Protein AF-A0AAD7EDF4-F1 (afdb_monomer_lite)

Sequence (506 aa):
TTRTLLRHEHGNGDPGEEKLMVGWQVRVKKTLVPDLGQGAKRWATSNLLPDIKGILTAQISLEWQRHQNSPLLPEHISIRWAGNKMPIPNTSNLTLGEFYAVHSSVENAAIYVDTVPAVWKQLAATAKRGRGGFMALELYVDRESVSSSSRFDSRAGSRAQSRKRSLAEPVPSGTKRLRVLQSSSTQGTPLRSEFRPSVLSGPAEVHNRSHVVLKKILCVVDAASGTPEFESSVHIINGKVRDVPFGSGAMKHVYDLQCDNGSHYALKRFYRLTEDSENSTPDTLPFTVEEHLVQIQAEASRLGLGAWFLKAFFKYANDLNISIDQNLAFADAFLAEEIQCATPASGVKEIGPDSPGLTWLVEPKRSSFVEHFTYTLSHKLHKKDLRSATIHAFAHFAWGHSNRSLVFADLQGTPALVGHKDGMVLFDPMTHTKNGASGVGDFGIEGIESFLRDHICGDVCLRLLLDQTAPLTLHGNHNESDSELPVEPALGAGIQDAEENTEASE

Organism: NCBI:txid1033008

Structure (mmCIF, N/CA/C/O backbone):
data_AF-A0AAD7EDF4-F1
#
_entry.id   AF-A0AAD7EDF4-F1
#
loop_
_atom_site.group_PDB
_atom_site.id
_atom_site.type_symbol
_atom_site.label_atom_id
_atom_site.label_alt_id
_atom_site.label_comp_id
_atom_site.label_asym_id
_atom_site.label_entity_id
_atom_site.label_seq_id
_atom_site.pdbx_PDB_ins_code
_atom_site.Cartn_x
_atom_site.Cartn_y
_atom_site.Cartn_z
_atom_site.occupancy
_atom_site.B_iso_or_equiv
_atom_site.auth_seq_id
_atom_site.auth_comp_id
_atom_site.auth_asym_id
_atom_site.auth_atom_id
_atom_site.pdbx_PDB_model_num
ATOM 1 N N . THR A 1 1 ? -30.928 5.787 -13.900 1.00 50.06 1 THR A N 1
ATOM 2 C CA . THR A 1 1 ? -31.263 6.030 -12.479 1.00 50.06 1 THR A CA 1
ATOM 3 C C . THR A 1 1 ? -31.021 4.836 -11.573 1.00 50.06 1 THR A C 1
ATOM 5 O O . THR A 1 1 ? -30.705 5.059 -10.419 1.00 50.06 1 THR A O 1
ATOM 8 N N . THR A 1 2 ? -31.097 3.586 -12.037 1.00 54.62 2 THR A N 1
ATOM 9 C CA . THR A 1 2 ? -31.118 2.443 -11.108 1.00 54.62 2 THR A CA 1
ATOM 10 C C . THR A 1 2 ? -29.745 1.884 -10.728 1.00 54.62 2 THR A C 1
ATOM 12 O O . THR A 1 2 ? -29.557 1.599 -9.567 1.00 54.62 2 THR A O 1
ATOM 15 N N . ARG A 1 3 ? -28.741 1.736 -11.611 1.00 39.28 3 ARG A N 1
ATOM 16 C CA . ARG A 1 3 ? -27.603 0.826 -11.314 1.00 39.28 3 ARG A CA 1
ATOM 17 C C . ARG A 1 3 ? -26.444 1.331 -10.437 1.00 39.28 3 ARG A C 1
ATOM 19 O O . ARG A 1 3 ? -25.859 0.513 -9.743 1.00 39.28 3 ARG A O 1
ATOM 26 N N . THR A 1 4 ? -26.121 2.623 -10.408 1.00 40.38 4 THR A N 1
ATOM 27 C CA . THR A 1 4 ? -25.107 3.183 -9.478 1.00 40.38 4 THR A CA 1
ATOM 28 C C . THR A 1 4 ? -25.700 3.400 -8.088 1.00 40.38 4 THR A C 1
ATOM 30 O O . THR A 1 4 ? -25.049 3.115 -7.087 1.00 40.38 4 THR A O 1
ATOM 33 N N . LEU A 1 5 ? -26.980 3.795 -8.047 1.00 45.66 5 LEU A N 1
ATOM 34 C CA . LEU A 1 5 ? -27.829 3.700 -6.862 1.00 45.66 5 LEU A CA 1
ATOM 35 C C . LEU A 1 5 ? -27.878 2.252 -6.386 1.00 45.66 5 LEU A C 1
ATOM 37 O O . LEU A 1 5 ? -27.555 2.021 -5.238 1.00 45.66 5 LEU A O 1
ATOM 41 N N . LEU A 1 6 ? -28.084 1.282 -7.283 1.00 44.94 6 LEU A N 1
ATOM 42 C CA . LEU A 1 6 ? -28.010 -0.135 -6.948 1.00 44.94 6 LEU A CA 1
ATOM 43 C C . LEU A 1 6 ? -26.605 -0.519 -6.491 1.00 44.94 6 LEU A C 1
ATOM 45 O O . LEU A 1 6 ? -26.531 -1.153 -5.473 1.00 44.94 6 LEU A O 1
ATOM 49 N N . ARG A 1 7 ? -25.481 -0.120 -7.105 1.00 45.00 7 ARG A N 1
ATOM 50 C CA . ARG A 1 7 ? -24.119 -0.455 -6.616 1.00 45.00 7 ARG A CA 1
ATOM 51 C C . ARG A 1 7 ? -23.860 0.106 -5.212 1.00 45.00 7 ARG A C 1
ATOM 53 O O . ARG A 1 7 ? -23.320 -0.593 -4.355 1.00 45.00 7 ARG A O 1
ATOM 60 N N . HIS A 1 8 ? -24.313 1.333 -4.959 1.00 52.59 8 HIS A N 1
ATOM 61 C CA . HIS A 1 8 ? -24.247 1.968 -3.648 1.00 52.59 8 HIS A CA 1
ATOM 62 C C . HIS A 1 8 ? -25.259 1.371 -2.646 1.00 52.59 8 HIS A C 1
ATOM 64 O O . HIS A 1 8 ? -24.948 1.285 -1.463 1.00 52.59 8 HIS A O 1
ATOM 70 N N . GLU A 1 9 ? -26.421 0.893 -3.091 1.00 54.41 9 GLU A N 1
ATOM 71 C CA . GLU A 1 9 ? -27.406 0.114 -2.318 1.00 54.41 9 GLU A CA 1
ATOM 72 C C . GLU A 1 9 ? -26.973 -1.353 -2.147 1.00 54.41 9 GLU A C 1
ATOM 74 O O . GLU A 1 9 ? -27.423 -2.052 -1.242 1.00 54.41 9 GLU A O 1
ATOM 79 N N . HIS A 1 10 ? -26.094 -1.841 -3.018 1.00 56.16 10 HIS A N 1
ATOM 80 C CA . HIS A 1 10 ? -25.621 -3.217 -3.111 1.00 56.16 10 HIS A CA 1
ATOM 81 C C . HIS A 1 10 ? -24.297 -3.411 -2.404 1.00 56.16 10 HIS A C 1
ATOM 83 O O . HIS A 1 10 ? -23.877 -4.560 -2.300 1.00 56.16 10 HIS A O 1
ATOM 89 N N . GLY A 1 11 ? -23.677 -2.336 -1.920 1.00 66.44 11 GLY A N 1
ATOM 90 C CA . GLY A 1 11 ? -22.536 -2.447 -1.040 1.00 66.44 11 GLY A CA 1
ATOM 91 C C . GLY A 1 11 ? -21.279 -2.947 -1.723 1.00 66.44 11 GLY A C 1
ATOM 92 O O . GLY A 1 11 ? -20.628 -3.788 -1.141 1.00 66.44 11 GLY A O 1
ATOM 93 N N . ASN A 1 12 ? -20.956 -2.459 -2.926 1.00 76.81 12 ASN A N 1
ATOM 94 C CA . ASN A 1 12 ? -19.650 -2.660 -3.580 1.00 76.81 12 ASN A CA 1
ATOM 95 C C . ASN A 1 12 ? -19.203 -4.121 -3.832 1.00 76.81 12 ASN A C 1
ATOM 97 O O . ASN A 1 12 ? -18.003 -4.353 -3.952 1.00 76.81 12 ASN A O 1
ATOM 101 N N . GLY A 1 13 ? -20.133 -5.072 -3.951 1.00 78.31 13 GLY A N 1
ATOM 102 C CA . GLY A 1 13 ? -19.851 -6.455 -4.364 1.00 78.31 13 GLY A CA 1
ATOM 103 C C . GLY A 1 13 ? -20.332 -6.792 -5.769 1.00 78.31 13 GLY A C 1
ATOM 104 O O . GLY A 1 13 ? -21.105 -6.032 -6.375 1.00 78.31 13 GLY A O 1
ATOM 105 N N . ASP A 1 14 ? -19.914 -7.955 -6.258 1.00 76.81 14 ASP A N 1
ATOM 106 C CA . ASP A 1 14 ? -20.407 -8.499 -7.521 1.00 76.81 14 ASP A CA 1
ATOM 107 C C . ASP A 1 14 ? -21.879 -8.950 -7.398 1.00 76.81 14 ASP A C 1
ATOM 109 O O . ASP A 1 14 ? -22.387 -9.226 -6.302 1.00 76.81 14 ASP A O 1
ATOM 113 N N . PRO A 1 15 ? -22.643 -8.984 -8.507 1.00 77.94 15 PRO A N 1
ATOM 114 C CA . PRO A 1 15 ? -24.012 -9.487 -8.480 1.00 77.94 15 PRO A CA 1
ATOM 115 C C . PRO A 1 15 ? -24.080 -10.916 -7.918 1.00 77.94 15 PRO A C 1
ATOM 117 O O . PRO A 1 15 ? -23.425 -11.817 -8.426 1.00 77.94 15 PRO A O 1
ATOM 120 N N . GLY A 1 16 ? -24.913 -11.122 -6.894 1.00 85.06 16 GLY A N 1
ATOM 121 C CA . GLY A 1 16 ? -25.091 -12.425 -6.239 1.00 85.06 16 GLY A CA 1
ATOM 122 C C . GLY A 1 16 ? -24.172 -12.675 -5.042 1.00 85.06 16 GLY A C 1
ATOM 123 O O . GLY A 1 16 ? -24.382 -13.654 -4.333 1.00 85.06 16 GLY A O 1
ATOM 124 N N . GLU A 1 17 ? -23.217 -11.784 -4.775 1.00 87.88 17 GLU A N 1
ATOM 125 C CA . GLU A 1 17 ? -22.339 -11.912 -3.616 1.00 87.88 17 GLU A CA 1
ATOM 126 C C . GLU A 1 17 ? -23.115 -11.811 -2.292 1.00 87.88 17 GLU A C 1
ATOM 128 O O . GLU A 1 17 ? -24.090 -11.051 -2.178 1.00 87.88 17 GLU A O 1
ATOM 133 N N . GLU A 1 18 ? -22.678 -12.580 -1.290 1.00 92.56 18 GLU A N 1
ATOM 134 C CA . GLU A 1 18 ? -23.222 -12.527 0.064 1.00 92.56 18 GLU A CA 1
ATOM 135 C C . GLU A 1 18 ? -23.024 -11.134 0.675 1.00 92.56 18 GLU A C 1
ATOM 137 O O . GLU A 1 18 ? -22.035 -10.443 0.423 1.00 92.56 18 GLU A O 1
ATOM 142 N N . LYS A 1 19 ? -24.008 -10.689 1.469 1.00 93.25 19 LYS A N 1
ATOM 143 C CA . LYS A 1 19 ? -24.007 -9.349 2.059 1.00 93.25 19 LYS A CA 1
ATOM 144 C C . LYS A 1 19 ? -24.307 -9.372 3.541 1.00 93.25 19 LYS A C 1
ATOM 146 O O . LYS A 1 19 ? -25.258 -10.014 3.987 1.00 93.25 19 LYS A O 1
ATOM 151 N N . LEU A 1 20 ? -23.577 -8.539 4.269 1.00 95.88 20 LEU A N 1
ATOM 152 C CA . LEU A 1 20 ? -23.782 -8.270 5.683 1.00 95.88 20 LEU A CA 1
ATOM 153 C C . LEU A 1 20 ? -24.369 -6.875 5.876 1.00 95.88 20 LEU A C 1
ATOM 155 O O . LEU A 1 20 ? -23.994 -5.915 5.200 1.00 95.88 20 LEU A O 1
ATOM 159 N N . MET A 1 21 ? -25.323 -6.760 6.799 1.00 96.56 21 MET A N 1
ATOM 160 C CA . MET A 1 21 ? -25.848 -5.462 7.214 1.00 96.56 21 MET A CA 1
ATOM 161 C C . MET A 1 21 ? -24.935 -4.886 8.296 1.00 96.56 21 MET A C 1
ATOM 163 O O . MET A 1 21 ? -24.791 -5.492 9.357 1.00 96.56 21 MET A O 1
ATOM 167 N N . VAL A 1 22 ? -24.372 -3.701 8.070 1.00 97.31 22 VAL A N 1
ATOM 168 C CA . VAL A 1 22 ? -23.570 -2.998 9.080 1.00 97.31 22 VAL A CA 1
ATOM 169 C C . VAL A 1 22 ? -24.306 -1.725 9.495 1.00 97.31 22 VAL A C 1
ATOM 171 O O . VAL A 1 22 ? -24.605 -0.854 8.684 1.00 97.31 22 VAL A O 1
ATOM 174 N N . GLY A 1 23 ? -24.663 -1.628 10.769 1.00 97.25 23 GLY A N 1
ATOM 175 C CA . GLY A 1 23 ? -25.102 -0.389 11.398 1.00 97.25 23 GLY A CA 1
ATOM 176 C C . GLY A 1 23 ? -23.902 0.349 11.977 1.00 97.25 23 GLY A C 1
ATOM 177 O O . GLY A 1 23 ? -23.018 -0.291 12.543 1.00 97.25 23 GLY A O 1
ATOM 178 N N . TRP A 1 24 ? -23.867 1.675 11.875 1.00 97.88 24 TRP A N 1
ATOM 179 C CA . TRP A 1 24 ? -22.819 2.494 12.483 1.00 97.88 24 TRP A CA 1
ATOM 180 C C . TRP A 1 24 ? -23.381 3.721 13.200 1.00 97.88 24 TRP A C 1
ATOM 182 O O . TRP A 1 24 ? -24.419 4.271 12.824 1.00 97.88 24 TRP A O 1
ATOM 192 N N . GLN A 1 25 ? -22.664 4.162 14.231 1.00 97.56 25 GLN A N 1
ATOM 193 C CA . GLN A 1 25 ? -22.868 5.442 14.914 1.00 97.56 25 GLN A CA 1
ATOM 194 C C . GLN A 1 25 ? -21.514 6.110 15.166 1.00 97.56 25 GLN A C 1
ATOM 196 O O . GLN A 1 25 ? -20.499 5.425 15.290 1.00 97.56 25 GLN A O 1
ATOM 201 N N . VAL A 1 26 ? -21.478 7.438 15.261 1.00 97.75 26 VAL A N 1
ATOM 202 C CA . VAL A 1 26 ? -20.243 8.166 15.587 1.00 97.75 26 VAL A CA 1
ATOM 203 C C . VAL A 1 26 ? -20.100 8.335 17.096 1.00 97.75 26 VAL A C 1
ATOM 205 O O . VAL A 1 26 ? -21.033 8.750 17.788 1.00 97.75 26 VAL A O 1
ATOM 208 N N . ARG A 1 27 ? -18.903 8.046 17.611 1.00 97.44 27 ARG A N 1
ATOM 209 C CA . ARG A 1 27 ? -18.515 8.303 18.999 1.00 97.44 27 ARG A CA 1
ATOM 210 C C . ARG A 1 27 ? -17.368 9.300 19.027 1.00 97.44 27 ARG A C 1
ATOM 212 O O . ARG A 1 27 ? -16.346 9.084 18.390 1.00 97.44 27 ARG A O 1
ATOM 219 N N . VAL A 1 28 ? -17.499 10.350 19.830 1.00 96.19 28 VAL A N 1
ATOM 220 C CA . VAL A 1 28 ? -16.409 11.291 20.115 1.00 96.19 28 VAL A CA 1
ATOM 221 C C . VAL A 1 28 ? -16.079 11.177 21.597 1.00 96.19 28 VAL A C 1
ATOM 223 O O . VAL A 1 28 ? -16.903 11.493 22.461 1.00 96.19 28 VAL A O 1
ATOM 226 N N . LYS A 1 29 ? -14.874 10.691 21.914 1.00 90.62 29 LYS A N 1
ATOM 227 C CA . LYS A 1 29 ? -14.487 10.322 23.287 1.00 90.62 29 LYS A CA 1
ATOM 228 C C . LYS A 1 29 ? -15.499 9.341 23.908 1.00 90.62 29 LYS A C 1
ATOM 230 O O . LYS A 1 29 ? -15.663 8.224 23.433 1.00 90.62 29 LYS A O 1
ATOM 235 N N . LYS A 1 30 ? -16.193 9.731 24.980 1.00 93.12 30 LYS A N 1
ATOM 236 C CA . LYS A 1 30 ? -17.137 8.862 25.707 1.00 93.12 30 LYS A CA 1
ATOM 237 C C . LYS A 1 30 ? -18.586 9.003 25.234 1.00 93.12 30 LYS A C 1
ATOM 239 O O . LYS A 1 30 ? -19.435 8.243 25.689 1.00 93.12 30 LYS A O 1
ATOM 244 N N . THR A 1 31 ? -18.867 9.904 24.297 1.00 96.56 31 THR A N 1
ATOM 245 C CA . THR A 1 31 ? -20.237 10.298 23.950 1.00 96.56 31 THR A CA 1
ATOM 246 C C . THR A 1 31 ? -20.576 9.887 22.522 1.00 96.56 31 THR A C 1
ATOM 248 O O . THR A 1 31 ? -19.784 10.109 21.607 1.00 96.56 31 THR A O 1
ATOM 251 N N . LEU A 1 32 ? -21.748 9.276 22.331 1.00 97.19 32 LEU A N 1
ATOM 252 C CA . LEU A 1 32 ? -22.319 9.077 20.998 1.00 97.19 32 LEU A CA 1
ATOM 253 C C . LEU A 1 32 ? -22.830 10.419 20.479 1.00 97.19 32 LEU A C 1
ATOM 255 O O . LEU A 1 32 ? -23.494 11.144 21.216 1.00 97.19 32 LEU A O 1
ATOM 259 N N . VAL A 1 33 ? -22.528 10.738 19.224 1.00 96.38 33 VAL A N 1
ATOM 260 C CA . VAL A 1 33 ? -22.901 12.008 18.592 1.00 96.38 33 VAL A CA 1
ATOM 261 C C . VAL A 1 33 ? -23.714 11.697 17.333 1.00 96.38 33 VAL A C 1
ATOM 263 O O . VAL A 1 33 ? -23.139 11.621 16.247 1.00 96.38 33 VAL A O 1
ATOM 266 N N . PRO A 1 34 ? -25.037 11.467 17.458 1.00 93.81 34 PRO A N 1
ATOM 267 C CA . PRO A 1 34 ? -25.886 11.082 16.328 1.00 93.81 34 PRO A CA 1
ATOM 268 C C . PRO A 1 34 ? -25.844 12.087 15.172 1.00 93.81 34 PRO A C 1
ATOM 270 O O . PRO A 1 34 ? -25.914 11.681 14.014 1.00 93.81 34 PRO A O 1
ATOM 273 N N . ASP A 1 35 ? -25.660 13.370 15.490 1.00 93.94 35 ASP A N 1
ATOM 274 C CA . ASP A 1 35 ? -25.623 14.475 14.525 1.00 93.94 35 ASP A CA 1
ATOM 275 C C . ASP A 1 35 ? -24.427 14.399 13.563 1.00 93.94 35 ASP A C 1
ATOM 277 O O . ASP A 1 35 ? -24.509 14.895 12.445 1.00 93.94 35 ASP A O 1
ATOM 281 N N . LEU A 1 36 ? -23.330 13.735 13.953 1.00 92.44 36 LEU A N 1
ATOM 282 C CA . LEU A 1 36 ? -22.187 13.501 13.059 1.00 92.44 36 LEU A CA 1
ATOM 283 C C . LEU A 1 36 ? -22.431 12.356 12.069 1.00 92.44 36 LEU A C 1
ATOM 285 O O . LEU A 1 36 ? -21.647 12.166 11.141 1.00 92.44 36 LEU A O 1
ATOM 289 N N . GLY A 1 37 ? -23.496 11.582 12.270 1.00 88.38 37 GLY A N 1
ATOM 290 C CA . GLY A 1 37 ? -23.894 10.502 11.388 1.00 88.38 37 GLY A CA 1
ATOM 291 C C . GLY A 1 37 ? -24.242 9.220 12.135 1.00 88.38 37 GLY A C 1
ATOM 292 O O . GLY A 1 37 ? -23.539 8.750 13.032 1.00 88.38 37 GLY A O 1
ATOM 293 N N . GLN A 1 38 ? -25.328 8.601 11.691 1.00 94.81 38 GLN A N 1
ATOM 294 C CA . GLN A 1 38 ? -25.660 7.216 11.982 1.00 94.81 38 GLN A CA 1
ATOM 295 C C . GLN A 1 38 ? -26.378 6.620 10.777 1.00 94.81 38 GLN A C 1
ATOM 297 O O . GLN A 1 38 ? -27.072 7.329 10.045 1.00 94.81 38 GLN A O 1
ATOM 302 N N . GLY A 1 39 ? -26.228 5.321 10.563 1.00 95.50 39 GLY A N 1
ATOM 303 C CA . GLY A 1 39 ? -26.865 4.663 9.434 1.00 95.50 39 GLY A CA 1
ATOM 304 C C . GLY A 1 39 ? -26.731 3.156 9.487 1.00 95.50 39 GLY A C 1
ATOM 305 O O . GLY A 1 39 ? -26.068 2.601 10.360 1.00 95.50 39 GLY A O 1
ATOM 306 N N . ALA A 1 40 ? -27.383 2.500 8.537 1.00 95.94 40 ALA A N 1
ATOM 307 C CA . ALA A 1 40 ? -27.175 1.094 8.258 1.00 95.94 40 ALA A CA 1
ATOM 308 C C . ALA A 1 40 ? -27.183 0.877 6.747 1.00 95.94 40 ALA A C 1
ATOM 310 O O . ALA A 1 40 ? -27.959 1.505 6.024 1.00 95.94 40 ALA A O 1
ATOM 311 N N . LYS A 1 41 ? -26.307 0.002 6.266 1.00 94.38 41 LYS A N 1
ATOM 312 C CA . LYS A 1 41 ? -26.191 -0.339 4.847 1.00 94.38 41 LYS A CA 1
ATOM 313 C C . LYS A 1 41 ? -25.769 -1.800 4.716 1.00 94.38 41 LYS A C 1
ATOM 315 O O . LYS A 1 41 ? -25.265 -2.407 5.658 1.00 94.38 41 LYS A O 1
ATOM 320 N N . ARG A 1 42 ? -26.060 -2.400 3.563 1.00 93.69 42 ARG A N 1
ATOM 321 C CA . ARG A 1 42 ? -25.553 -3.728 3.213 1.00 93.69 42 ARG A CA 1
ATOM 322 C C . ARG A 1 42 ? -24.233 -3.570 2.475 1.00 93.69 42 ARG A C 1
ATOM 324 O O . ARG A 1 42 ? -24.161 -2.751 1.562 1.00 93.69 42 ARG A O 1
ATOM 331 N N . TRP A 1 43 ? -23.241 -4.360 2.858 1.00 94.62 43 TRP A N 1
ATOM 332 C CA . TRP A 1 43 ? -21.943 -4.477 2.195 1.00 94.62 43 TRP A CA 1
ATOM 333 C C . TRP A 1 43 ? -21.690 -5.913 1.798 1.00 94.62 43 TRP A C 1
ATOM 335 O O . TRP A 1 43 ? -22.186 -6.827 2.457 1.00 94.62 43 TRP A O 1
ATOM 345 N N . ALA A 1 44 ? -20.949 -6.093 0.717 1.00 93.25 44 ALA A N 1
ATOM 346 C CA . ALA A 1 44 ? -20.526 -7.405 0.290 1.00 93.25 44 ALA A CA 1
ATOM 347 C C . ALA A 1 44 ? -19.497 -7.976 1.269 1.00 93.25 44 ALA A C 1
ATOM 349 O O . ALA A 1 44 ? -18.697 -7.237 1.851 1.00 93.25 44 ALA A O 1
ATOM 350 N N . THR A 1 45 ? -19.538 -9.285 1.495 1.00 94.38 45 THR A N 1
ATOM 351 C CA . THR A 1 45 ? -18.636 -9.946 2.445 1.00 94.38 45 THR A CA 1
ATOM 352 C C . THR A 1 45 ? -17.176 -9.860 2.019 1.00 94.38 45 THR A C 1
ATOM 354 O O . THR A 1 45 ? -16.319 -9.858 2.896 1.00 94.38 45 THR A O 1
ATOM 357 N N . SER A 1 46 ? -16.880 -9.731 0.720 1.00 91.69 46 SER A N 1
ATOM 358 C CA . SER A 1 46 ? -15.510 -9.549 0.217 1.00 91.69 46 SER A CA 1
ATOM 359 C C . SER A 1 46 ? -14.938 -8.148 0.440 1.00 91.69 46 SER A C 1
ATOM 361 O O . SER A 1 46 ? -13.734 -7.953 0.272 1.00 91.69 46 SER A O 1
ATOM 363 N N . ASN A 1 47 ? -15.751 -7.148 0.810 1.00 92.06 47 ASN A N 1
ATOM 364 C CA . ASN A 1 47 ? -15.215 -5.808 1.025 1.00 92.06 47 ASN A CA 1
ATOM 365 C C . ASN A 1 47 ? -14.268 -5.794 2.220 1.00 92.06 47 ASN A C 1
ATOM 367 O O . ASN A 1 47 ? -14.614 -6.268 3.299 1.00 92.06 47 ASN A O 1
ATOM 371 N N . LEU A 1 48 ? -13.101 -5.180 2.049 1.00 93.38 48 LEU A N 1
ATOM 372 C CA . LEU A 1 48 ? -12.146 -4.989 3.130 1.00 93.38 48 LEU A CA 1
ATOM 373 C C . LEU A 1 48 ? -12.699 -3.990 4.151 1.00 93.38 48 LEU A C 1
ATOM 375 O O . LEU A 1 48 ? -13.252 -2.943 3.796 1.00 93.38 48 LEU A O 1
ATOM 379 N N . LEU A 1 49 ? -12.539 -4.293 5.439 1.00 95.38 49 LEU A N 1
ATOM 380 C CA . LEU A 1 49 ? -13.005 -3.409 6.505 1.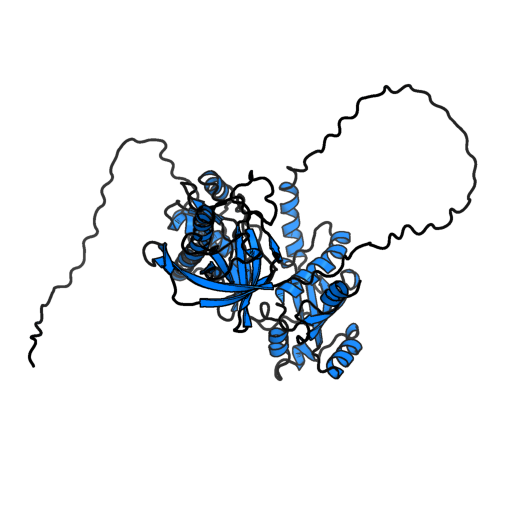00 95.38 49 LEU A CA 1
ATOM 381 C C . LEU A 1 49 ? -12.373 -1.996 6.438 1.00 95.38 49 LEU A C 1
ATOM 383 O O . LEU A 1 49 ? -13.109 -1.025 6.651 1.00 95.38 49 LEU A O 1
ATOM 387 N N . PRO A 1 50 ? -11.083 -1.821 6.072 1.00 94.62 50 PRO A N 1
ATOM 388 C CA . PRO A 1 50 ? -10.499 -0.501 5.819 1.00 94.62 50 PRO A CA 1
ATOM 389 C C . PRO A 1 50 ? -11.184 0.303 4.700 1.00 94.62 50 PRO A C 1
ATOM 391 O O . PRO A 1 50 ? -11.312 1.522 4.825 1.00 94.62 50 PRO A O 1
ATOM 394 N N . ASP A 1 51 ? -11.703 -0.342 3.652 1.00 93.06 51 ASP A N 1
ATOM 395 C CA . ASP A 1 51 ? -12.455 0.353 2.595 1.00 93.06 51 ASP A CA 1
ATOM 396 C C . ASP A 1 51 ? -13.796 0.866 3.118 1.00 93.06 51 ASP A C 1
ATOM 398 O O . ASP A 1 51 ? -14.184 2.014 2.885 1.00 93.06 51 ASP A O 1
ATOM 402 N N . ILE A 1 52 ? -14.498 0.029 3.888 1.00 94.69 52 ILE A N 1
ATOM 403 C CA . ILE A 1 52 ? -15.749 0.417 4.548 1.00 94.69 52 ILE A CA 1
ATOM 404 C C . ILE A 1 52 ? -15.486 1.592 5.492 1.00 94.69 52 ILE A C 1
ATOM 406 O O . ILE A 1 52 ? -16.227 2.576 5.471 1.00 94.69 52 ILE A O 1
ATOM 410 N N . LYS A 1 53 ? -14.397 1.533 6.268 1.00 95.31 53 LYS A N 1
ATOM 411 C CA . LYS A 1 53 ? -13.940 2.630 7.125 1.00 95.31 53 LYS A CA 1
ATOM 412 C C . LYS A 1 53 ? -13.741 3.921 6.333 1.00 95.31 53 LYS A C 1
ATOM 414 O O . LYS A 1 53 ? -14.248 4.960 6.752 1.00 95.31 53 LYS A O 1
ATOM 419 N N . GLY A 1 54 ? -13.023 3.870 5.211 1.00 92.62 54 GLY A N 1
ATOM 420 C CA . GLY A 1 54 ? -12.750 5.034 4.366 1.00 92.62 54 GLY A CA 1
ATOM 421 C C . GLY A 1 54 ? -14.031 5.676 3.831 1.00 92.62 54 GLY A C 1
ATOM 422 O O . GLY A 1 54 ? -14.225 6.884 3.973 1.00 92.62 54 GLY A O 1
ATOM 423 N N . ILE A 1 55 ? -14.959 4.861 3.320 1.00 92.62 55 ILE A N 1
ATOM 424 C CA . ILE A 1 55 ? -16.266 5.321 2.824 1.00 92.62 55 ILE A CA 1
ATOM 425 C C . ILE A 1 55 ? -17.076 5.985 3.942 1.00 92.62 55 ILE A C 1
ATOM 427 O O . ILE A 1 55 ? -17.591 7.091 3.770 1.00 92.62 55 ILE A O 1
ATOM 431 N N . LEU A 1 56 ? -17.181 5.323 5.097 1.00 94.69 56 LEU A N 1
ATOM 432 C CA . LEU A 1 56 ? -17.926 5.854 6.235 1.00 94.69 56 LEU A CA 1
ATOM 433 C C . LEU A 1 56 ? -17.295 7.142 6.773 1.00 94.69 56 LEU A C 1
ATOM 435 O O . LEU A 1 56 ? -18.020 8.074 7.111 1.00 94.69 56 LEU A O 1
ATOM 439 N N . THR A 1 57 ? -15.963 7.222 6.794 1.00 94.88 57 THR A N 1
ATOM 440 C CA . THR A 1 57 ? -15.221 8.430 7.174 1.00 94.88 57 THR A CA 1
ATOM 441 C C . THR A 1 57 ? -15.558 9.599 6.260 1.00 94.88 57 THR A C 1
ATOM 443 O O . THR A 1 57 ? -15.916 10.667 6.751 1.00 94.88 57 THR A O 1
ATOM 446 N N . ALA A 1 58 ? -15.495 9.401 4.939 1.00 92.06 58 ALA A N 1
ATOM 447 C CA . ALA A 1 58 ? -15.822 10.442 3.969 1.00 92.06 58 ALA A CA 1
ATOM 448 C C . ALA A 1 58 ? -17.259 10.953 4.156 1.00 92.06 58 ALA A C 1
ATOM 450 O O . ALA A 1 58 ? -17.505 12.158 4.098 1.00 92.06 58 ALA A O 1
ATOM 451 N N . GLN A 1 59 ? -18.195 10.046 4.459 1.00 92.62 59 GLN A N 1
ATOM 452 C CA . GLN A 1 59 ? -19.583 10.402 4.738 1.00 92.62 59 GLN A CA 1
ATOM 453 C C . GLN A 1 59 ? -19.714 11.301 5.978 1.00 92.62 59 GLN A C 1
ATOM 455 O O . GLN A 1 59 ? -20.385 12.330 5.911 1.00 92.62 59 GLN A O 1
ATOM 460 N N . ILE A 1 60 ? -19.083 10.940 7.100 1.00 95.19 60 ILE A N 1
ATOM 461 C CA . ILE A 1 60 ? -19.198 11.715 8.349 1.00 95.19 60 ILE A CA 1
ATOM 462 C C . ILE A 1 60 ? -18.312 12.968 8.360 1.00 95.19 60 ILE A C 1
ATOM 464 O O . ILE A 1 60 ? -18.595 13.916 9.093 1.00 95.19 60 ILE A O 1
ATOM 468 N N . SER A 1 61 ? -17.263 13.014 7.531 1.00 94.44 61 SER A N 1
ATOM 469 C CA . SER A 1 61 ? -16.362 14.166 7.427 1.00 94.44 61 SER A CA 1
ATOM 470 C C . SER A 1 61 ? -17.100 15.429 6.981 1.00 94.44 61 SER A C 1
ATOM 472 O O . SER A 1 61 ? -16.744 16.520 7.419 1.00 94.44 61 SER A O 1
ATOM 474 N N . LEU A 1 62 ? -18.139 15.301 6.147 1.00 91.19 62 LEU A N 1
ATOM 475 C CA . LEU A 1 62 ? -18.944 16.441 5.697 1.00 91.19 62 LEU A CA 1
ATOM 476 C C . LEU A 1 62 ? -19.631 17.156 6.866 1.00 91.19 62 LEU A C 1
ATOM 478 O O . LEU A 1 62 ? -19.583 18.382 6.950 1.00 91.19 62 LEU A O 1
ATOM 482 N N . GLU A 1 63 ? -20.234 16.396 7.782 1.00 93.31 63 GLU A N 1
ATOM 483 C CA . GLU A 1 63 ? -20.865 16.955 8.982 1.00 93.31 63 GLU A CA 1
ATOM 484 C C . GLU A 1 63 ? -19.815 17.424 9.993 1.00 93.31 63 GLU A C 1
ATOM 486 O O . GLU A 1 63 ? -19.917 18.519 10.541 1.00 93.31 63 GLU A O 1
ATOM 491 N N . TRP A 1 64 ? -18.741 16.653 10.181 1.00 94.06 64 TRP A N 1
ATOM 492 C CA . TRP A 1 64 ? -17.628 17.036 11.050 1.00 94.06 64 TRP A CA 1
ATOM 493 C C . TRP A 1 64 ? -17.027 18.399 10.678 1.00 94.06 64 TRP A C 1
ATOM 495 O O . TRP A 1 64 ? -16.814 19.253 11.545 1.00 94.06 64 TRP A O 1
ATOM 505 N N . GLN A 1 65 ? -16.784 18.632 9.387 1.00 93.00 65 GLN A N 1
ATOM 506 C CA . GLN A 1 65 ? -16.125 19.839 8.894 1.00 93.00 65 GLN A CA 1
ATOM 507 C C . GLN A 1 65 ? -16.974 21.099 9.114 1.00 93.00 65 GLN A C 1
ATOM 509 O O . GLN A 1 65 ? -16.410 22.163 9.369 1.00 93.00 65 GLN A O 1
ATOM 514 N N . ARG A 1 66 ? -18.313 20.975 9.134 1.00 91.75 66 ARG A N 1
ATOM 515 C CA . ARG A 1 66 ? -19.227 22.069 9.522 1.00 91.75 66 ARG A CA 1
ATOM 516 C C . ARG A 1 66 ? -19.020 22.528 10.967 1.00 91.75 66 ARG A C 1
ATOM 518 O O . ARG A 1 66 ? -19.327 23.673 11.284 1.00 91.75 66 ARG A O 1
ATOM 525 N N . HIS A 1 67 ? -18.495 21.659 11.832 1.00 89.62 67 HIS A N 1
ATOM 526 C CA . HIS A 1 67 ? -18.300 21.943 13.253 1.00 89.62 67 HIS A CA 1
ATOM 527 C C . HIS A 1 67 ? -16.845 22.219 13.656 1.00 89.62 67 HIS A C 1
ATOM 529 O O . HIS A 1 67 ? -16.632 22.913 14.649 1.00 89.62 67 HIS A O 1
ATOM 535 N N . GLN A 1 68 ? -15.848 21.650 12.968 1.00 84.62 68 GLN A N 1
ATOM 536 C CA . GLN A 1 68 ? -14.444 21.675 13.421 1.00 84.62 68 GLN A CA 1
ATOM 537 C C . GLN A 1 68 ? -13.460 22.361 12.455 1.00 84.62 68 GLN A C 1
ATOM 539 O O . GLN A 1 68 ? -12.273 22.417 12.767 1.00 84.62 68 GLN A O 1
ATOM 544 N N . ASN A 1 69 ? -13.910 22.924 11.322 1.00 86.31 69 ASN A N 1
ATOM 545 C CA . ASN A 1 69 ? -13.068 23.610 10.317 1.00 86.31 69 ASN A CA 1
ATOM 546 C C . ASN A 1 69 ? -11.884 22.782 9.768 1.00 86.31 69 ASN A C 1
ATOM 548 O O . ASN A 1 69 ? -11.015 23.322 9.087 1.00 86.31 69 ASN A O 1
ATOM 552 N N . SER A 1 70 ? -11.846 21.477 10.027 1.00 88.88 70 SER A N 1
ATOM 553 C CA . SER A 1 70 ? -10.857 20.544 9.495 1.00 88.88 70 SER A CA 1
ATOM 554 C C . SER A 1 70 ? -11.558 19.284 8.989 1.00 88.88 70 SER A C 1
ATOM 556 O O . SER A 1 70 ? -12.578 18.889 9.561 1.00 88.88 70 SER A O 1
ATOM 558 N N . PRO A 1 71 ? -11.067 18.664 7.904 1.00 91.12 71 PRO A N 1
ATOM 559 C CA . PRO A 1 71 ? -11.606 17.397 7.434 1.00 91.12 71 PRO A CA 1
ATOM 560 C C . PRO A 1 71 ? -11.262 16.266 8.410 1.00 91.12 71 PRO A C 1
ATOM 562 O O . PRO A 1 71 ? -10.235 16.288 9.095 1.00 91.12 71 PRO A O 1
ATOM 565 N N . LEU A 1 72 ? -12.130 15.259 8.466 1.00 92.62 72 LEU A N 1
ATOM 566 C CA . LEU A 1 72 ? -11.877 14.040 9.215 1.00 92.62 72 LEU A CA 1
ATOM 567 C C . LEU A 1 72 ? -11.236 13.016 8.275 1.00 92.62 72 LEU A C 1
ATOM 569 O O . LEU A 1 72 ? -11.839 12.624 7.280 1.00 92.62 72 LEU A O 1
ATOM 573 N N . LEU A 1 73 ? -10.015 12.599 8.592 1.00 90.69 73 LEU A N 1
ATOM 574 C CA . LEU A 1 73 ? -9.279 11.593 7.836 1.00 90.69 73 LEU A CA 1
ATOM 575 C C . LEU A 1 73 ? -9.490 10.202 8.455 1.00 90.69 73 LEU A C 1
ATOM 577 O O . LEU A 1 73 ? -9.764 10.117 9.659 1.00 90.69 73 LEU A O 1
ATOM 581 N N . PRO A 1 74 ? -9.378 9.102 7.690 1.00 90.38 74 PRO A N 1
ATOM 582 C CA . PRO A 1 74 ? -9.645 7.771 8.232 1.00 90.38 74 PRO A CA 1
ATOM 583 C C . PRO A 1 74 ? -8.702 7.374 9.373 1.00 90.38 74 PRO A C 1
ATOM 585 O O . PRO A 1 74 ? -9.123 6.663 10.282 1.00 90.38 74 PRO A O 1
ATOM 588 N N . GLU A 1 75 ? -7.462 7.855 9.407 1.00 87.25 75 GLU A N 1
ATOM 589 C CA . GLU A 1 75 ? -6.547 7.670 10.544 1.00 87.25 75 GLU A CA 1
ATOM 590 C C . GLU A 1 75 ? -7.070 8.268 11.859 1.00 87.25 75 GLU A C 1
ATOM 592 O O . GLU A 1 75 ? -6.714 7.791 12.931 1.00 87.25 75 GLU A O 1
ATOM 597 N N . HIS A 1 76 ? -7.953 9.269 11.805 1.00 91.88 76 HIS A N 1
ATOM 598 C CA . HIS A 1 76 ? -8.561 9.865 12.997 1.00 91.88 76 HIS A CA 1
ATOM 599 C C . HIS A 1 76 ? -9.682 8.995 13.589 1.00 91.88 76 HIS A C 1
ATOM 601 O O . HIS A 1 76 ? -10.230 9.321 14.646 1.00 91.88 76 HIS A O 1
ATOM 607 N N . ILE A 1 77 ? -10.057 7.917 12.893 1.00 94.31 77 ILE A N 1
ATOM 608 C CA . ILE A 1 77 ? -11.153 7.030 13.266 1.00 94.31 77 ILE A CA 1
ATOM 609 C C . ILE A 1 77 ? -10.618 5.646 13.617 1.00 94.31 77 ILE A C 1
ATOM 611 O O . ILE A 1 77 ? -9.833 5.042 12.889 1.00 94.31 77 ILE A O 1
ATOM 615 N N . SER A 1 78 ? -11.129 5.089 14.705 1.00 95.31 78 SER A N 1
ATOM 616 C CA . SER A 1 78 ? -11.001 3.678 15.060 1.00 95.31 78 SER A CA 1
ATOM 617 C C . SER A 1 78 ? -12.367 3.010 14.907 1.00 95.31 78 SER A C 1
ATOM 619 O O . SER A 1 78 ? -13.366 3.513 15.424 1.00 95.31 78 SER A O 1
ATOM 621 N N . ILE A 1 79 ? -12.426 1.885 14.187 1.00 96.50 79 ILE A N 1
ATOM 622 C CA . ILE A 1 79 ? -13.631 1.050 14.162 1.00 96.50 79 ILE A CA 1
ATOM 623 C C . ILE A 1 79 ? -13.711 0.294 15.482 1.00 96.50 79 ILE A C 1
ATOM 625 O O . ILE A 1 79 ? -12.765 -0.381 15.888 1.00 96.50 79 ILE A O 1
ATOM 629 N N . ARG A 1 80 ? -14.861 0.400 16.140 1.00 97.62 80 ARG A N 1
ATOM 630 C CA . ARG A 1 80 ? -15.190 -0.330 17.362 1.00 97.62 80 ARG A CA 1
ATOM 631 C C . ARG A 1 80 ? -16.524 -1.028 17.193 1.00 97.62 80 ARG A C 1
ATOM 633 O O . ARG A 1 80 ? -17.328 -0.650 16.349 1.00 97.62 80 ARG A O 1
ATOM 640 N N . TRP A 1 81 ? -16.774 -2.037 18.007 1.00 98.06 81 TRP A N 1
ATOM 641 C CA . TRP A 1 81 ? -18.109 -2.596 18.159 1.00 98.06 81 TRP A CA 1
ATOM 642 C C . TRP A 1 81 ? -18.945 -1.727 19.101 1.00 98.06 81 TRP A C 1
ATOM 644 O O . TRP A 1 81 ? -18.411 -0.985 19.933 1.00 98.06 81 TRP A O 1
ATOM 654 N N . ALA A 1 82 ? -20.266 -1.844 18.986 1.00 97.12 82 ALA A N 1
ATOM 655 C CA . ALA A 1 82 ? -21.220 -1.145 19.833 1.00 97.12 82 ALA A CA 1
ATOM 656 C C . ALA A 1 82 ? -20.906 -1.288 21.331 1.00 97.12 82 ALA A C 1
ATOM 658 O O . ALA A 1 82 ? -20.611 -2.376 21.839 1.00 97.12 82 ALA A O 1
ATOM 659 N N . GLY A 1 83 ? -21.002 -0.167 22.048 1.00 96.69 83 GLY A N 1
ATOM 660 C CA . GLY A 1 83 ? -20.563 -0.079 23.438 1.00 96.69 83 GLY A CA 1
ATOM 661 C C . GLY A 1 83 ? -19.057 0.141 23.575 1.00 96.69 83 GLY A C 1
ATOM 662 O O . GLY A 1 83 ? -18.489 -0.228 24.599 1.00 96.69 83 GLY A O 1
ATOM 663 N N . ASN A 1 84 ? -18.418 0.752 22.570 1.00 97.06 84 ASN A N 1
ATOM 664 C CA . ASN A 1 84 ? -17.002 1.110 22.570 1.00 97.06 84 ASN A CA 1
ATOM 665 C C . ASN A 1 84 ? -16.050 -0.086 22.773 1.00 97.06 84 ASN A C 1
ATOM 667 O O . ASN A 1 84 ? -15.007 0.044 23.416 1.00 97.06 84 ASN A O 1
ATOM 671 N N . LYS A 1 85 ? -16.416 -1.260 22.251 1.00 97.44 85 LYS A N 1
ATOM 672 C CA . LYS A 1 85 ? -15.632 -2.493 22.402 1.00 97.44 85 LYS A CA 1
ATOM 673 C C . LYS A 1 85 ? -14.583 -2.575 21.297 1.00 97.44 85 LYS A C 1
ATOM 675 O O . LYS A 1 85 ? -14.903 -2.403 20.121 1.00 97.44 85 LYS A O 1
ATOM 680 N N . MET A 1 86 ? -13.336 -2.845 21.669 1.00 97.19 86 MET A N 1
ATOM 681 C CA . MET A 1 86 ? -12.263 -3.029 20.693 1.00 97.19 86 MET A CA 1
ATOM 682 C C . MET A 1 86 ? -12.467 -4.336 19.914 1.00 97.19 86 MET A C 1
ATOM 684 O O . MET A 1 86 ? -12.852 -5.339 20.528 1.00 97.19 86 MET A O 1
ATOM 688 N N . PRO A 1 87 ? -12.224 -4.342 18.592 1.00 97.38 87 PRO A N 1
ATOM 689 C CA . PRO A 1 87 ? -12.160 -5.581 17.827 1.00 97.38 87 PRO A CA 1
ATOM 690 C C . PRO A 1 87 ? -11.102 -6.538 18.383 1.00 97.38 87 PRO A C 1
ATOM 692 O O . PRO A 1 87 ? -10.149 -6.107 19.040 1.00 97.38 87 PRO A O 1
ATOM 695 N N . ILE A 1 88 ? -11.260 -7.828 18.090 1.00 97.38 88 ILE A N 1
ATOM 696 C CA . ILE A 1 88 ? -10.227 -8.833 18.364 1.00 97.38 88 ILE A CA 1
ATOM 697 C C . ILE A 1 88 ? -8.946 -8.431 17.600 1.00 97.38 88 ILE A C 1
ATOM 699 O O . ILE A 1 88 ? -9.048 -8.026 16.438 1.00 97.38 88 ILE A O 1
ATOM 703 N N . PRO A 1 89 ? -7.746 -8.493 18.210 1.00 96.62 89 PRO A N 1
ATOM 704 C CA . PRO A 1 89 ? -6.504 -8.131 17.525 1.00 96.62 89 PRO A CA 1
ATOM 705 C C . PRO A 1 89 ? -6.312 -8.883 16.201 1.00 96.62 89 PRO A C 1
ATOM 707 O O . PRO A 1 89 ? -6.683 -10.050 16.103 1.00 96.62 89 PRO A O 1
ATOM 710 N N . ASN A 1 90 ? -5.681 -8.239 15.212 1.00 95.69 90 ASN A N 1
ATOM 711 C CA . ASN A 1 90 ? -5.381 -8.816 13.890 1.00 95.69 90 ASN A CA 1
ATOM 712 C C . ASN A 1 90 ? -6.611 -9.119 13.023 1.00 95.69 90 ASN A C 1
ATOM 714 O O . ASN A 1 90 ? -6.571 -9.992 12.159 1.00 95.69 90 ASN A O 1
ATOM 718 N N . THR A 1 91 ? -7.717 -8.418 13.269 1.00 96.75 91 THR A N 1
ATOM 719 C CA . THR A 1 91 ? -8.934 -8.544 12.459 1.00 96.75 91 THR A CA 1
ATOM 720 C C . THR A 1 91 ? -9.251 -7.276 11.674 1.00 96.75 91 THR A C 1
ATOM 722 O O . THR A 1 91 ? -10.085 -7.308 10.774 1.00 96.75 91 THR A O 1
ATOM 725 N N . SER A 1 92 ? -8.589 -6.152 11.964 1.00 94.88 92 SER A N 1
ATOM 726 C CA . SER A 1 92 ? -8.983 -4.839 11.433 1.00 94.88 92 SER A CA 1
ATOM 727 C C . SER A 1 92 ? -8.791 -4.722 9.922 1.00 94.88 92 SER A C 1
ATOM 729 O O . SER A 1 92 ? -9.435 -3.883 9.292 1.00 94.88 92 SER A O 1
ATOM 731 N N . ASN A 1 93 ? -7.919 -5.562 9.359 1.00 94.38 93 ASN A N 1
ATOM 732 C CA . ASN A 1 93 ? -7.578 -5.583 7.941 1.00 94.38 93 ASN A CA 1
ATOM 733 C C . ASN A 1 93 ? -8.214 -6.755 7.167 1.00 94.38 93 ASN A C 1
ATOM 735 O O . ASN A 1 93 ? -7.881 -6.956 6.001 1.00 94.38 93 ASN A O 1
ATOM 739 N N . LEU A 1 94 ? -9.116 -7.519 7.793 1.00 95.00 94 LEU A N 1
ATOM 740 C CA . LEU A 1 94 ? -9.843 -8.615 7.148 1.00 95.00 94 LEU A CA 1
ATOM 741 C C . LEU A 1 94 ? -10.932 -8.112 6.189 1.00 95.00 94 LEU A C 1
ATOM 743 O O . LEU A 1 94 ? -11.369 -6.953 6.241 1.00 95.00 94 LEU A O 1
ATOM 747 N N . THR A 1 95 ? -11.427 -9.020 5.345 1.00 95.00 95 THR A N 1
ATOM 748 C CA . THR A 1 95 ? -12.710 -8.808 4.666 1.00 95.00 95 THR A CA 1
ATOM 749 C C . THR A 1 95 ? -13.848 -8.736 5.687 1.00 95.00 95 THR A C 1
ATOM 751 O O . THR A 1 95 ? -13.749 -9.238 6.809 1.00 95.00 95 THR A O 1
ATOM 754 N N . LEU A 1 96 ? -14.962 -8.109 5.317 1.00 96.44 96 LEU A N 1
ATOM 755 C CA . LEU A 1 96 ? -16.124 -7.962 6.187 1.00 96.44 96 LEU A CA 1
ATOM 756 C C . LEU A 1 96 ? -16.685 -9.323 6.622 1.00 96.44 96 LEU A C 1
ATOM 758 O O . LEU A 1 96 ? -17.093 -9.475 7.774 1.00 96.44 96 LEU A O 1
ATOM 762 N N . GLY A 1 97 ? -16.694 -10.303 5.714 1.00 96.44 97 GLY A N 1
ATOM 763 C CA . GLY A 1 97 ? -17.129 -11.671 5.989 1.00 96.44 97 GLY A CA 1
ATOM 764 C C . GLY A 1 97 ? -16.246 -12.362 7.024 1.00 96.44 97 GLY A C 1
ATOM 765 O O . GLY A 1 97 ? -16.756 -12.860 8.025 1.00 96.44 97 GLY A O 1
ATOM 766 N N . GLU A 1 98 ? -14.926 -12.332 6.833 1.00 96.75 98 GLU A N 1
ATOM 767 C CA . GLU A 1 98 ? -13.959 -12.909 7.777 1.00 96.75 98 GLU A CA 1
ATOM 768 C C . GLU A 1 98 ? -14.003 -12.197 9.135 1.00 96.75 98 GLU A C 1
ATOM 770 O O . GLU A 1 98 ? -14.067 -12.849 10.179 1.00 96.75 98 GLU A O 1
ATOM 775 N N . PHE A 1 99 ? -14.054 -10.861 9.135 1.00 97.62 99 PHE A N 1
ATOM 776 C CA . PHE A 1 99 ? -14.200 -10.068 10.352 1.00 97.62 99 PHE A CA 1
ATOM 777 C C . PHE A 1 99 ? -15.459 -10.471 11.126 1.00 97.62 99 PHE A C 1
ATOM 779 O O . PHE A 1 99 ? -15.402 -10.688 12.338 1.00 97.62 99 PHE A O 1
ATOM 786 N N . TYR A 1 100 ? -16.598 -10.610 10.441 1.00 97.62 100 TYR A N 1
ATOM 787 C CA . TYR A 1 100 ? -17.837 -11.053 11.070 1.00 97.62 100 TYR A CA 1
ATOM 788 C C . TYR A 1 100 ? -17.747 -12.493 11.578 1.00 97.62 100 TYR A C 1
ATOM 790 O O . TYR A 1 100 ? -18.180 -12.757 12.699 1.00 97.62 100 TYR A O 1
ATOM 798 N N . ALA A 1 101 ? -17.170 -13.414 10.805 1.00 97.31 101 ALA A N 1
ATOM 799 C CA . ALA A 1 101 ? -17.022 -14.818 11.184 1.00 97.31 101 ALA A CA 1
ATOM 800 C C . ALA A 1 101 ? -16.225 -14.979 12.490 1.00 97.31 101 ALA A C 1
ATOM 802 O O . ALA A 1 101 ? -16.676 -15.668 13.405 1.00 97.31 101 ALA A O 1
ATOM 803 N N . VAL A 1 102 ? -15.101 -14.266 12.630 1.00 97.69 102 VAL A N 1
ATOM 804 C CA . VAL A 1 102 ? -14.286 -14.290 13.858 1.00 97.69 102 VAL A CA 1
ATOM 805 C C . VAL A 1 102 ? -15.107 -13.835 15.073 1.00 97.69 102 VAL A C 1
ATOM 807 O O . VAL A 1 102 ? -15.132 -14.514 16.102 1.00 97.69 102 VAL A O 1
ATOM 810 N N . HIS A 1 103 ? -15.850 -12.732 14.948 1.00 97.94 103 HIS A N 1
ATOM 811 C CA . HIS A 1 103 ? -16.607 -12.147 16.062 1.00 97.94 103 HIS A CA 1
ATOM 812 C C . HIS A 1 103 ? -17.973 -12.809 16.322 1.00 97.94 103 HIS A C 1
ATOM 814 O O . HIS A 1 103 ? -18.547 -12.615 17.393 1.00 97.94 103 HIS A O 1
ATOM 820 N N . SER A 1 104 ? -18.498 -13.583 15.369 1.00 96.62 104 SER A N 1
ATOM 821 C CA . SER A 1 104 ? -19.744 -14.357 15.497 1.00 96.62 104 SER A CA 1
ATOM 822 C C . SER A 1 104 ? -19.523 -15.817 15.896 1.00 96.62 104 SER A C 1
ATOM 824 O O . SER A 1 104 ? -20.494 -16.556 16.060 1.00 96.62 104 SER A O 1
ATOM 826 N N . SER A 1 105 ? -18.269 -16.227 16.104 1.00 96.81 105 SER A N 1
ATOM 827 C CA . SER A 1 105 ? -17.942 -17.513 16.722 1.00 96.81 105 SER A CA 1
ATOM 828 C C . SER A 1 105 ? -18.626 -17.672 18.085 1.00 96.81 105 SER A C 1
ATOM 830 O O . SER A 1 105 ? -18.921 -16.690 18.772 1.00 96.81 105 SER A O 1
ATOM 832 N N . VAL A 1 106 ? -18.871 -18.923 18.486 1.00 96.38 106 VAL A N 1
ATOM 833 C CA . VAL A 1 106 ? -19.622 -19.272 19.709 1.00 96.38 106 VAL A CA 1
ATOM 834 C C . VAL A 1 106 ? -19.062 -18.571 20.953 1.00 96.38 106 VAL A C 1
ATOM 836 O O . VAL A 1 106 ? -19.824 -18.116 21.801 1.00 96.38 106 VAL A O 1
ATOM 839 N N . GLU A 1 107 ? -17.742 -18.428 21.033 1.00 96.94 107 GLU A N 1
ATOM 840 C CA . GLU A 1 107 ? -17.039 -17.804 22.159 1.00 96.94 107 GLU A CA 1
ATOM 841 C C . GLU A 1 107 ? -17.193 -16.274 22.195 1.00 96.94 107 GLU A C 1
ATOM 843 O O . GLU A 1 107 ? -17.178 -15.668 23.265 1.00 96.94 107 GLU A O 1
ATOM 848 N N . ASN A 1 108 ? -17.377 -15.639 21.033 1.00 97.38 108 ASN A N 1
ATOM 849 C CA . ASN A 1 108 ? -17.309 -14.185 20.870 1.00 97.38 108 ASN A CA 1
ATOM 850 C C . ASN A 1 108 ? -18.678 -13.526 20.636 1.00 97.38 108 ASN A C 1
ATOM 852 O O . ASN A 1 108 ? -18.849 -12.332 20.912 1.00 97.38 108 ASN A O 1
ATOM 856 N N . ALA A 1 109 ? -19.676 -14.287 20.173 1.00 96.88 109 ALA A N 1
ATOM 857 C CA . ALA A 1 109 ? -20.978 -13.765 19.758 1.00 96.88 109 ALA A CA 1
ATOM 858 C C . ALA A 1 109 ? -21.691 -12.967 20.865 1.00 96.88 109 ALA A C 1
ATOM 860 O O . ALA A 1 109 ? -22.189 -11.868 20.602 1.00 96.88 109 ALA A O 1
ATOM 861 N N . ALA A 1 110 ? -21.652 -13.453 22.111 1.00 96.69 110 ALA A N 1
ATOM 862 C CA . ALA A 1 110 ? -22.263 -12.776 23.258 1.00 96.69 110 ALA A CA 1
ATOM 863 C C . ALA A 1 110 ? -21.656 -11.382 23.512 1.00 96.69 110 ALA A C 1
ATOM 865 O O . ALA A 1 110 ? -22.350 -10.444 23.915 1.00 96.69 110 ALA A O 1
ATOM 866 N N . ILE A 1 111 ? -20.356 -11.229 23.240 1.00 96.75 111 ILE A N 1
ATOM 867 C CA . ILE A 1 111 ? -19.616 -9.984 23.445 1.00 96.75 111 ILE A CA 1
ATOM 868 C C . ILE A 1 111 ? -19.891 -9.010 22.299 1.00 96.75 111 ILE A C 1
ATOM 870 O O . ILE A 1 111 ? -20.156 -7.833 22.556 1.00 96.75 111 ILE A O 1
ATOM 874 N N . TYR A 1 112 ? -19.847 -9.468 21.048 1.00 97.00 112 TYR A N 1
ATOM 875 C CA . TYR A 1 112 ? -19.795 -8.576 19.885 1.00 97.00 112 TYR A CA 1
ATOM 876 C C . TYR A 1 112 ? -21.100 -8.487 19.089 1.00 97.00 112 TYR A C 1
ATOM 878 O O . TYR A 1 112 ? -21.478 -7.398 18.657 1.00 97.00 112 TYR A O 1
ATOM 886 N N . VAL A 1 113 ? -21.816 -9.599 18.921 1.00 95.56 113 VAL A N 1
ATOM 887 C CA . VAL A 1 113 ? -22.950 -9.704 17.985 1.00 95.56 113 VAL A CA 1
ATOM 888 C C . VAL A 1 113 ? -24.299 -9.579 18.691 1.00 95.56 113 VAL A C 1
ATOM 890 O O . VAL A 1 113 ? -25.219 -8.951 18.162 1.00 95.56 113 VAL A O 1
ATOM 893 N N . ASP A 1 114 ? -24.432 -10.124 19.899 1.00 93.88 114 ASP A N 1
ATOM 894 C CA . ASP A 1 114 ? -25.724 -10.172 20.596 1.00 93.88 114 ASP A CA 1
ATOM 895 C C . ASP A 1 114 ? -26.114 -8.835 21.238 1.00 93.88 114 ASP A C 1
ATOM 897 O O . ASP A 1 114 ? -27.299 -8.534 21.416 1.00 93.88 114 ASP A O 1
ATOM 901 N N . THR A 1 115 ? -25.130 -7.976 21.523 1.00 92.81 115 THR A N 1
ATOM 902 C CA . THR A 1 115 ? -25.373 -6.637 22.073 1.00 92.81 115 THR A CA 1
ATOM 903 C C . THR A 1 115 ? -25.688 -5.636 20.956 1.00 92.81 115 THR A C 1
ATOM 905 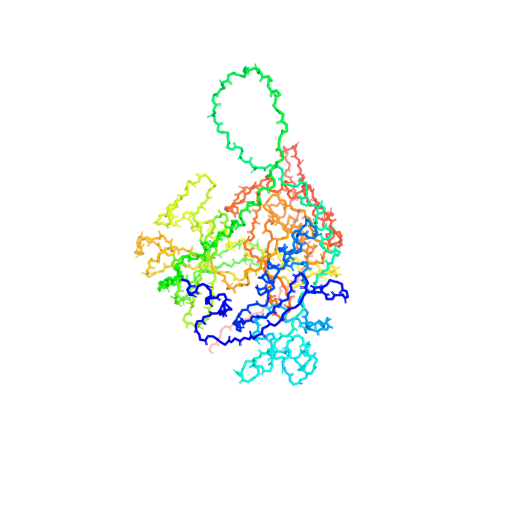O O . THR A 1 115 ? -24.831 -4.863 20.531 1.00 92.81 115 THR A O 1
ATOM 908 N N . VAL A 1 116 ? -26.940 -5.615 20.492 1.00 96.06 116 VAL A N 1
ATOM 909 C CA . VAL A 1 116 ? -27.404 -4.653 19.476 1.00 96.06 116 VAL A CA 1
ATOM 910 C C . VAL A 1 116 ? -28.014 -3.404 20.138 1.00 96.06 116 VAL A C 1
ATOM 912 O O . VAL A 1 116 ? -28.984 -3.533 20.897 1.00 96.06 116 VAL A O 1
ATOM 915 N N . PRO A 1 117 ? -27.519 -2.183 19.837 1.00 96.50 117 PRO A N 1
ATOM 916 C CA . PRO A 1 117 ? -28.126 -0.936 20.301 1.00 96.50 117 PRO A CA 1
ATOM 917 C C . PRO A 1 117 ? -29.618 -0.839 19.968 1.00 96.50 117 PRO A C 1
ATOM 919 O O . PRO A 1 117 ? -30.064 -1.307 18.921 1.00 96.50 117 PRO A O 1
ATOM 922 N N . ALA A 1 118 ? -30.395 -0.178 20.833 1.00 96.56 118 ALA A N 1
ATOM 923 C CA . ALA A 1 118 ? -31.850 -0.067 20.679 1.00 96.56 118 ALA A CA 1
ATOM 924 C C . ALA A 1 118 ? -32.274 0.477 19.302 1.00 96.56 118 ALA A C 1
ATOM 926 O O . ALA A 1 118 ? -33.199 -0.064 18.700 1.00 96.56 118 ALA A O 1
ATOM 927 N N . VAL A 1 119 ? -31.539 1.467 18.780 1.00 96.00 119 VAL A N 1
ATOM 928 C CA . VAL A 1 119 ? -31.760 2.078 17.456 1.00 96.00 119 VAL A CA 1
ATOM 929 C C . VAL A 1 119 ? -31.694 1.068 16.298 1.00 96.00 119 VAL A C 1
ATOM 931 O O . VAL A 1 119 ? -32.321 1.275 15.265 1.00 96.00 119 VAL A O 1
ATOM 934 N N . TRP A 1 120 ? -31.007 -0.065 16.481 1.00 96.75 120 TRP A N 1
ATOM 935 C CA . TRP A 1 120 ? -30.783 -1.066 15.437 1.00 96.75 120 TRP A CA 1
ATOM 936 C C . TRP A 1 120 ? -31.504 -2.397 15.657 1.00 96.75 120 TRP A C 1
ATOM 938 O O . TRP A 1 120 ? -31.431 -3.270 14.793 1.00 96.75 120 TRP A O 1
ATOM 948 N N . LYS A 1 121 ? -32.240 -2.579 16.763 1.00 96.00 121 LYS A N 1
ATOM 949 C CA . LYS A 1 121 ? -32.877 -3.869 17.100 1.00 96.00 121 LYS A CA 1
ATOM 950 C C . LYS A 1 121 ? -33.801 -4.396 15.997 1.00 96.00 121 LYS A C 1
ATOM 952 O O . LYS A 1 121 ? -33.743 -5.578 15.662 1.00 96.00 121 LYS A O 1
ATOM 957 N N . GLN A 1 122 ? -34.625 -3.530 15.404 1.00 96.06 122 GLN A N 1
ATOM 958 C CA . GLN A 1 122 ? -35.555 -3.925 14.340 1.00 96.06 122 GLN A CA 1
ATOM 959 C C . GLN A 1 122 ? -34.825 -4.325 13.048 1.00 96.06 122 GLN A C 1
ATOM 961 O O . GLN A 1 122 ? -35.176 -5.321 12.409 1.00 96.06 122 GLN A O 1
ATOM 966 N N . LEU A 1 123 ? -33.784 -3.575 12.678 1.00 94.81 123 LEU A N 1
ATOM 967 C CA . LEU A 1 123 ? -32.956 -3.864 11.507 1.00 94.81 123 LEU A CA 1
ATOM 968 C C . LEU A 1 123 ? -32.174 -5.169 11.688 1.00 94.81 123 LEU A C 1
ATOM 970 O O . LEU A 1 123 ? -32.186 -6.010 10.791 1.00 94.81 123 LEU A O 1
ATOM 974 N N . ALA A 1 124 ? -31.590 -5.390 12.867 1.00 95.06 124 ALA A N 1
ATOM 975 C CA . ALA A 1 124 ? -30.896 -6.631 13.199 1.00 95.06 124 ALA A CA 1
ATOM 976 C C . ALA A 1 124 ? -31.831 -7.850 13.162 1.00 95.06 124 ALA A C 1
ATOM 978 O O . ALA A 1 124 ? -31.479 -8.879 12.589 1.00 95.06 124 ALA A O 1
ATOM 979 N N . ALA A 1 125 ? -33.050 -7.731 13.702 1.00 94.88 125 ALA A N 1
ATOM 980 C CA . ALA A 1 125 ? -34.051 -8.797 13.623 1.00 94.88 125 ALA A CA 1
ATOM 981 C C . ALA A 1 125 ? -34.437 -9.120 12.169 1.00 94.88 125 ALA A C 1
ATOM 983 O O . ALA A 1 125 ? -34.610 -10.285 11.813 1.00 94.88 125 ALA A O 1
ATOM 984 N N . THR A 1 126 ? -34.534 -8.096 11.317 1.00 94.12 126 THR A N 1
ATOM 985 C CA . THR A 1 126 ? -34.837 -8.257 9.887 1.00 94.12 126 THR A CA 1
ATOM 986 C C . THR A 1 126 ? -33.685 -8.932 9.140 1.00 94.12 126 THR A C 1
ATOM 988 O O . THR A 1 126 ? -33.926 -9.842 8.350 1.00 94.12 126 THR A O 1
ATOM 991 N N . ALA A 1 127 ? -32.438 -8.540 9.420 1.00 92.25 127 ALA A N 1
ATOM 992 C CA . ALA A 1 127 ? -31.249 -9.164 8.842 1.00 92.25 127 ALA A CA 1
ATOM 993 C C . ALA A 1 127 ? -31.171 -10.661 9.193 1.00 92.25 127 ALA A C 1
ATOM 995 O O . ALA A 1 127 ? -31.092 -11.485 8.280 1.00 92.25 127 ALA A O 1
ATOM 996 N N . LYS A 1 128 ? -31.347 -11.015 10.479 1.00 90.25 128 LYS A N 1
ATOM 997 C CA . LYS A 1 128 ? -31.330 -12.412 10.956 1.00 90.25 128 LYS A CA 1
ATOM 998 C C . LYS A 1 128 ? -32.373 -13.294 10.255 1.00 90.25 128 LYS A C 1
ATOM 1000 O O . LYS A 1 128 ? -32.069 -14.421 9.879 1.00 90.25 128 LYS A O 1
ATOM 1005 N N . ARG A 1 129 ? -33.594 -12.787 10.021 1.00 90.69 129 ARG A N 1
ATOM 1006 C CA . ARG A 1 129 ? -34.640 -13.531 9.279 1.00 90.69 129 ARG A CA 1
ATOM 1007 C C . ARG A 1 129 ? -34.272 -13.772 7.817 1.00 90.69 129 ARG A C 1
ATOM 1009 O O . ARG A 1 129 ? -34.624 -14.807 7.265 1.00 90.69 129 ARG A O 1
ATOM 1016 N N . GLY A 1 130 ? -33.561 -12.830 7.202 1.00 86.12 130 GLY A N 1
ATOM 1017 C CA . GLY A 1 130 ? -33.088 -12.933 5.823 1.00 86.12 130 GLY A CA 1
ATOM 1018 C C . GLY A 1 130 ? -31.855 -13.820 5.641 1.00 86.12 130 GLY A C 1
ATOM 1019 O O . GLY A 1 130 ? -31.250 -13.746 4.578 1.00 86.12 130 GLY A O 1
ATOM 1020 N N . ARG A 1 131 ? -31.462 -14.602 6.662 1.00 81.50 131 ARG A N 1
ATOM 1021 C CA . ARG A 1 131 ? -30.196 -15.360 6.721 1.00 81.50 131 ARG A CA 1
ATOM 1022 C C . ARG A 1 131 ? -28.940 -14.487 6.580 1.00 81.50 131 ARG A C 1
ATOM 1024 O O . ARG A 1 131 ? -27.875 -15.009 6.295 1.00 81.50 131 ARG A O 1
ATOM 1031 N N . GLY A 1 132 ? -29.060 -13.174 6.786 1.00 83.31 132 GLY A N 1
ATOM 1032 C CA . GLY A 1 132 ? -27.929 -12.252 6.781 1.00 83.31 132 GLY A CA 1
ATOM 1033 C C . GLY A 1 132 ? -27.460 -11.936 8.200 1.00 83.31 132 GLY A C 1
ATOM 1034 O O . GLY A 1 132 ? -28.270 -11.802 9.122 1.00 83.31 132 GLY A O 1
ATOM 1035 N N . GLY A 1 133 ? -26.152 -11.767 8.376 1.00 94.31 133 GLY A N 1
ATOM 1036 C CA . GLY A 1 133 ? -25.583 -11.236 9.613 1.00 94.31 133 GLY A CA 1
ATOM 1037 C C . GLY A 1 133 ? -25.875 -9.742 9.807 1.00 94.31 133 GLY A C 1
ATOM 1038 O O . GLY A 1 133 ? -26.155 -9.002 8.856 1.00 94.31 133 GLY A O 1
ATOM 1039 N N . PHE A 1 134 ? -25.810 -9.295 11.064 1.00 97.12 134 PHE A N 1
ATOM 1040 C CA . PHE A 1 134 ? -25.884 -7.883 11.441 1.00 97.12 134 PHE A CA 1
ATOM 1041 C C . PHE A 1 134 ? -24.698 -7.512 12.328 1.00 97.12 134 PHE A C 1
ATOM 1043 O O . PHE A 1 134 ? -24.415 -8.206 13.304 1.00 97.12 134 PHE A O 1
ATOM 1050 N N . MET A 1 135 ? -24.053 -6.392 12.017 1.00 97.56 135 MET A N 1
ATOM 1051 C CA . MET A 1 135 ? -22.964 -5.818 12.801 1.00 97.56 135 MET A CA 1
ATOM 1052 C C . MET A 1 135 ? -23.349 -4.431 13.297 1.00 97.56 135 MET A C 1
ATOM 1054 O O . MET A 1 135 ? -23.847 -3.618 12.524 1.00 97.56 135 MET A O 1
ATOM 1058 N N . ALA A 1 136 ? -23.093 -4.145 14.571 1.00 97.81 136 ALA A N 1
ATOM 1059 C CA . ALA A 1 136 ? -23.258 -2.812 15.139 1.00 97.81 136 ALA A CA 1
ATOM 1060 C C . ALA A 1 136 ? -21.878 -2.228 15.447 1.00 97.81 136 ALA A C 1
ATOM 1062 O O . ALA A 1 136 ? -21.238 -2.629 16.420 1.00 97.81 136 ALA A O 1
ATOM 1063 N N . LEU A 1 137 ? -21.425 -1.297 14.612 1.00 97.75 137 LEU A N 1
ATOM 1064 C CA . LEU A 1 137 ? -20.133 -0.635 14.740 1.00 97.75 137 LEU A CA 1
ATOM 1065 C C . LEU A 1 137 ? -20.272 0.790 15.292 1.00 97.75 137 LEU A C 1
ATOM 1067 O O . LEU A 1 137 ? -21.315 1.437 15.208 1.00 97.75 137 LEU A O 1
ATOM 1071 N N . GLU A 1 138 ? -19.177 1.294 15.838 1.00 97.81 138 GLU A N 1
ATOM 1072 C CA . GLU A 1 138 ? -18.984 2.675 16.247 1.00 97.81 138 GLU A CA 1
ATOM 1073 C C . GLU A 1 138 ? -17.732 3.225 15.558 1.00 97.81 138 GLU A C 1
ATOM 1075 O O . GLU A 1 138 ? -16.666 2.608 15.586 1.00 97.81 138 GLU A O 1
ATOM 1080 N N . LEU A 1 139 ? -17.862 4.402 14.947 1.00 97.56 139 LEU A N 1
ATOM 1081 C CA . LEU A 1 139 ? -16.743 5.172 14.414 1.00 97.56 139 LEU A CA 1
ATOM 1082 C C . LEU A 1 139 ? -16.221 6.052 15.549 1.00 97.56 139 LEU A C 1
ATOM 1084 O O . LEU A 1 139 ? -16.792 7.106 15.841 1.00 97.56 139 LEU A O 1
ATOM 1088 N N . TYR A 1 140 ? -15.185 5.582 16.241 1.00 97.62 140 TYR A N 1
ATOM 1089 C CA . TYR A 1 140 ? -14.570 6.310 17.344 1.00 97.62 140 TYR A CA 1
ATOM 1090 C C . TYR A 1 140 ? -13.608 7.362 16.801 1.00 97.62 140 TYR A C 1
ATOM 1092 O O . TYR A 1 140 ? -12.578 7.009 16.233 1.00 97.62 140 TYR A O 1
ATOM 1100 N N . VAL A 1 141 ? -13.924 8.637 17.008 1.00 96.06 141 VAL A N 1
ATOM 1101 C CA . VAL A 1 141 ? -13.064 9.763 16.640 1.00 96.06 141 VAL A CA 1
ATOM 1102 C C . VAL A 1 141 ? -12.169 10.131 17.816 1.00 96.06 141 VAL A C 1
ATOM 1104 O O . VAL A 1 141 ? -12.657 10.539 18.880 1.00 96.06 141 VAL A O 1
ATOM 1107 N N . ASP A 1 142 ? -10.858 10.034 17.607 1.00 89.94 142 ASP A N 1
ATOM 1108 C CA . ASP A 1 142 ? -9.885 10.587 18.539 1.00 89.94 142 ASP A CA 1
ATOM 1109 C C . ASP A 1 142 ? -9.698 12.085 18.271 1.00 89.94 142 ASP A C 1
ATOM 1111 O O . ASP A 1 142 ? -9.155 12.521 17.260 1.00 89.94 142 ASP A O 1
ATOM 1115 N N . ARG A 1 143 ? -10.194 12.918 19.186 1.00 89.62 143 ARG A N 1
ATOM 1116 C CA . ARG A 1 143 ? -10.156 14.373 19.007 1.00 89.62 143 ARG A CA 1
ATOM 1117 C C . ARG A 1 143 ? -8.736 14.935 19.125 1.00 89.62 143 ARG A C 1
ATOM 1119 O O . ARG A 1 143 ? -8.462 15.994 18.562 1.00 89.62 143 ARG A O 1
ATOM 1126 N N . GLU A 1 144 ? -7.858 14.261 19.864 1.00 86.56 144 GLU A N 1
ATOM 1127 C CA . GLU A 1 144 ? -6.483 14.719 20.064 1.00 86.56 144 GLU A CA 1
ATOM 1128 C C . GLU A 1 144 ? -5.688 14.561 18.768 1.00 86.56 144 GLU A C 1
ATOM 1130 O O . GLU A 1 144 ? -5.075 15.537 18.325 1.00 86.56 144 GLU A O 1
ATOM 1135 N N . SER A 1 145 ? -5.841 13.421 18.083 1.00 82.75 145 SER A N 1
ATOM 1136 C CA . SER A 1 145 ? -5.207 13.168 16.784 1.00 82.75 145 SER A CA 1
ATOM 1137 C C . SER A 1 145 ? -5.651 14.158 15.700 1.00 82.75 145 SER A C 1
ATOM 1139 O O . SER A 1 145 ? -4.824 14.641 14.930 1.00 82.75 145 SER A O 1
ATOM 1141 N N . VAL A 1 146 ? -6.937 14.538 15.657 1.00 86.62 146 VAL A N 1
ATOM 1142 C CA . VAL A 1 146 ? -7.431 15.532 14.680 1.00 86.62 146 VAL A CA 1
ATOM 1143 C C . VAL A 1 146 ? -6.789 16.905 14.912 1.00 86.62 146 VAL A C 1
ATOM 1145 O O . VAL A 1 146 ? -6.403 17.597 13.967 1.00 86.62 146 VAL A O 1
ATOM 1148 N N . SER A 1 147 ? -6.680 17.317 16.178 1.00 83.31 147 SER A N 1
ATOM 1149 C CA . SER A 1 147 ? -6.180 18.647 16.546 1.00 83.31 147 SER A CA 1
ATOM 1150 C C . SER A 1 147 ? -4.681 18.827 16.292 1.00 83.31 147 SER A C 1
ATOM 1152 O O . SER A 1 147 ? -4.230 19.946 16.031 1.00 83.31 147 SER A O 1
ATOM 1154 N N . SER A 1 148 ? -3.908 17.739 16.351 1.00 76.12 148 SER A N 1
ATOM 1155 C CA . SER A 1 148 ? -2.489 17.759 16.005 1.00 76.12 148 SER A CA 1
ATOM 1156 C C . SER A 1 148 ? -2.270 17.952 14.507 1.00 76.12 148 SER A C 1
ATOM 1158 O O . SER A 1 148 ? -1.381 18.715 14.137 1.00 76.12 148 SER A O 1
ATOM 1160 N N . SER A 1 149 ? -3.104 17.345 13.656 1.00 70.12 149 SER A N 1
ATOM 1161 C CA . SER A 1 149 ? -2.949 17.387 12.195 1.00 70.12 149 SER A CA 1
ATOM 1162 C C . SER A 1 149 ? -3.269 18.768 11.609 1.00 70.12 149 SER A C 1
ATOM 1164 O O . SER A 1 149 ? -2.529 19.285 10.774 1.00 70.12 149 SER A O 1
ATOM 1166 N N . SER A 1 150 ? -4.314 19.444 12.107 1.00 61.97 150 SER A N 1
ATOM 1167 C CA . SER A 1 150 ? -4.783 20.722 11.538 1.00 61.97 150 SER A CA 1
ATOM 1168 C C . SER A 1 150 ? -3.784 21.881 11.656 1.00 61.97 150 SER A C 1
ATOM 1170 O O . SER A 1 150 ? -3.902 22.885 10.953 1.00 61.97 150 SER A O 1
ATOM 1172 N N . ARG A 1 151 ? -2.797 21.784 12.556 1.00 59.22 151 ARG A N 1
ATOM 1173 C CA . ARG A 1 151 ? -1.768 22.823 12.723 1.00 59.22 151 ARG A CA 1
ATOM 1174 C C . ARG A 1 151 ? -0.734 22.821 11.597 1.00 59.22 151 ARG A C 1
ATOM 1176 O O . ARG A 1 151 ? -0.084 23.845 11.401 1.00 59.22 151 ARG A O 1
ATOM 1183 N N . PHE A 1 152 ? -0.596 21.722 10.859 1.00 52.56 152 PHE A N 1
ATOM 1184 C CA . PHE A 1 152 ? 0.460 21.567 9.859 1.00 52.56 152 PHE A CA 1
ATOM 1185 C C . PHE A 1 152 ? 0.026 21.987 8.446 1.00 52.56 152 PHE A C 1
ATOM 1187 O O . PHE A 1 152 ? 0.796 22.666 7.766 1.00 52.56 152 PHE A O 1
ATOM 1194 N N . ASP A 1 153 ? -1.218 21.713 8.039 1.00 49.19 153 ASP A N 1
ATOM 1195 C CA . ASP A 1 153 ? -1.675 21.994 6.663 1.00 49.19 153 ASP A CA 1
ATOM 1196 C C . ASP A 1 153 ? -1.838 23.484 6.343 1.00 49.19 153 ASP A C 1
ATOM 1198 O O . ASP A 1 153 ? -1.678 23.910 5.198 1.00 49.19 153 ASP A O 1
ATOM 1202 N N . SER A 1 154 ? -2.081 24.323 7.354 1.00 44.38 154 SER A N 1
ATOM 1203 C CA . SER A 1 154 ? -2.300 25.765 7.154 1.00 44.38 154 SER A CA 1
ATOM 1204 C C . SER A 1 154 ? -1.084 26.527 6.598 1.00 44.38 154 SER A C 1
ATOM 1206 O O . SER A 1 154 ? -1.226 27.685 6.204 1.00 44.38 154 SER A O 1
ATOM 1208 N N . ARG A 1 155 ? 0.103 25.904 6.519 1.00 44.22 155 ARG A N 1
ATOM 1209 C CA . ARG A 1 155 ? 1.328 26.539 5.997 1.00 44.22 155 ARG A CA 1
ATOM 1210 C C . ARG A 1 155 ? 1.807 26.026 4.635 1.00 44.22 155 ARG A C 1
ATOM 1212 O O . ARG A 1 155 ? 2.628 26.707 4.030 1.00 44.22 155 ARG A O 1
ATOM 1219 N N . ALA A 1 156 ? 1.308 24.895 4.132 1.00 42.66 156 ALA A N 1
ATOM 1220 C CA . ALA A 1 156 ? 1.845 24.269 2.915 1.00 42.66 156 ALA A CA 1
ATOM 1221 C C . ALA A 1 156 ? 1.072 24.600 1.617 1.00 42.66 156 ALA A C 1
ATOM 1223 O O . ALA A 1 156 ? 1.577 24.354 0.527 1.00 42.66 156 ALA A O 1
ATOM 1224 N N . GLY A 1 157 ? -0.126 25.191 1.698 1.00 39.72 157 GLY A N 1
ATOM 1225 C CA . GLY A 1 157 ? -1.068 25.240 0.566 1.00 39.72 157 GLY A CA 1
ATOM 1226 C C . GLY A 1 157 ? -1.272 26.570 -0.177 1.00 39.72 157 GLY A C 1
ATOM 1227 O O . GLY A 1 157 ? -2.316 26.720 -0.804 1.00 39.72 157 GLY A O 1
ATOM 1228 N N . SER A 1 158 ? -0.372 27.566 -0.124 1.00 35.72 158 SER A N 1
ATOM 1229 C CA . SER A 1 158 ? -0.638 28.881 -0.763 1.00 35.72 158 SER A CA 1
ATOM 1230 C C . SER A 1 158 ? -0.035 29.110 -2.159 1.00 35.72 158 SER A C 1
ATOM 1232 O O . SER A 1 158 ? -0.218 30.188 -2.728 1.00 35.72 158 SER A O 1
ATOM 1234 N N . ARG A 1 159 ? 0.626 28.125 -2.779 1.00 44.72 159 ARG A N 1
ATOM 1235 C CA . ARG A 1 159 ? 1.150 28.259 -4.151 1.00 44.72 159 ARG A CA 1
ATOM 1236 C C . ARG A 1 159 ? 0.624 27.160 -5.067 1.00 44.72 159 ARG A C 1
ATOM 1238 O O . ARG A 1 159 ? 1.198 26.088 -5.116 1.00 44.72 159 ARG A O 1
ATOM 1245 N N . ALA A 1 160 ? -0.462 27.488 -5.773 1.00 39.16 160 ALA A N 1
ATOM 1246 C CA . ALA A 1 160 ? -0.789 27.101 -7.159 1.00 39.16 160 ALA A CA 1
ATOM 1247 C C . ALA A 1 160 ? -2.312 27.113 -7.405 1.00 39.16 160 ALA A C 1
ATOM 1249 O O . ALA A 1 160 ? -2.883 26.171 -7.941 1.00 39.16 160 ALA A O 1
ATOM 1250 N N . GLN A 1 161 ? -3.003 28.208 -7.067 1.00 38.28 161 GLN A N 1
ATOM 1251 C CA . GLN A 1 161 ? -4.221 28.548 -7.806 1.00 38.28 161 GLN A CA 1
ATOM 1252 C C . GLN A 1 161 ? -3.829 29.470 -8.955 1.00 38.28 161 GLN A C 1
ATOM 1254 O O . GLN A 1 161 ? -3.622 30.672 -8.784 1.00 38.28 161 GLN A O 1
ATOM 1259 N N . SER A 1 162 ? -3.692 28.856 -10.129 1.00 34.59 162 SER A N 1
ATOM 1260 C CA . SER A 1 162 ? -3.603 29.525 -11.421 1.00 34.59 162 SER A CA 1
ATOM 1261 C C . SER A 1 162 ? -4.746 30.538 -11.547 1.00 34.59 162 SER A C 1
ATOM 1263 O O . SER A 1 162 ? -5.919 30.190 -11.706 1.00 34.59 162 SER A O 1
ATOM 1265 N N . ARG A 1 163 ? -4.404 31.825 -11.418 1.00 34.12 163 ARG A N 1
ATOM 1266 C CA . ARG A 1 163 ? -5.301 32.934 -11.739 1.00 34.12 163 ARG A CA 1
ATOM 1267 C C . ARG A 1 163 ? -5.552 32.904 -13.244 1.00 34.12 163 ARG A C 1
ATOM 1269 O O . ARG A 1 163 ? -4.740 33.410 -14.015 1.00 34.12 163 ARG A O 1
ATOM 1276 N N . LYS A 1 164 ? -6.714 32.394 -13.657 1.00 36.59 164 LYS A N 1
ATOM 1277 C CA . LYS A 1 164 ? -7.310 32.741 -14.953 1.00 36.59 164 LYS A CA 1
ATOM 1278 C C . LYS A 1 164 ? -7.556 34.253 -14.973 1.00 36.59 164 LYS A C 1
ATOM 1280 O O . LYS A 1 164 ? -8.526 34.747 -14.406 1.00 36.59 164 LYS A O 1
ATOM 1285 N N . ARG A 1 165 ? -6.632 34.995 -15.584 1.00 30.23 165 ARG A N 1
ATOM 1286 C CA . ARG A 1 165 ? -6.786 36.413 -15.923 1.00 30.23 165 ARG A CA 1
ATOM 1287 C C . ARG A 1 165 ? -7.678 36.489 -17.165 1.00 30.23 165 ARG A C 1
ATOM 1289 O O . ARG A 1 165 ? -7.214 36.229 -18.268 1.00 30.23 165 ARG A O 1
ATOM 1296 N N . SER A 1 166 ? -8.952 36.825 -16.990 1.00 35.06 166 SER A N 1
ATOM 1297 C CA . SER A 1 166 ? -9.785 37.318 -18.088 1.00 35.06 166 SER A CA 1
ATOM 1298 C C . SER A 1 166 ? -9.438 38.786 -18.336 1.00 35.06 166 SER A C 1
ATOM 1300 O O . SER A 1 166 ? -9.611 39.626 -17.451 1.00 35.06 166 SER A O 1
ATOM 1302 N N . LEU A 1 167 ? -8.917 39.076 -19.525 1.00 37.31 167 LEU A N 1
ATOM 1303 C CA . LEU A 1 167 ? -8.761 40.425 -20.058 1.00 37.31 167 LEU A CA 1
ATOM 1304 C C . LEU A 1 167 ? -10.149 40.962 -20.427 1.00 37.31 167 LEU A C 1
ATOM 1306 O O . LEU A 1 167 ? -10.810 40.414 -21.304 1.00 37.31 167 LEU A O 1
ATOM 1310 N N . ALA A 1 168 ? -10.581 42.023 -19.751 1.00 34.69 168 ALA A N 1
ATOM 1311 C CA . ALA A 1 168 ? -11.657 42.893 -20.203 1.00 34.69 168 ALA A CA 1
ATOM 1312 C C . ALA A 1 168 ? -11.209 44.343 -19.980 1.00 34.69 168 ALA A C 1
ATOM 1314 O O . ALA A 1 168 ? -10.720 44.691 -18.903 1.00 34.69 168 ALA A O 1
ATOM 1315 N N . GLU A 1 169 ? -11.313 45.142 -21.037 1.00 34.66 169 GLU A N 1
ATOM 1316 C CA . GLU A 1 169 ? -10.898 46.543 -21.115 1.00 34.66 169 GLU A CA 1
ATOM 1317 C C . GLU A 1 169 ? -11.751 47.482 -20.235 1.00 34.66 169 GLU A C 1
ATOM 1319 O O . GLU A 1 169 ? -12.895 47.156 -19.902 1.00 34.66 169 GLU A O 1
ATOM 1324 N N . PRO A 1 170 ? -11.219 48.659 -19.847 1.00 37.75 170 PRO A N 1
ATOM 1325 C CA . PRO A 1 170 ? -11.879 49.565 -18.917 1.00 37.75 170 PRO A CA 1
ATOM 1326 C C . PRO A 1 170 ? -12.798 50.572 -19.628 1.00 37.75 170 PRO A C 1
ATOM 1328 O O . PRO A 1 170 ? -12.380 51.290 -20.532 1.00 37.75 170 PRO A O 1
ATOM 1331 N N . VAL A 1 171 ? -14.032 50.708 -19.134 1.00 41.22 171 VAL A N 1
ATOM 1332 C CA . VAL A 1 171 ? -14.918 51.851 -19.424 1.00 41.22 171 VAL A CA 1
ATOM 1333 C C . VAL A 1 171 ? -14.897 52.801 -18.214 1.00 41.22 171 VAL A C 1
ATOM 1335 O O . VAL A 1 171 ? -14.993 52.328 -17.078 1.00 41.22 171 VAL A O 1
ATOM 1338 N N . PRO A 1 172 ? -14.752 54.128 -18.403 1.00 44.41 172 PRO A N 1
ATOM 1339 C CA . PRO A 1 172 ? -14.577 55.064 -17.299 1.00 44.41 172 PRO A CA 1
ATOM 1340 C C . PRO A 1 172 ? -15.881 55.372 -16.550 1.00 44.41 172 PRO A C 1
ATOM 1342 O O . PRO A 1 172 ? -16.944 55.594 -17.127 1.00 44.41 172 PRO A O 1
ATOM 1345 N N . SER A 1 173 ? -15.743 55.425 -15.225 1.00 34.41 173 SER A N 1
ATOM 1346 C CA . SER A 1 173 ? -16.765 55.781 -14.243 1.00 34.41 173 SER A CA 1
ATOM 1347 C C . SER A 1 173 ? -17.067 57.283 -14.271 1.00 34.41 173 SER A C 1
ATOM 1349 O O . SER A 1 173 ? -16.198 58.107 -13.987 1.00 34.41 173 SER A O 1
ATOM 1351 N N . GLY A 1 174 ? -18.316 57.628 -14.591 1.00 34.66 174 GLY A N 1
ATOM 1352 C CA . GLY A 1 174 ? -18.907 58.948 -14.392 1.00 34.66 174 GLY A CA 1
ATOM 1353 C C . GLY A 1 174 ? -19.867 58.920 -13.203 1.00 34.66 174 GLY A C 1
ATOM 1354 O O . GLY A 1 174 ? -20.861 58.198 -13.196 1.00 34.66 174 GLY A O 1
ATOM 1355 N N . THR A 1 175 ? -19.559 59.716 -12.187 1.00 45.62 175 THR A N 1
ATOM 1356 C CA . THR A 1 175 ? -20.356 59.952 -10.982 1.00 45.62 175 THR A CA 1
ATOM 1357 C C . THR A 1 175 ? -21.720 60.571 -11.292 1.00 45.62 175 THR A C 1
ATOM 1359 O O . THR A 1 175 ? -21.802 61.538 -12.045 1.00 45.62 175 THR A O 1
ATOM 1362 N N . LYS A 1 176 ? -22.778 60.105 -10.609 1.00 36.53 176 LYS A N 1
ATOM 1363 C CA . LYS A 1 176 ? -23.884 60.951 -10.116 1.00 36.53 176 LYS A CA 1
ATOM 1364 C C . LYS A 1 176 ? -24.742 60.211 -9.083 1.00 36.53 176 LYS A C 1
ATOM 1366 O O . LYS A 1 176 ? -25.359 59.190 -9.360 1.00 36.53 176 LYS A O 1
ATOM 1371 N N . ARG A 1 177 ? -24.765 60.777 -7.872 1.00 42.66 177 ARG A N 1
ATOM 1372 C CA . ARG A 1 177 ? -25.714 60.479 -6.791 1.00 42.66 177 ARG A CA 1
ATOM 1373 C C . ARG A 1 177 ? -27.137 60.801 -7.245 1.00 42.66 177 ARG A C 1
ATOM 1375 O O . ARG A 1 177 ? -27.368 61.919 -7.694 1.00 42.66 177 ARG A O 1
ATOM 1382 N N . LEU A 1 178 ? -28.086 59.915 -6.953 1.00 33.88 178 LEU A N 1
ATOM 1383 C CA . LEU A 1 178 ? -29.491 60.276 -6.766 1.00 33.88 178 LEU A CA 1
ATOM 1384 C C . LEU A 1 178 ? -30.047 59.550 -5.535 1.00 33.88 178 LEU A C 1
ATOM 1386 O O . LEU A 1 178 ? -30.059 58.326 -5.457 1.00 33.88 178 LEU A O 1
ATOM 1390 N N . ARG A 1 179 ? -30.468 60.356 -4.554 1.00 43.34 179 ARG A N 1
ATOM 1391 C CA . ARG A 1 179 ? -31.338 59.976 -3.436 1.00 43.34 179 ARG A CA 1
ATOM 1392 C C . ARG A 1 179 ? -32.737 59.735 -3.998 1.00 43.34 179 ARG A C 1
ATOM 1394 O O . ARG A 1 179 ? -33.279 60.653 -4.607 1.00 43.34 179 ARG A O 1
ATOM 1401 N N . VAL A 1 180 ? -33.340 58.585 -3.710 1.00 38.88 180 VAL A N 1
ATOM 1402 C CA . VAL A 1 180 ? -34.795 58.403 -3.800 1.00 38.88 180 VAL A CA 1
ATOM 1403 C C . VAL A 1 180 ? -35.292 57.686 -2.547 1.00 38.88 180 VAL A C 1
ATOM 1405 O O . VAL A 1 180 ? -34.614 56.838 -1.972 1.00 38.88 180 VAL A O 1
ATOM 1408 N N . LEU A 1 181 ? -36.445 58.174 -2.104 1.00 35.47 181 LEU A N 1
ATOM 1409 C CA . LEU A 1 181 ? -37.131 57.985 -0.838 1.00 35.47 181 LEU A CA 1
ATOM 1410 C C . LEU A 1 181 ? -37.779 56.604 -0.674 1.00 35.47 181 LEU A C 1
ATOM 1412 O O . LEU A 1 181 ? -38.040 55.881 -1.631 1.00 35.47 181 LEU A O 1
ATOM 1416 N N . GLN A 1 182 ? -38.063 56.311 0.592 1.00 45.66 182 GLN A N 1
ATOM 1417 C CA . GLN A 1 182 ? -38.824 55.184 1.121 1.00 45.66 182 GLN A CA 1
ATOM 1418 C C . GLN A 1 182 ? -40.175 54.974 0.416 1.00 45.66 182 GLN A C 1
ATOM 1420 O O . GLN A 1 182 ? -40.923 55.926 0.211 1.00 45.66 182 GLN A O 1
ATOM 1425 N N . SER A 1 183 ? -40.558 53.713 0.209 1.00 36.53 183 SER A N 1
ATOM 1426 C CA . SER A 1 183 ? -41.938 53.285 0.464 1.00 36.53 183 SER A CA 1
ATOM 1427 C C . SER A 1 183 ? -41.987 51.802 0.837 1.00 36.53 183 SER A C 1
ATOM 1429 O O . SER A 1 183 ? -41.324 50.948 0.252 1.00 36.53 183 SER A O 1
ATOM 1431 N N . SER A 1 184 ? -42.736 51.541 1.900 1.00 48.66 184 SER A N 1
ATOM 1432 C CA . SER A 1 184 ? -43.058 50.250 2.487 1.00 48.66 184 SER A CA 1
ATOM 1433 C C . SER A 1 184 ? -44.043 49.476 1.613 1.00 48.66 184 SER A C 1
ATOM 1435 O O . SER A 1 184 ? -45.136 49.963 1.337 1.00 48.66 184 SER A O 1
ATOM 1437 N N . SER A 1 185 ? -43.691 48.245 1.253 1.00 41.22 185 SER A N 1
ATOM 1438 C CA . SER A 1 185 ? -44.620 47.262 0.696 1.00 41.22 185 SER A CA 1
ATOM 1439 C C . SER A 1 185 ? -44.091 45.863 1.005 1.00 41.22 185 SER A C 1
ATOM 1441 O O . SER A 1 185 ? -43.287 45.298 0.265 1.00 41.22 185 SER A O 1
ATOM 1443 N N . THR A 1 186 ? -44.535 45.303 2.128 1.00 48.81 186 THR A N 1
ATOM 1444 C CA . THR A 1 186 ? -44.443 43.872 2.429 1.00 48.81 186 THR A CA 1
ATOM 1445 C C . THR A 1 186 ? -45.409 43.116 1.519 1.00 48.81 186 THR A C 1
ATOM 1447 O O . THR A 1 186 ? -46.519 42.773 1.921 1.00 48.81 186 THR A O 1
ATOM 1450 N N . GLN A 1 187 ? -45.001 42.872 0.275 1.00 44.22 187 GLN A N 1
ATOM 1451 C CA . GLN A 1 187 ? -45.560 41.787 -0.521 1.00 44.22 187 GLN A CA 1
ATOM 1452 C C . GLN A 1 187 ? -44.630 40.592 -0.355 1.00 44.22 187 GLN A C 1
ATOM 1454 O O . GLN A 1 187 ? -43.480 40.625 -0.790 1.00 44.22 187 GLN A O 1
ATOM 1459 N N . GLY A 1 188 ? -45.116 39.566 0.347 1.00 46.22 188 GLY A N 1
ATOM 1460 C CA . GLY A 1 188 ? -44.404 38.306 0.501 1.00 46.22 188 GLY A CA 1
ATOM 1461 C C . GLY A 1 188 ? -44.108 37.724 -0.874 1.00 46.22 188 GLY A C 1
ATOM 1462 O O . GLY A 1 188 ? -45.023 37.392 -1.627 1.00 46.22 188 GLY A O 1
ATOM 1463 N N . THR A 1 189 ? -42.825 37.630 -1.208 1.00 49.59 189 THR A N 1
ATOM 1464 C CA . THR A 1 189 ? -42.363 36.883 -2.368 1.00 49.59 189 THR A CA 1
ATOM 1465 C C . THR A 1 189 ? -42.817 35.430 -2.210 1.00 49.59 189 THR A C 1
ATOM 1467 O O . THR A 1 189 ? -42.591 34.835 -1.153 1.00 49.59 189 THR A O 1
ATOM 1470 N N . PRO A 1 190 ? -43.476 34.832 -3.218 1.00 57.41 190 PRO A N 1
ATOM 1471 C CA . PRO A 1 190 ? -43.814 33.418 -3.161 1.00 57.41 190 PRO A CA 1
ATOM 1472 C C . PRO A 1 190 ? -42.521 32.617 -3.002 1.00 57.41 190 PRO A C 1
ATOM 1474 O O . PRO A 1 190 ? -41.539 32.886 -3.700 1.00 57.41 190 PRO A O 1
ATOM 1477 N N . LEU A 1 191 ? -42.517 31.648 -2.081 1.00 43.25 191 LEU A N 1
ATOM 1478 C CA . LEU A 1 191 ? -41.407 30.717 -1.894 1.00 43.2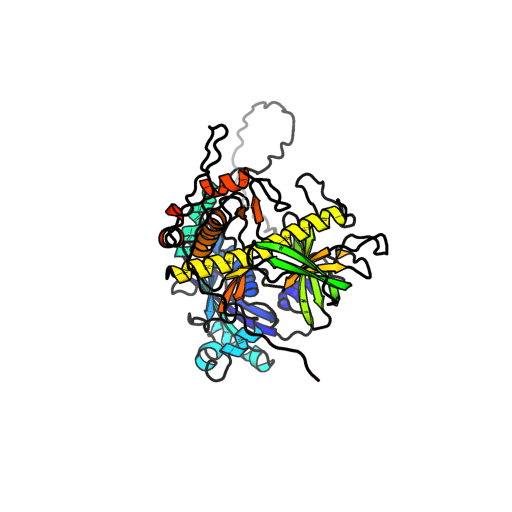5 191 LEU A CA 1
ATOM 1479 C C . LEU A 1 191 ? -41.144 29.997 -3.224 1.00 43.25 191 LEU A C 1
ATOM 1481 O O . LEU A 1 191 ? -41.840 29.051 -3.589 1.00 43.25 191 LEU A O 1
ATOM 1485 N N . ARG A 1 192 ? -40.145 30.468 -3.974 1.00 39.94 192 ARG A N 1
ATOM 1486 C CA . ARG A 1 192 ? -39.590 29.741 -5.112 1.00 39.94 192 ARG A CA 1
ATOM 1487 C C . ARG A 1 192 ? -38.647 28.697 -4.545 1.00 39.94 192 ARG A C 1
ATOM 1489 O O . ARG A 1 192 ? -37.638 29.031 -3.937 1.00 39.94 192 ARG A O 1
ATOM 1496 N N . SER A 1 193 ? -38.993 27.433 -4.748 1.00 55.16 193 SER A N 1
ATOM 1497 C CA . SER A 1 193 ? -38.073 26.335 -4.494 1.00 55.16 193 SER A CA 1
ATOM 1498 C C . SER A 1 193 ? -36.822 26.526 -5.357 1.00 55.16 193 SER A C 1
ATOM 1500 O O . SER A 1 193 ? -36.892 26.445 -6.582 1.00 55.16 193 SER A O 1
ATOM 1502 N N . GLU A 1 194 ? -35.681 26.788 -4.722 1.00 47.19 194 GLU A N 1
ATOM 1503 C CA . GLU A 1 194 ? -34.358 26.747 -5.361 1.00 47.19 194 GLU A CA 1
ATOM 1504 C C . GLU A 1 194 ? -33.815 25.313 -5.452 1.00 47.19 194 GLU A C 1
ATOM 1506 O O . GLU A 1 194 ? -32.650 25.100 -5.791 1.00 47.19 194 GLU A O 1
ATOM 1511 N N . PHE A 1 195 ? -34.655 24.312 -5.159 1.00 46.28 195 PHE A N 1
ATOM 1512 C CA . PHE A 1 195 ? -34.309 22.911 -5.312 1.00 46.28 195 PHE A CA 1
ATOM 1513 C C . PHE A 1 195 ? -33.965 22.635 -6.774 1.00 46.28 195 PHE A C 1
ATOM 1515 O O . PHE A 1 195 ? -34.834 22.482 -7.633 1.00 46.28 195 PHE A O 1
ATOM 1522 N N . ARG A 1 196 ? -32.667 22.557 -7.053 1.00 34.88 196 ARG A N 1
ATOM 1523 C CA . ARG A 1 196 ? -32.158 21.899 -8.244 1.00 34.88 196 ARG A CA 1
ATOM 1524 C C . ARG A 1 196 ? -32.153 20.409 -7.926 1.00 34.88 196 ARG A C 1
ATOM 1526 O O . ARG A 1 196 ? -31.392 20.011 -7.041 1.00 34.88 196 ARG A O 1
ATOM 1533 N N . PRO A 1 197 ? -32.961 19.577 -8.609 1.00 37.75 197 PRO A N 1
ATOM 1534 C CA . PRO A 1 197 ? -32.719 18.147 -8.589 1.00 37.75 197 PRO A CA 1
ATOM 1535 C C . PRO A 1 197 ? -31.262 17.970 -8.994 1.00 37.75 197 PRO A C 1
ATOM 1537 O O . PRO A 1 197 ? -30.854 18.448 -10.054 1.00 37.75 197 PRO A O 1
ATOM 1540 N N . SER A 1 198 ? -30.460 17.380 -8.113 1.00 34.62 198 SER A N 1
ATOM 1541 C CA . SER A 1 198 ? -29.087 17.041 -8.446 1.00 34.62 198 SER A CA 1
ATOM 1542 C C . SER A 1 198 ? -29.148 16.122 -9.661 1.00 34.62 198 SER A C 1
ATOM 1544 O O . SER A 1 198 ? -29.581 14.974 -9.555 1.00 34.62 198 SER A O 1
ATOM 1546 N N . VAL A 1 199 ? -28.800 16.643 -10.840 1.00 35.97 199 VAL A N 1
ATOM 1547 C CA . VAL A 1 199 ? -28.662 15.858 -12.070 1.00 35.97 199 VAL A CA 1
ATOM 1548 C C . VAL A 1 199 ? -27.344 15.098 -11.952 1.00 35.97 199 VAL A C 1
ATOM 1550 O O . VAL A 1 199 ? -26.377 15.360 -12.655 1.00 35.97 199 VAL A O 1
ATOM 1553 N N . LEU A 1 200 ? -27.267 14.196 -10.980 1.00 43.97 200 LEU A N 1
ATOM 1554 C CA . LEU A 1 200 ? -26.151 13.288 -10.803 1.00 43.97 200 LEU A CA 1
ATOM 1555 C C . LEU A 1 200 ? -26.692 11.884 -10.970 1.00 43.97 200 LEU A C 1
ATOM 1557 O O . LEU A 1 200 ? -27.337 11.349 -10.071 1.00 43.97 200 LEU A O 1
ATOM 1561 N N . SER A 1 201 ? -26.443 11.318 -12.148 1.00 39.19 201 SER A N 1
ATOM 1562 C CA . SER A 1 201 ? -25.986 9.941 -12.369 1.00 39.19 201 SER A CA 1
ATOM 1563 C C . SER A 1 201 ? -26.301 9.570 -13.812 1.00 39.19 201 SER A C 1
ATOM 1565 O O . SER A 1 201 ? -27.451 9.270 -14.149 1.00 39.19 201 SER A O 1
ATOM 1567 N N . GLY A 1 202 ? -25.270 9.576 -14.661 1.00 42.75 202 GLY A N 1
ATOM 1568 C CA . GLY A 1 202 ? -25.334 8.910 -15.958 1.00 42.75 202 GLY A CA 1
ATOM 1569 C C . GLY A 1 202 ? -25.699 7.421 -15.813 1.00 42.75 202 GLY A C 1
ATOM 1570 O O . GLY A 1 202 ? -25.721 6.880 -14.699 1.00 42.75 202 GLY A O 1
ATOM 1571 N N . PRO A 1 203 ? -26.046 6.738 -16.916 1.00 40.84 203 PRO A N 1
ATOM 1572 C CA . PRO A 1 203 ? -26.205 5.286 -16.911 1.00 40.84 203 PRO A CA 1
ATOM 1573 C C . PRO A 1 203 ? -24.941 4.621 -16.345 1.00 40.84 203 PRO A C 1
ATOM 1575 O O . PRO A 1 203 ? -23.834 5.099 -16.561 1.00 40.84 203 PRO A O 1
ATOM 1578 N N . ALA A 1 204 ? -25.115 3.545 -15.575 1.00 46.34 204 ALA A N 1
ATOM 1579 C CA . ALA A 1 204 ? -23.987 2.816 -15.007 1.00 46.34 204 ALA A CA 1
ATOM 1580 C C . ALA A 1 204 ? -23.097 2.287 -16.135 1.00 46.34 204 ALA A C 1
ATOM 1582 O O . ALA A 1 204 ? -23.597 1.592 -17.022 1.00 46.34 204 ALA A O 1
ATOM 1583 N N . GLU A 1 205 ? -21.802 2.580 -16.068 1.00 51.41 205 GLU A N 1
ATOM 1584 C CA . GLU A 1 205 ? -20.819 1.933 -16.926 1.00 51.41 205 GLU A CA 1
ATOM 1585 C C . GLU A 1 205 ? -20.817 0.436 -16.611 1.00 51.41 205 GLU A C 1
ATOM 1587 O O . GLU A 1 205 ? -20.365 -0.015 -15.555 1.00 51.41 205 GLU A O 1
ATOM 1592 N N . VAL A 1 206 ? -21.364 -0.354 -17.533 1.00 65.62 206 VAL A N 1
ATOM 1593 C CA . VAL A 1 206 ? -20.972 -1.754 -17.648 1.00 65.62 206 VAL A CA 1
ATOM 1594 C C . VAL A 1 206 ? -19.516 -1.705 -18.076 1.00 65.62 206 VAL A C 1
ATOM 1596 O O . VAL A 1 206 ? -19.210 -1.362 -19.212 1.00 65.62 206 VAL A O 1
ATOM 1599 N N . HIS A 1 207 ? -18.616 -1.950 -17.131 1.00 78.12 207 HIS A N 1
ATOM 1600 C CA . HIS A 1 207 ? -17.202 -1.990 -17.454 1.00 78.12 207 HIS A CA 1
ATOM 1601 C C . HIS A 1 207 ? -16.935 -3.304 -18.167 1.00 78.12 207 HIS A C 1
ATOM 1603 O O . HIS A 1 207 ? -16.976 -4.372 -17.551 1.00 78.12 207 HIS A O 1
ATOM 1609 N N . ASN A 1 208 ? -16.705 -3.201 -19.468 1.00 90.81 208 ASN A N 1
ATOM 1610 C CA . ASN A 1 208 ? -16.267 -4.319 -20.276 1.00 90.81 208 ASN A CA 1
ATOM 1611 C C . ASN A 1 208 ? -14.930 -4.848 -19.735 1.00 90.81 208 ASN A C 1
ATOM 1613 O O . ASN A 1 208 ? -14.135 -4.113 -19.131 1.00 90.81 208 ASN A O 1
ATOM 1617 N N . ARG A 1 209 ? -14.738 -6.158 -19.882 1.00 95.06 209 ARG A N 1
ATOM 1618 C CA . ARG A 1 209 ? -13.486 -6.828 -19.560 1.00 95.06 209 ARG A CA 1
ATOM 1619 C C . ARG A 1 209 ? -13.037 -7.630 -20.766 1.00 95.06 209 ARG A C 1
ATOM 1621 O O . ARG A 1 209 ? -13.825 -8.417 -21.295 1.00 95.06 209 ARG A O 1
ATOM 1628 N N . SER A 1 210 ? -11.772 -7.489 -21.114 1.00 96.50 210 SER A N 1
ATOM 1629 C CA . SER A 1 210 ? -11.119 -8.260 -22.160 1.00 96.50 210 SER A CA 1
ATOM 1630 C C . SER A 1 210 ? -10.379 -9.448 -21.560 1.00 96.50 210 SER A C 1
ATOM 1632 O O . SER A 1 210 ? -9.840 -9.369 -20.454 1.00 96.50 210 SER A O 1
ATOM 1634 N N . HIS A 1 211 ? -10.379 -10.570 -22.278 1.00 97.69 211 HIS A N 1
ATOM 1635 C CA . HIS A 1 211 ? -9.539 -11.710 -21.926 1.00 97.69 211 HIS A CA 1
ATOM 1636 C C . HIS A 1 211 ? -8.066 -11.333 -22.108 1.00 97.69 211 HIS A C 1
ATOM 1638 O O . HIS A 1 211 ? -7.729 -10.642 -23.068 1.00 97.69 211 HIS A O 1
ATOM 1644 N N . VAL A 1 212 ? -7.202 -11.782 -21.201 1.00 98.00 212 VAL A N 1
ATOM 1645 C CA . VAL A 1 212 ? -5.765 -11.513 -21.250 1.00 98.00 212 VAL A CA 1
ATOM 1646 C C . VAL A 1 212 ? -4.977 -12.753 -20.846 1.00 98.00 212 VAL A C 1
ATOM 1648 O O . VAL A 1 212 ? -5.386 -13.498 -19.952 1.00 98.00 212 VAL A O 1
ATOM 1651 N N . VAL A 1 213 ? -3.839 -12.952 -21.510 1.00 98.06 213 VAL A N 1
ATOM 1652 C CA . VAL A 1 213 ? -2.861 -13.994 -21.188 1.00 98.06 213 VAL A CA 1
ATOM 1653 C C . VAL A 1 213 ? -1.527 -13.322 -20.930 1.00 98.06 213 VAL A C 1
ATOM 1655 O O . VAL A 1 213 ? -0.977 -12.663 -21.816 1.00 98.06 213 VAL A O 1
ATOM 1658 N N . LEU A 1 214 ? -1.038 -13.474 -19.701 1.00 98.25 214 LEU A N 1
ATOM 1659 C CA . LEU A 1 214 ? 0.158 -12.804 -19.219 1.00 98.25 214 LEU A CA 1
ATOM 1660 C C . LEU A 1 214 ? 1.265 -13.808 -18.907 1.00 98.25 214 LEU A C 1
ATOM 1662 O O . LEU A 1 214 ? 1.034 -14.798 -18.208 1.00 98.25 214 LEU A O 1
ATOM 1666 N N . LYS A 1 215 ? 2.485 -13.519 -19.354 1.00 98.12 215 LYS A N 1
ATOM 1667 C CA . LYS A 1 215 ? 3.695 -14.237 -18.951 1.00 98.12 215 LYS A CA 1
ATOM 1668 C C . LYS A 1 215 ? 4.320 -13.545 -17.746 1.00 98.12 215 LYS A C 1
ATOM 1670 O O . LYS A 1 215 ? 4.675 -12.372 -17.821 1.00 98.12 215 LYS A O 1
ATOM 1675 N N . LYS A 1 216 ? 4.461 -14.264 -16.632 1.00 98.31 216 LYS A N 1
ATOM 1676 C CA . LYS A 1 216 ? 5.027 -13.717 -15.393 1.00 98.31 216 LYS A CA 1
ATOM 1677 C C . LYS A 1 216 ? 6.549 -13.539 -15.498 1.00 98.31 216 LYS A C 1
ATOM 1679 O O . LYS A 1 216 ? 7.253 -14.433 -15.960 1.00 98.31 216 LYS A O 1
ATOM 1684 N N . ILE A 1 217 ? 7.053 -12.416 -14.999 1.00 98.56 217 ILE A N 1
ATOM 1685 C CA . ILE A 1 217 ? 8.472 -12.057 -14.898 1.00 98.56 217 ILE A CA 1
ATOM 1686 C C . ILE A 1 217 ? 8.741 -11.637 -13.446 1.00 98.56 217 ILE A C 1
ATOM 1688 O O . ILE A 1 217 ? 8.025 -10.808 -12.880 1.00 98.56 217 ILE A O 1
ATOM 1692 N N . LEU A 1 218 ? 9.745 -12.241 -12.817 1.00 98.25 218 LEU A N 1
ATOM 1693 C CA . LEU A 1 218 ? 10.113 -11.985 -11.425 1.00 98.25 218 LEU A CA 1
ATOM 1694 C C . LEU A 1 218 ? 11.233 -10.947 -11.352 1.00 98.25 218 LEU A C 1
ATOM 1696 O O . LEU A 1 218 ? 12.173 -11.019 -12.133 1.00 98.25 218 LEU A O 1
ATOM 1700 N N . CYS A 1 219 ? 11.132 -10.017 -10.402 1.00 98.19 219 CYS A N 1
ATOM 1701 C CA . CYS A 1 219 ? 12.248 -9.172 -9.984 1.00 98.19 219 CYS A CA 1
ATOM 1702 C C . CYS A 1 219 ? 12.904 -9.834 -8.769 1.00 98.19 219 CYS A C 1
ATOM 1704 O O . CYS A 1 219 ? 12.321 -9.848 -7.684 1.00 98.19 219 CYS A O 1
ATOM 1706 N N . VAL A 1 220 ? 14.090 -10.402 -8.951 1.00 97.94 220 VAL A N 1
ATOM 1707 C CA . VAL A 1 220 ? 14.883 -11.021 -7.886 1.00 97.94 220 VAL A CA 1
ATOM 1708 C C . VAL A 1 220 ? 15.959 -10.029 -7.478 1.00 97.94 220 VAL A C 1
ATOM 1710 O O . VAL A 1 220 ? 16.651 -9.490 -8.327 1.00 97.94 220 VAL A O 1
ATOM 1713 N N . VAL A 1 221 ? 16.084 -9.740 -6.186 1.00 98.00 221 VAL A N 1
ATOM 1714 C CA . VAL A 1 221 ? 17.157 -8.871 -5.686 1.00 98.00 221 VAL A CA 1
ATOM 1715 C C . VAL A 1 221 ? 18.240 -9.750 -5.095 1.00 98.00 221 VAL A C 1
ATOM 1717 O O . VAL A 1 221 ? 17.957 -10.515 -4.167 1.00 98.00 221 VAL A O 1
ATOM 1720 N N . ASP A 1 222 ? 19.462 -9.635 -5.614 1.00 97.81 222 ASP A N 1
ATOM 1721 C CA . ASP A 1 222 ? 20.601 -10.364 -5.074 1.00 97.81 222 ASP A CA 1
ATOM 1722 C C . ASP A 1 222 ? 20.772 -10.050 -3.584 1.00 97.81 222 ASP A C 1
ATOM 1724 O O . ASP A 1 222 ? 20.759 -8.895 -3.144 1.00 97.81 222 ASP A O 1
ATOM 1728 N N . ALA A 1 223 ? 20.907 -11.102 -2.781 1.00 95.94 223 ALA A N 1
ATOM 1729 C CA . ALA A 1 223 ? 20.902 -10.963 -1.335 1.00 95.94 223 ALA A CA 1
ATOM 1730 C C . ALA A 1 223 ? 22.140 -10.220 -0.812 1.00 95.94 223 ALA A C 1
ATOM 1732 O O . ALA A 1 223 ? 22.042 -9.591 0.244 1.00 95.94 223 ALA A O 1
ATOM 1733 N N . ALA A 1 224 ? 23.271 -10.293 -1.522 1.00 94.56 224 ALA A N 1
ATOM 1734 C CA . ALA A 1 224 ? 24.542 -9.724 -1.097 1.00 94.56 224 ALA A CA 1
ATOM 1735 C C . ALA A 1 224 ? 24.742 -8.293 -1.614 1.00 94.56 224 ALA A C 1
ATOM 1737 O O . ALA A 1 224 ? 25.102 -7.412 -0.835 1.00 94.56 224 ALA A O 1
ATOM 1738 N N . SER A 1 225 ? 24.504 -8.052 -2.903 1.00 94.81 225 SER A N 1
ATOM 1739 C CA . SER A 1 225 ? 24.731 -6.759 -3.550 1.00 94.81 225 SER A CA 1
ATOM 1740 C C . SER A 1 225 ? 23.511 -5.840 -3.525 1.00 94.81 225 SER A C 1
ATOM 1742 O O . SER A 1 225 ? 23.656 -4.634 -3.725 1.00 94.81 225 SER A O 1
ATOM 1744 N N . GLY A 1 226 ? 22.309 -6.388 -3.324 1.00 94.50 226 GLY A N 1
ATOM 1745 C CA . GLY A 1 226 ? 21.069 -5.639 -3.502 1.00 94.50 226 GLY A CA 1
ATOM 1746 C C . GLY A 1 226 ? 20.763 -5.323 -4.972 1.00 94.50 226 GLY A C 1
ATOM 1747 O O . GLY A 1 226 ? 19.924 -4.471 -5.243 1.00 94.50 226 GLY A O 1
ATOM 1748 N N . THR A 1 227 ? 21.437 -5.948 -5.943 1.00 97.25 227 THR A N 1
ATOM 1749 C CA . THR A 1 227 ? 21.192 -5.693 -7.373 1.00 97.25 227 THR A CA 1
ATOM 1750 C C . THR A 1 227 ? 19.906 -6.391 -7.836 1.00 97.25 227 THR A C 1
ATOM 1752 O O . THR A 1 227 ? 19.773 -7.593 -7.617 1.00 97.25 227 THR A O 1
ATOM 1755 N N . PRO A 1 228 ? 18.950 -5.677 -8.463 1.00 97.69 228 PRO A N 1
ATOM 1756 C CA . PRO A 1 228 ? 17.755 -6.293 -9.029 1.00 97.69 228 PRO A CA 1
ATOM 1757 C C . PRO A 1 228 ? 18.047 -6.945 -10.389 1.00 97.69 228 PRO A C 1
ATOM 1759 O O . PRO A 1 228 ? 18.641 -6.328 -11.273 1.00 97.69 228 PRO A O 1
ATOM 1762 N N . GLU A 1 229 ? 17.557 -8.164 -10.569 1.00 98.06 229 GLU A N 1
ATOM 1763 C CA . GLU A 1 229 ? 17.617 -8.957 -11.794 1.00 98.06 229 GLU A CA 1
ATOM 1764 C C . GLU A 1 229 ? 16.211 -9.423 -12.194 1.00 98.06 229 GLU A C 1
ATOM 1766 O O . GLU A 1 229 ? 15.334 -9.619 -11.348 1.00 98.06 229 GLU A O 1
ATOM 1771 N N . PHE A 1 230 ? 15.976 -9.584 -13.500 1.00 98.19 230 PHE A N 1
ATOM 1772 C CA . PHE A 1 230 ? 14.668 -9.962 -14.034 1.00 98.19 230 PHE A CA 1
ATOM 1773 C C . PHE A 1 230 ? 14.700 -11.347 -14.665 1.00 98.19 230 PHE A C 1
ATOM 1775 O O . PHE A 1 230 ? 15.350 -11.570 -15.685 1.00 98.19 230 PHE A O 1
ATOM 1782 N N . GLU A 1 231 ? 13.921 -12.261 -14.096 1.00 97.69 231 GLU A N 1
ATOM 1783 C CA . GLU A 1 231 ? 13.846 -13.647 -14.538 1.00 97.69 231 GLU A CA 1
ATOM 1784 C C . GLU A 1 231 ? 12.483 -13.939 -15.168 1.00 97.69 231 GLU A C 1
ATOM 1786 O O . GLU A 1 231 ? 11.425 -13.781 -14.548 1.00 97.69 231 GLU A O 1
ATOM 1791 N N . SER A 1 232 ? 12.492 -14.399 -16.421 1.00 95.88 232 SER A N 1
ATOM 1792 C CA . SER A 1 232 ? 11.279 -14.909 -17.063 1.00 95.88 232 SER A CA 1
ATOM 1793 C C . SER A 1 232 ? 10.801 -16.174 -16.356 1.00 95.88 232 SER A C 1
ATOM 1795 O O . SER A 1 232 ? 11.530 -17.159 -16.268 1.00 95.88 232 SER A O 1
ATOM 1797 N N . SER A 1 233 ? 9.545 -16.181 -15.916 1.00 94.44 233 SER A N 1
ATOM 1798 C CA . SER A 1 233 ? 8.917 -17.365 -15.345 1.00 94.44 233 SER A CA 1
ATOM 1799 C C . SER A 1 233 ? 8.187 -18.176 -16.417 1.00 94.44 233 SER A C 1
ATOM 1801 O O . SER A 1 233 ? 7.665 -17.630 -17.388 1.00 94.44 233 SER A O 1
ATOM 1803 N N . VAL A 1 234 ? 8.077 -19.489 -16.206 1.00 94.25 234 VAL A N 1
ATOM 1804 C CA . VAL A 1 234 ? 7.211 -20.372 -17.015 1.00 94.25 234 VAL A CA 1
ATOM 1805 C C . VAL A 1 234 ? 5.721 -20.223 -16.671 1.00 94.25 234 VAL A C 1
ATOM 1807 O O . VAL A 1 234 ? 4.868 -20.819 -17.323 1.00 94.25 234 VAL A O 1
ATOM 1810 N N . HIS A 1 235 ? 5.391 -19.446 -15.636 1.00 97.44 235 HIS A N 1
ATOM 1811 C CA . HIS A 1 235 ? 4.021 -19.267 -15.169 1.00 97.44 235 HIS A CA 1
ATOM 1812 C C . HIS A 1 235 ? 3.233 -18.331 -16.092 1.00 97.44 235 HIS A C 1
ATOM 1814 O O . HIS A 1 235 ? 3.589 -17.162 -16.269 1.00 97.44 235 HIS A O 1
ATOM 1820 N N . ILE A 1 236 ? 2.120 -18.847 -16.615 1.00 98.00 236 ILE A N 1
ATOM 1821 C CA . ILE A 1 236 ? 1.142 -18.099 -17.405 1.00 98.00 236 ILE A CA 1
ATOM 1822 C C . ILE A 1 236 ? -0.073 -17.778 -16.540 1.00 98.00 236 ILE A C 1
ATOM 1824 O O . ILE A 1 236 ? -0.608 -18.646 -15.848 1.00 98.00 236 ILE A O 1
ATOM 1828 N N . ILE A 1 237 ? -0.516 -16.527 -16.592 1.00 98.12 237 ILE A N 1
ATOM 1829 C CA . ILE A 1 237 ? -1.698 -16.036 -15.892 1.00 98.12 237 ILE A CA 1
ATOM 1830 C C . ILE A 1 237 ? -2.785 -15.784 -16.932 1.00 98.12 237 ILE A C 1
ATOM 1832 O O . ILE A 1 237 ? -2.615 -14.956 -17.825 1.00 98.12 237 ILE A O 1
ATOM 1836 N N . ASN A 1 238 ? -3.905 -16.489 -16.791 1.00 98.19 238 ASN A N 1
ATOM 1837 C CA . ASN A 1 238 ? -5.097 -16.300 -17.611 1.00 98.19 238 ASN A CA 1
ATOM 1838 C C . ASN A 1 238 ? -6.171 -15.582 -16.794 1.00 98.19 238 ASN A C 1
ATOM 1840 O O . ASN A 1 238 ? -6.358 -15.866 -15.601 1.00 98.19 238 ASN A O 1
ATOM 1844 N N . GLY A 1 239 ? -6.861 -14.634 -17.422 1.00 97.50 239 GLY A N 1
ATOM 1845 C CA . GLY A 1 239 ? -7.930 -13.910 -16.757 1.00 97.50 239 GLY A CA 1
ATOM 1846 C C . GLY A 1 239 ? -8.596 -12.848 -17.615 1.00 97.50 239 GLY A C 1
ATOM 1847 O O . GLY A 1 239 ? -8.517 -12.838 -18.844 1.00 97.50 239 GLY A O 1
ATOM 1848 N N . LYS A 1 240 ? -9.290 -11.936 -16.935 1.00 97.56 240 LYS A N 1
ATOM 1849 C CA . LYS A 1 240 ? -10.053 -10.845 -17.537 1.00 97.56 240 LYS A CA 1
ATOM 1850 C C . LYS A 1 240 ? -9.681 -9.510 -16.907 1.00 97.56 240 LYS A C 1
ATOM 1852 O O . LYS A 1 240 ? -9.965 -9.273 -15.727 1.00 97.56 240 LYS A O 1
ATOM 1857 N N . VAL A 1 241 ? -9.096 -8.624 -17.706 1.00 97.38 241 VAL A N 1
ATOM 1858 C CA . VAL A 1 241 ? -8.746 -7.255 -17.309 1.00 97.38 241 VAL A CA 1
ATOM 1859 C C . VAL A 1 241 ? -9.880 -6.300 -17.672 1.00 97.38 241 VAL A C 1
ATOM 1861 O O . VAL A 1 241 ? -10.523 -6.465 -18.704 1.00 97.38 241 VAL A O 1
ATOM 1864 N N . ARG A 1 242 ? -10.179 -5.316 -16.819 1.00 95.44 242 ARG A N 1
ATOM 1865 C CA . ARG A 1 242 ? -11.124 -4.240 -17.174 1.00 95.44 242 ARG A CA 1
ATOM 1866 C C . ARG A 1 242 ? -10.555 -3.379 -18.293 1.00 95.44 242 ARG A C 1
ATOM 1868 O O . ARG A 1 242 ? -9.396 -3.004 -18.226 1.00 95.44 242 ARG A O 1
ATOM 1875 N N . ASP A 1 243 ? -11.398 -2.990 -19.243 1.00 94.38 243 ASP A N 1
ATOM 1876 C CA . ASP A 1 243 ? -10.974 -2.165 -20.385 1.00 94.38 243 ASP A CA 1
ATOM 1877 C C . ASP A 1 243 ? -10.696 -0.706 -19.991 1.00 94.38 243 ASP A C 1
ATOM 1879 O O . ASP A 1 243 ? -9.999 0.013 -20.696 1.00 94.38 243 ASP A O 1
ATOM 1883 N N . VAL A 1 244 ? -11.233 -0.270 -18.847 1.00 92.00 244 VAL A N 1
ATOM 1884 C CA . VAL A 1 244 ? -11.043 1.077 -18.297 1.00 92.00 244 VAL A CA 1
ATOM 1885 C C . VAL A 1 244 ? -10.376 1.014 -16.923 1.00 92.00 244 VAL A C 1
ATOM 1887 O O . VAL A 1 244 ? -10.680 0.099 -16.139 1.00 92.00 244 VAL A O 1
ATOM 1890 N N . PRO A 1 245 ? -9.504 1.984 -16.594 1.00 93.69 245 PRO A N 1
ATOM 1891 C CA . PRO A 1 245 ? -8.852 2.018 -15.296 1.00 93.69 245 PRO A CA 1
ATOM 1892 C C . PRO A 1 245 ? -9.877 2.267 -14.187 1.00 93.69 245 PRO A C 1
ATOM 1894 O O . PRO A 1 245 ? -10.846 3.007 -14.359 1.00 93.69 245 PRO A O 1
ATOM 1897 N N . PHE A 1 246 ? -9.666 1.651 -13.024 1.00 90.06 246 PHE A N 1
ATOM 1898 C CA . PHE A 1 246 ? -10.456 1.936 -11.820 1.00 90.06 246 PHE A CA 1
ATOM 1899 C C . PHE A 1 246 ? -9.740 2.891 -10.858 1.00 90.06 246 PHE A C 1
ATOM 1901 O O . PHE A 1 246 ? -10.368 3.396 -9.929 1.00 90.06 246 PHE A O 1
ATOM 1908 N N . GLY A 1 247 ? -8.448 3.134 -11.080 1.00 90.75 247 GLY A N 1
ATOM 1909 C CA . GLY A 1 247 ? -7.640 4.099 -10.349 1.00 90.75 247 GLY A CA 1
ATOM 1910 C C . GLY A 1 247 ? -6.598 4.728 -11.267 1.00 90.75 247 GLY A C 1
ATOM 1911 O O . GLY A 1 247 ? -6.162 4.112 -12.238 1.00 90.75 247 GLY A O 1
ATOM 1912 N N . SER A 1 248 ? -6.203 5.957 -10.954 1.00 92.62 248 SER A N 1
ATOM 1913 C CA . SER A 1 248 ? -5.173 6.687 -11.690 1.00 92.62 248 SER A CA 1
ATOM 1914 C C . SER A 1 248 ? -4.356 7.514 -10.712 1.00 92.62 248 SER A C 1
ATOM 1916 O O . SER A 1 248 ? -4.923 8.219 -9.879 1.00 92.62 248 SER A O 1
ATOM 1918 N N . GLY A 1 249 ? -3.035 7.425 -10.824 1.00 91.56 249 GLY A N 1
ATOM 1919 C CA . GLY A 1 249 ? -2.105 8.334 -10.166 1.00 91.56 249 GLY A CA 1
ATOM 1920 C C . GLY A 1 249 ? -1.645 9.440 -11.114 1.00 91.56 249 GLY A C 1
ATOM 1921 O O . GLY A 1 249 ? -2.181 9.620 -12.211 1.00 91.56 249 GLY A O 1
ATOM 1922 N N . ALA A 1 250 ? -0.588 10.146 -10.714 1.00 91.25 250 ALA A N 1
ATOM 1923 C CA . ALA A 1 250 ? 0.009 11.188 -11.543 1.00 91.25 250 ALA A CA 1
ATOM 1924 C C . ALA A 1 250 ? 0.562 10.650 -12.872 1.00 91.25 250 ALA A C 1
ATOM 1926 O O . ALA A 1 250 ? 0.503 11.369 -13.856 1.00 91.25 250 ALA A O 1
ATOM 1927 N N . MET A 1 251 ? 1.073 9.416 -12.928 1.00 93.50 251 MET A N 1
ATOM 1928 C CA . MET A 1 251 ? 1.730 8.873 -14.134 1.00 93.50 251 MET A CA 1
ATOM 1929 C C . MET A 1 251 ? 1.206 7.495 -14.568 1.00 93.50 251 MET A C 1
ATOM 1931 O O . MET A 1 251 ? 1.470 7.054 -15.686 1.00 93.50 251 MET A O 1
ATOM 1935 N N . LYS A 1 252 ? 0.458 6.807 -13.693 1.00 95.25 252 LYS A N 1
ATOM 1936 C CA . LYS A 1 252 ? 0.032 5.413 -13.878 1.00 95.25 252 LYS A CA 1
ATOM 1937 C C . LYS A 1 252 ? -1.485 5.256 -13.873 1.00 95.25 252 LYS A C 1
ATOM 1939 O O . LYS A 1 252 ? -2.181 5.916 -13.100 1.00 95.25 252 LYS A O 1
ATOM 1944 N N . HIS A 1 253 ? -1.974 4.340 -14.698 1.00 95.56 253 HIS A N 1
ATOM 1945 C CA . HIS A 1 253 ? -3.333 3.814 -14.631 1.00 95.56 253 HIS A CA 1
ATOM 1946 C C . HIS A 1 253 ? -3.328 2.458 -13.933 1.00 95.56 253 HIS A C 1
ATOM 1948 O O . HIS A 1 253 ? -2.374 1.694 -14.075 1.00 95.56 253 HIS A O 1
ATOM 1954 N N . VAL A 1 254 ? -4.404 2.170 -13.202 1.00 96.38 254 VAL A N 1
ATOM 1955 C CA . VAL A 1 254 ? -4.603 0.927 -12.457 1.00 96.38 254 VAL A CA 1
ATOM 1956 C C . VAL A 1 254 ? -5.859 0.222 -12.960 1.00 96.38 254 VAL A C 1
ATOM 1958 O O . VAL A 1 254 ? -6.959 0.781 -12.935 1.00 96.38 254 VAL A O 1
ATOM 1961 N N . TYR A 1 255 ? -5.694 -1.024 -13.385 1.00 96.69 255 TYR A N 1
ATOM 1962 C CA . TYR A 1 255 ? -6.727 -1.882 -13.950 1.00 96.69 255 TYR A CA 1
ATOM 1963 C C . TYR A 1 255 ? -6.958 -3.099 -13.060 1.00 96.69 255 TYR A C 1
ATOM 1965 O O . TYR A 1 255 ? -6.058 -3.574 -12.373 1.00 96.69 255 TYR A O 1
ATOM 1973 N N . ASP A 1 256 ? -8.191 -3.593 -13.040 1.00 95.25 256 ASP A N 1
ATOM 1974 C CA . ASP A 1 256 ? -8.567 -4.756 -12.236 1.00 95.25 256 ASP A CA 1
ATOM 1975 C C . ASP A 1 256 ? -8.454 -6.010 -13.100 1.00 95.25 256 ASP A C 1
ATOM 1977 O O . ASP A 1 256 ? -9.175 -6.127 -14.096 1.00 95.25 256 ASP A O 1
ATOM 1981 N N . LEU A 1 257 ? -7.584 -6.936 -12.705 1.00 97.12 257 LEU A N 1
ATOM 1982 C CA . LEU A 1 257 ? -7.497 -8.273 -13.280 1.00 97.12 257 LEU A CA 1
ATOM 1983 C C . LEU A 1 257 ? -8.206 -9.262 -12.367 1.00 97.12 257 LEU A C 1
ATOM 1985 O O . LEU A 1 257 ? -7.909 -9.356 -11.177 1.00 97.12 257 LEU A O 1
ATOM 1989 N N . GLN A 1 258 ? -9.113 -10.025 -12.961 1.00 96.06 258 GLN A N 1
ATOM 1990 C CA . GLN A 1 258 ? -9.706 -11.203 -12.353 1.00 96.06 258 GLN A CA 1
ATOM 1991 C C . GLN A 1 258 ? -9.126 -12.436 -13.041 1.00 96.06 258 GLN A C 1
ATOM 1993 O O . GLN A 1 258 ? -9.381 -12.648 -14.226 1.00 96.06 258 GLN A O 1
ATOM 1998 N N . CYS A 1 259 ? -8.339 -13.222 -12.318 1.00 97.00 259 CYS A N 1
ATOM 1999 C CA . CYS A 1 259 ? -7.759 -14.458 -12.829 1.00 97.00 259 CYS A CA 1
ATOM 2000 C C . CYS A 1 259 ? -8.784 -15.595 -12.818 1.00 97.00 259 CYS A C 1
ATOM 2002 O O . CYS A 1 259 ? -9.702 -15.615 -11.996 1.00 97.00 259 CYS A O 1
ATOM 2004 N N . ASP A 1 260 ? -8.581 -16.592 -13.678 1.00 96.00 260 ASP A N 1
ATOM 2005 C CA . ASP A 1 260 ? -9.478 -17.753 -13.777 1.00 96.00 260 ASP A CA 1
ATOM 2006 C C . ASP A 1 260 ? -9.511 -18.599 -12.493 1.00 96.00 260 ASP A C 1
ATOM 2008 O O . ASP A 1 260 ? -10.505 -19.257 -12.194 1.00 96.00 260 ASP A O 1
ATOM 2012 N N . ASN A 1 261 ? -8.446 -18.539 -11.690 1.00 94.62 261 ASN A N 1
ATOM 2013 C CA . ASN A 1 261 ? -8.368 -19.183 -10.377 1.00 94.62 261 ASN A CA 1
ATOM 2014 C C . ASN A 1 261 ? -9.099 -18.404 -9.259 1.00 94.62 261 ASN A C 1
ATOM 2016 O O . ASN A 1 261 ? -8.974 -18.761 -8.090 1.00 94.62 261 ASN A O 1
ATOM 2020 N N . GLY A 1 262 ? -9.802 -17.3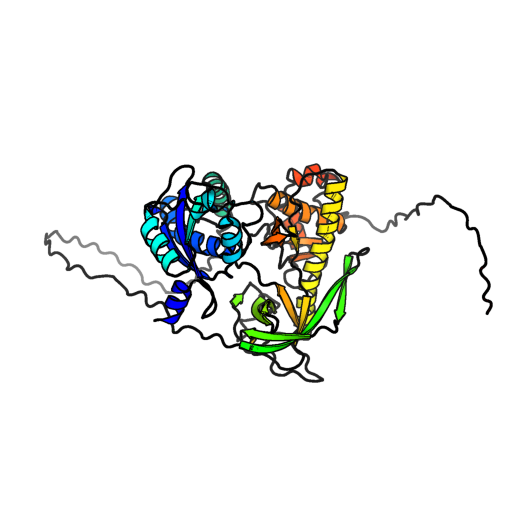17 -9.592 1.00 91.69 262 GLY A N 1
ATOM 2021 C CA . GLY A 1 262 ? -10.515 -16.457 -8.645 1.00 91.69 262 GLY A CA 1
ATOM 2022 C C . GLY A 1 262 ? -9.650 -15.406 -7.941 1.00 91.69 262 GLY A C 1
ATOM 2023 O O . GLY A 1 262 ? -10.180 -14.610 -7.171 1.00 91.69 262 GLY A O 1
ATOM 2024 N N . SER A 1 263 ? -8.339 -15.361 -8.195 1.00 93.56 263 SER A N 1
ATOM 2025 C CA . SER A 1 263 ? -7.466 -14.321 -7.634 1.00 93.56 263 SER A CA 1
ATOM 2026 C C . SER A 1 263 ? -7.719 -12.966 -8.298 1.00 93.56 263 SER A C 1
ATOM 2028 O O . SER A 1 263 ? -8.013 -12.893 -9.493 1.00 93.56 263 SER A O 1
ATOM 2030 N N . HIS A 1 264 ? -7.554 -11.884 -7.535 1.00 93.81 264 HIS A N 1
ATOM 2031 C CA . HIS A 1 264 ? -7.691 -10.514 -8.028 1.00 93.81 264 HIS A CA 1
ATOM 2032 C C . HIS A 1 264 ? -6.384 -9.736 -7.885 1.00 93.81 264 HIS A C 1
ATOM 2034 O O . HIS A 1 264 ? -5.786 -9.691 -6.806 1.00 93.81 264 HIS A O 1
ATOM 2040 N N . TYR A 1 265 ? -5.991 -9.061 -8.961 1.00 97.62 265 TYR A N 1
ATOM 2041 C CA . TYR A 1 265 ? -4.782 -8.245 -9.014 1.00 97.62 265 TYR A CA 1
ATOM 2042 C C . TYR A 1 265 ? -5.081 -6.827 -9.506 1.00 97.62 265 TYR A C 1
ATOM 2044 O O . TYR A 1 265 ? -6.038 -6.585 -10.246 1.00 97.62 265 TYR A O 1
ATOM 2052 N N . ALA A 1 266 ? -4.233 -5.891 -9.094 1.00 97.44 266 ALA A N 1
ATOM 2053 C CA . ALA A 1 266 ? -4.132 -4.556 -9.655 1.00 97.44 266 ALA A CA 1
ATOM 2054 C C . ALA A 1 266 ? -3.003 -4.540 -10.697 1.00 97.44 266 ALA A C 1
ATOM 2056 O O . ALA A 1 266 ? -1.851 -4.814 -10.367 1.00 97.44 266 ALA A O 1
ATOM 2057 N N . LEU A 1 267 ? -3.345 -4.226 -11.946 1.00 98.31 267 LEU A N 1
ATOM 2058 C CA . LEU A 1 267 ? -2.408 -4.077 -13.060 1.00 98.31 267 LEU A CA 1
ATOM 2059 C C . LEU A 1 267 ? -2.103 -2.605 -13.236 1.00 98.31 267 LEU A C 1
ATOM 2061 O O . LEU A 1 267 ? -3.017 -1.811 -13.455 1.00 98.31 267 LEU A O 1
ATOM 2065 N N . LYS A 1 268 ? -0.829 -2.242 -13.163 1.00 98.19 268 LYS A N 1
ATOM 2066 C CA . LYS A 1 268 ? -0.377 -0.866 -13.324 1.00 98.19 268 LYS A CA 1
ATOM 2067 C C . LYS A 1 268 ? 0.460 -0.738 -14.584 1.00 98.19 268 LYS A C 1
ATOM 2069 O O . LYS A 1 268 ? 1.322 -1.571 -14.856 1.00 98.19 268 LYS A O 1
ATOM 2074 N N . ARG A 1 269 ? 0.217 0.342 -15.318 1.00 97.06 269 ARG A N 1
ATOM 2075 C CA . ARG A 1 269 ? 1.059 0.791 -16.430 1.00 97.06 269 ARG A CA 1
ATOM 2076 C C . ARG A 1 269 ? 1.185 2.299 -16.413 1.00 97.06 269 ARG A C 1
ATOM 2078 O O . ARG A 1 269 ? 0.297 2.981 -15.888 1.00 97.06 269 ARG A O 1
ATOM 2085 N N . PHE A 1 270 ? 2.223 2.822 -17.047 1.00 96.56 270 PHE A N 1
ATOM 2086 C CA . PHE A 1 270 ? 2.292 4.250 -17.315 1.00 96.56 270 PHE A CA 1
ATOM 2087 C C . PHE A 1 270 ? 1.256 4.652 -18.377 1.00 96.56 270 PHE A C 1
ATOM 2089 O O . PHE A 1 270 ? 0.866 3.863 -19.242 1.00 96.56 270 PHE A O 1
ATOM 2096 N N . TYR A 1 271 ? 0.771 5.887 -18.290 1.00 93.88 271 TYR A N 1
ATOM 2097 C CA . TYR A 1 271 ? 0.053 6.561 -19.383 1.00 93.88 271 TYR A CA 1
ATOM 2098 C C . TYR A 1 271 ? 0.778 7.822 -19.861 1.00 93.88 271 TYR A C 1
ATOM 2100 O O . TYR A 1 271 ? 0.461 8.339 -20.928 1.00 93.88 271 TYR A O 1
ATOM 2108 N N . ARG A 1 272 ? 1.790 8.259 -19.101 1.00 92.50 272 ARG A N 1
ATOM 2109 C CA . ARG A 1 272 ? 2.797 9.257 -19.470 1.00 92.50 272 ARG A CA 1
ATOM 2110 C C . ARG A 1 272 ? 4.106 8.995 -18.721 1.00 92.50 272 ARG A C 1
ATOM 2112 O O . ARG A 1 272 ? 4.067 8.426 -17.631 1.00 92.50 272 ARG A O 1
ATOM 2119 N N . LEU A 1 273 ? 5.235 9.409 -19.301 1.00 92.62 273 LEU A N 1
ATOM 2120 C CA . LEU A 1 273 ? 6.576 9.263 -18.704 1.00 92.62 273 LEU A CA 1
ATOM 2121 C C . LEU A 1 273 ? 7.202 10.598 -18.276 1.00 92.62 273 LEU A C 1
ATOM 2123 O O . LEU A 1 273 ? 8.137 10.606 -17.480 1.00 92.62 273 LEU A O 1
ATOM 2127 N N . THR A 1 274 ? 6.676 11.722 -18.764 1.00 88.25 274 THR A N 1
ATOM 2128 C CA . THR A 1 274 ? 7.116 13.078 -18.415 1.00 88.25 274 THR A CA 1
ATOM 2129 C C . THR A 1 274 ? 5.907 13.938 -18.047 1.00 88.25 274 THR A C 1
ATOM 2131 O O . THR A 1 274 ? 4.771 13.618 -18.403 1.00 88.25 274 THR A O 1
ATOM 2134 N N . GLU A 1 275 ? 6.116 15.024 -17.299 1.00 80.75 275 GLU A N 1
ATOM 2135 C CA . GLU A 1 275 ? 5.019 15.947 -16.967 1.00 80.75 275 GLU A CA 1
ATOM 2136 C C . GLU A 1 275 ? 4.515 16.717 -18.195 1.00 80.75 275 GLU A C 1
ATOM 2138 O O . GLU A 1 275 ? 3.320 17.003 -18.283 1.00 80.75 275 GLU A O 1
ATOM 2143 N N . ASP A 1 276 ? 5.417 16.983 -19.145 1.00 75.69 276 ASP A N 1
ATOM 2144 C CA . ASP A 1 276 ? 5.181 17.807 -20.333 1.00 75.69 276 ASP A CA 1
ATOM 2145 C C . ASP A 1 276 ? 4.506 17.065 -21.490 1.00 75.69 276 ASP A C 1
ATOM 2147 O O . ASP A 1 276 ? 4.104 17.695 -22.469 1.00 75.69 276 ASP A O 1
ATOM 2151 N N . SER A 1 277 ? 4.371 15.736 -21.422 1.00 70.62 277 SER A N 1
ATOM 2152 C CA . SER A 1 277 ? 3.635 15.011 -22.454 1.00 70.62 277 SER A CA 1
ATOM 2153 C C . SER A 1 277 ? 2.164 15.433 -22.390 1.00 70.62 277 SER A C 1
ATOM 2155 O O . SER A 1 277 ? 1.479 15.134 -21.405 1.00 70.62 277 SER A O 1
ATOM 2157 N N . GLU A 1 278 ? 1.694 16.149 -23.418 1.00 64.12 278 GLU A N 1
ATOM 2158 C CA . GLU A 1 278 ? 0.288 16.531 -23.563 1.00 64.12 278 GLU A CA 1
ATOM 2159 C C . GLU A 1 278 ? -0.614 15.310 -23.358 1.00 64.12 278 GLU A C 1
ATOM 2161 O O . GLU A 1 278 ? -0.233 14.194 -23.712 1.00 64.12 278 GLU A O 1
ATOM 2166 N N . ASN A 1 279 ? -1.798 15.525 -22.768 1.00 59.66 279 ASN A N 1
ATOM 2167 C CA . ASN A 1 279 ? -2.772 14.474 -22.469 1.00 59.66 279 ASN A CA 1
ATOM 2168 C C . ASN A 1 279 ? -3.007 13.597 -23.706 1.00 59.66 279 ASN A C 1
ATOM 2170 O O . ASN A 1 279 ? -3.787 13.958 -24.591 1.00 59.66 279 ASN A O 1
ATOM 2174 N N . SER A 1 280 ? -2.341 12.445 -23.752 1.00 55.62 280 SER A N 1
ATOM 2175 C CA . SER A 1 280 ? -2.564 11.435 -24.768 1.00 55.62 280 SER A CA 1
ATOM 2176 C C . SER A 1 280 ? -4.033 11.037 -24.718 1.00 55.62 280 SER A C 1
ATOM 2178 O O . SER A 1 280 ? -4.625 10.854 -23.648 1.00 55.62 280 SER A O 1
ATOM 2180 N N . THR A 1 281 ? -4.659 10.935 -25.888 1.00 60.75 281 THR A N 1
ATOM 2181 C CA . THR A 1 281 ? -5.956 10.269 -25.968 1.00 60.75 281 THR A CA 1
ATOM 2182 C C . THR A 1 281 ? -5.789 8.837 -25.449 1.00 60.75 281 THR A C 1
ATOM 2184 O O . THR A 1 281 ? -4.755 8.232 -25.742 1.00 60.75 281 THR A O 1
ATOM 2187 N N . PRO A 1 282 ? -6.773 8.274 -24.720 1.00 60.94 282 PRO A N 1
ATOM 2188 C CA . PRO A 1 282 ? -6.676 6.933 -24.126 1.00 60.94 282 PRO A CA 1
ATOM 2189 C C . PRO A 1 282 ? -6.227 5.832 -25.101 1.00 60.94 282 PRO A C 1
ATOM 2191 O O . PRO A 1 282 ? -5.653 4.833 -24.674 1.00 60.94 282 PRO A O 1
ATOM 2194 N N . ASP A 1 283 ? -6.459 6.050 -26.398 1.00 65.50 283 ASP A N 1
ATOM 2195 C CA . ASP A 1 283 ? -6.266 5.087 -27.480 1.00 65.50 283 ASP A CA 1
ATOM 2196 C C . ASP A 1 283 ? -4.832 5.029 -28.050 1.00 65.50 283 ASP A C 1
ATOM 2198 O O . ASP A 1 283 ? -4.555 4.192 -28.908 1.00 65.50 283 ASP A O 1
ATOM 2202 N N . THR A 1 284 ? -3.907 5.899 -27.621 1.00 72.94 284 THR A N 1
ATOM 2203 C CA . THR A 1 284 ? -2.515 5.892 -28.116 1.00 72.94 284 THR A CA 1
ATOM 2204 C C . THR A 1 284 ? -1.506 6.125 -26.999 1.00 72.94 284 THR A C 1
ATOM 2206 O O . THR A 1 284 ? -1.562 7.149 -26.315 1.00 72.94 284 THR A O 1
ATOM 2209 N N . LEU A 1 285 ? -0.543 5.210 -26.853 1.00 85.25 285 LEU A N 1
ATOM 2210 C CA . LEU A 1 285 ? 0.591 5.386 -25.945 1.00 85.25 285 LEU A CA 1
ATOM 2211 C C . LEU A 1 285 ? 1.491 6.537 -26.440 1.00 85.25 285 LEU A C 1
ATOM 2213 O O . LEU A 1 285 ? 1.887 6.526 -27.605 1.00 85.25 285 LEU A O 1
ATOM 2217 N N . PRO A 1 286 ? 1.845 7.520 -25.588 1.00 89.88 286 PRO A N 1
ATOM 2218 C CA . PRO A 1 286 ? 2.752 8.611 -25.958 1.00 89.88 286 PRO A CA 1
ATOM 2219 C C . PRO A 1 286 ? 4.237 8.204 -25.913 1.00 89.88 286 PRO A C 1
ATOM 2221 O O . PRO A 1 286 ? 5.110 9.066 -25.898 1.00 89.88 286 PRO A O 1
ATOM 2224 N N . PHE A 1 287 ? 4.519 6.905 -25.835 1.00 92.50 287 PHE A N 1
ATOM 2225 C CA . PHE A 1 287 ? 5.844 6.303 -25.712 1.00 92.50 287 PHE A CA 1
ATOM 2226 C C . PHE A 1 287 ? 5.833 4.906 -26.340 1.00 92.50 287 PHE A C 1
ATOM 2228 O O . PHE A 1 287 ? 4.774 4.304 -26.545 1.00 92.50 287 PHE A O 1
ATOM 2235 N N . THR A 1 288 ? 7.021 4.391 -26.626 1.00 95.00 288 THR A N 1
ATOM 2236 C CA . THR A 1 288 ? 7.246 3.026 -27.116 1.00 95.00 288 THR A CA 1
ATOM 2237 C C . THR A 1 288 ? 7.082 1.982 -26.005 1.00 95.00 288 THR A C 1
ATOM 2239 O O . THR A 1 288 ? 7.149 2.293 -24.811 1.00 95.00 288 THR A O 1
ATOM 2242 N N . VAL A 1 289 ? 6.870 0.717 -26.384 1.00 95.88 289 VAL A N 1
ATOM 2243 C CA . VAL A 1 289 ? 6.777 -0.396 -25.422 1.00 95.88 289 VAL A CA 1
ATOM 2244 C C . VAL A 1 289 ? 8.105 -0.572 -24.678 1.00 95.88 289 VAL A C 1
ATOM 2246 O O . VAL A 1 289 ? 8.113 -0.868 -23.485 1.00 95.88 289 VAL A O 1
ATOM 2249 N N . GLU A 1 290 ? 9.221 -0.304 -25.348 1.00 96.94 290 GLU A N 1
ATOM 2250 C CA . GLU A 1 290 ? 10.575 -0.374 -24.809 1.00 96.94 290 GLU A CA 1
ATOM 2251 C C . GLU A 1 290 ? 10.825 0.719 -23.760 1.00 96.94 290 GLU A C 1
ATOM 2253 O O . GLU A 1 290 ? 11.303 0.425 -22.663 1.00 96.94 290 GLU A O 1
ATOM 2258 N N . GLU A 1 291 ? 10.445 1.971 -24.043 1.00 96.69 291 GLU A N 1
ATOM 2259 C CA . GLU A 1 291 ? 10.523 3.065 -23.063 1.00 96.69 291 GLU A CA 1
ATOM 2260 C C . GLU A 1 291 ? 9.654 2.773 -21.834 1.00 96.69 291 GLU A C 1
ATOM 2262 O O . GLU A 1 291 ? 10.085 2.986 -20.699 1.00 96.69 291 GLU A O 1
ATOM 2267 N N . HIS A 1 292 ? 8.448 2.234 -22.044 1.00 97.31 292 HIS A N 1
ATOM 2268 C CA . HIS A 1 292 ? 7.584 1.787 -20.955 1.00 97.31 292 HIS A CA 1
ATOM 2269 C C . HIS A 1 292 ? 8.239 0.680 -20.120 1.00 97.31 292 HIS A C 1
ATOM 2271 O O . HIS A 1 292 ? 8.183 0.719 -18.888 1.00 97.31 292 HIS A O 1
ATOM 2277 N N . LEU A 1 293 ? 8.847 -0.312 -20.780 1.00 97.94 293 LEU A N 1
ATOM 2278 C CA . LEU A 1 293 ? 9.468 -1.463 -20.132 1.00 97.94 293 LEU A CA 1
ATOM 2279 C C . LEU A 1 293 ? 10.567 -1.032 -19.156 1.00 97.94 293 LEU A C 1
ATOM 2281 O O . LEU A 1 293 ? 10.574 -1.493 -18.016 1.00 97.94 293 LEU A O 1
ATOM 2285 N N . VAL A 1 294 ? 11.436 -0.103 -19.560 1.00 98.00 294 VAL A N 1
ATOM 2286 C CA . VAL A 1 294 ? 12.497 0.429 -18.688 1.00 98.00 294 VAL A CA 1
ATOM 2287 C C . VAL A 1 294 ? 11.905 1.040 -17.413 1.00 98.00 294 VAL A C 1
ATOM 2289 O O . VAL A 1 294 ? 12.385 0.785 -16.308 1.00 98.00 294 VAL A O 1
ATOM 2292 N N . GLN A 1 295 ? 10.825 1.813 -17.541 1.00 98.06 295 GLN A N 1
ATOM 2293 C CA . GLN A 1 295 ? 10.218 2.506 -16.402 1.00 98.06 295 GLN A CA 1
ATOM 2294 C C . GLN A 1 295 ? 9.430 1.563 -15.489 1.00 98.06 295 GLN A C 1
ATOM 2296 O O . GLN A 1 295 ? 9.484 1.700 -14.266 1.00 98.06 295 GLN A O 1
ATOM 2301 N N . ILE A 1 296 ? 8.725 0.574 -16.047 1.00 98.38 296 ILE A N 1
ATOM 2302 C CA . ILE A 1 296 ? 7.999 -0.410 -15.234 1.00 98.38 296 ILE A CA 1
ATOM 2303 C C . ILE A 1 296 ? 8.959 -1.390 -14.540 1.00 98.38 296 ILE A C 1
ATOM 2305 O O . ILE A 1 296 ? 8.691 -1.812 -13.416 1.00 98.38 296 ILE A O 1
ATOM 2309 N N . GLN A 1 297 ? 10.111 -1.690 -15.153 1.00 98.56 297 GLN A N 1
ATOM 2310 C CA . GLN A 1 297 ? 11.207 -2.404 -14.496 1.00 98.56 297 GLN A CA 1
ATOM 2311 C C . GLN A 1 297 ? 11.782 -1.593 -13.338 1.00 98.56 297 GLN A C 1
ATOM 2313 O O . GLN A 1 297 ? 11.950 -2.142 -12.254 1.00 98.56 297 GLN A O 1
ATOM 2318 N N . ALA A 1 298 ? 12.005 -0.287 -13.510 1.00 98.38 298 ALA A N 1
ATOM 2319 C CA . ALA A 1 298 ? 12.453 0.568 -12.414 1.00 98.38 298 ALA A CA 1
ATOM 2320 C C . ALA A 1 298 ? 11.476 0.541 -11.218 1.00 98.38 298 ALA A C 1
ATOM 2322 O O . ALA A 1 298 ? 11.912 0.394 -10.079 1.00 98.38 298 ALA A O 1
ATOM 2323 N N . GLU A 1 299 ? 10.159 0.580 -11.454 1.00 98.19 299 GLU A N 1
ATOM 2324 C CA . GLU A 1 299 ? 9.142 0.431 -10.396 1.00 98.19 299 GLU A CA 1
ATOM 2325 C C . GLU A 1 299 ? 9.248 -0.908 -9.646 1.00 98.19 299 GLU A C 1
ATOM 2327 O O . GLU A 1 299 ? 9.254 -0.936 -8.411 1.00 98.19 299 GLU A O 1
ATOM 2332 N N . ALA A 1 300 ? 9.372 -2.021 -10.378 1.00 98.56 300 ALA A N 1
ATOM 2333 C CA . ALA A 1 300 ? 9.555 -3.342 -9.778 1.00 98.56 300 ALA A CA 1
ATOM 2334 C C . ALA A 1 300 ? 10.865 -3.428 -8.974 1.00 98.56 300 ALA A C 1
ATOM 2336 O O . ALA A 1 300 ? 10.860 -3.919 -7.843 1.00 98.56 300 ALA A O 1
ATOM 2337 N N . SER A 1 301 ? 11.958 -2.871 -9.506 1.00 98.56 301 SER A N 1
ATOM 2338 C CA . SER A 1 301 ? 13.244 -2.765 -8.813 1.00 98.56 301 SER A CA 1
ATOM 2339 C C . SER A 1 301 ? 13.122 -1.988 -7.505 1.00 98.56 301 SER A C 1
ATOM 2341 O O . SER A 1 301 ? 13.657 -2.430 -6.492 1.00 98.56 301 SER A O 1
ATOM 2343 N N . ARG A 1 302 ? 12.386 -0.867 -7.471 1.00 98.50 302 ARG A N 1
ATOM 2344 C CA . ARG A 1 302 ? 12.179 -0.085 -6.236 1.00 98.50 302 ARG A CA 1
ATOM 2345 C C . ARG A 1 302 ? 11.419 -0.871 -5.169 1.00 98.50 302 ARG A C 1
ATOM 2347 O O . ARG A 1 302 ? 11.766 -0.776 -3.992 1.00 98.50 302 ARG A O 1
ATOM 2354 N N . LEU A 1 303 ? 10.420 -1.666 -5.555 1.00 98.50 303 LEU A N 1
ATOM 2355 C CA . LEU A 1 303 ? 9.699 -2.548 -4.628 1.00 98.50 303 LEU A CA 1
ATOM 2356 C C . LEU A 1 303 ? 10.601 -3.662 -4.082 1.00 98.50 303 LEU A C 1
ATOM 2358 O O . LEU A 1 303 ? 10.641 -3.872 -2.868 1.00 98.50 303 LEU A O 1
ATOM 2362 N N . GLY A 1 304 ? 11.364 -4.324 -4.957 1.00 98.38 304 GLY A N 1
ATOM 2363 C CA . GLY A 1 304 ? 12.329 -5.351 -4.564 1.00 98.38 304 GLY A CA 1
ATOM 2364 C C . GLY A 1 304 ? 13.405 -4.802 -3.623 1.00 98.38 304 GLY A C 1
ATOM 2365 O O . GLY A 1 304 ? 13.640 -5.360 -2.549 1.00 98.38 304 GLY A O 1
ATOM 2366 N N . LEU A 1 305 ? 14.017 -3.671 -3.986 1.00 98.44 305 LEU A N 1
ATOM 2367 C CA . LEU A 1 305 ? 14.994 -2.963 -3.155 1.00 98.44 305 LEU A CA 1
ATOM 2368 C C . LEU A 1 305 ? 14.389 -2.560 -1.812 1.00 98.44 305 LEU A C 1
ATOM 2370 O O . LEU A 1 305 ? 15.018 -2.757 -0.776 1.00 98.44 305 LEU A O 1
ATOM 2374 N N . GLY A 1 306 ? 13.161 -2.036 -1.807 1.00 98.56 306 GLY A N 1
ATOM 2375 C CA . GLY A 1 306 ? 12.440 -1.693 -0.584 1.00 98.56 306 GLY A CA 1
ATOM 2376 C C . GLY A 1 306 ? 12.331 -2.884 0.366 1.00 98.56 306 GLY A C 1
ATOM 2377 O O . GLY A 1 306 ? 12.684 -2.769 1.540 1.00 98.56 306 GLY A O 1
ATOM 2378 N N . ALA A 1 307 ? 11.922 -4.051 -0.142 1.00 98.56 307 ALA A N 1
ATOM 2379 C CA . ALA A 1 307 ? 11.856 -5.283 0.644 1.00 98.56 307 ALA A CA 1
ATOM 2380 C C . ALA A 1 307 ? 13.237 -5.725 1.168 1.00 98.56 307 ALA A C 1
ATOM 2382 O O . ALA A 1 307 ? 13.360 -6.105 2.337 1.00 98.56 307 ALA A O 1
ATOM 2383 N N . TRP A 1 308 ? 14.277 -5.639 0.332 1.00 98.56 308 TRP A N 1
ATOM 2384 C CA . TRP A 1 308 ? 15.654 -5.982 0.699 1.00 98.56 308 TRP A CA 1
ATOM 2385 C C . TRP A 1 308 ? 16.198 -5.069 1.813 1.00 98.56 308 TRP A C 1
ATOM 2387 O O . TRP A 1 308 ? 16.624 -5.563 2.862 1.00 98.56 308 TRP A O 1
ATOM 2397 N N . PHE A 1 309 ? 16.081 -3.745 1.657 1.00 98.75 309 PHE A N 1
ATOM 2398 C CA . PHE A 1 309 ? 16.472 -2.778 2.687 1.00 98.75 309 PHE A CA 1
ATOM 2399 C C . PHE A 1 309 ? 15.651 -2.955 3.967 1.00 98.75 309 PHE A C 1
ATOM 2401 O O . PHE A 1 309 ? 16.198 -2.821 5.059 1.00 98.75 309 PHE A O 1
ATOM 2408 N N . LEU A 1 310 ? 14.352 -3.260 3.868 1.00 98.69 310 LEU A N 1
ATOM 2409 C CA . LEU A 1 310 ? 13.489 -3.415 5.042 1.00 98.69 310 LEU A CA 1
ATOM 2410 C C . LEU A 1 310 ? 13.902 -4.636 5.871 1.00 98.69 310 LEU A C 1
ATOM 2412 O O . LEU A 1 310 ? 13.950 -4.567 7.099 1.00 98.69 310 LEU A O 1
ATOM 2416 N N . LYS A 1 311 ? 14.281 -5.733 5.207 1.00 98.38 311 LYS A N 1
ATOM 2417 C CA . LYS A 1 311 ? 14.850 -6.915 5.865 1.00 98.38 311 LYS A CA 1
ATOM 2418 C C . LYS A 1 311 ? 16.158 -6.577 6.590 1.00 98.38 311 LYS A C 1
ATOM 2420 O O . LYS A 1 311 ? 16.322 -6.968 7.748 1.00 98.38 311 LYS A O 1
ATOM 2425 N N . ALA A 1 312 ? 17.063 -5.839 5.942 1.00 98.19 312 ALA A N 1
ATOM 2426 C CA . ALA A 1 312 ? 18.313 -5.386 6.556 1.00 98.19 312 ALA A CA 1
ATOM 2427 C C . ALA A 1 312 ? 18.059 -4.452 7.755 1.00 98.19 312 ALA A C 1
ATOM 2429 O O . ALA A 1 312 ? 18.663 -4.626 8.812 1.00 98.19 312 ALA A O 1
ATOM 2430 N N . PHE A 1 313 ? 17.103 -3.529 7.630 1.00 98.56 313 PHE A N 1
ATOM 2431 C CA . PHE A 1 313 ? 16.680 -2.616 8.691 1.00 98.56 313 PHE A CA 1
ATOM 2432 C C . PHE A 1 313 ? 16.125 -3.358 9.911 1.00 98.56 313 PHE A C 1
ATOM 2434 O O . PHE A 1 313 ? 16.523 -3.079 11.040 1.00 98.56 313 PHE A O 1
ATOM 2441 N N . PHE A 1 314 ? 15.245 -4.342 9.703 1.00 98.62 314 PHE A N 1
ATOM 2442 C CA . PHE A 1 314 ? 14.715 -5.168 10.789 1.00 98.62 314 PHE A CA 1
ATOM 2443 C C . PHE A 1 314 ? 15.807 -5.958 11.498 1.00 98.62 314 PHE A C 1
ATOM 2445 O O . PHE A 1 314 ? 15.819 -6.012 12.728 1.00 98.62 314 PHE A O 1
ATOM 2452 N N . LYS A 1 315 ? 16.749 -6.534 10.743 1.00 98.38 315 LYS A N 1
ATOM 2453 C CA . LYS A 1 315 ? 17.913 -7.189 11.339 1.00 98.38 315 LYS A CA 1
ATOM 2454 C C . LYS A 1 315 ? 18.726 -6.202 12.184 1.00 98.38 315 LYS A C 1
ATOM 2456 O O . LYS A 1 315 ? 19.002 -6.501 13.339 1.00 98.38 315 LYS A O 1
ATOM 2461 N N . TYR A 1 316 ? 19.034 -5.027 11.643 1.00 98.00 316 TYR A N 1
ATOM 2462 C CA . TYR A 1 316 ? 19.803 -3.995 12.336 1.00 98.00 316 TYR A CA 1
ATOM 2463 C C . TYR A 1 316 ? 19.131 -3.534 13.640 1.00 98.00 316 TYR A C 1
ATOM 2465 O O . TYR A 1 316 ? 19.768 -3.479 14.690 1.00 98.00 316 TYR A O 1
ATOM 2473 N N . ALA A 1 317 ? 17.821 -3.277 13.609 1.00 98.31 317 ALA A N 1
ATOM 2474 C CA . ALA A 1 317 ? 17.063 -2.896 14.798 1.00 98.31 317 ALA A CA 1
ATOM 2475 C C . ALA A 1 317 ? 17.018 -4.007 15.859 1.00 98.31 317 ALA A C 1
ATOM 2477 O O . ALA A 1 317 ? 17.119 -3.716 17.053 1.00 98.31 317 ALA A O 1
ATOM 2478 N N . ASN A 1 318 ? 16.901 -5.270 15.435 1.00 98.25 318 ASN A N 1
ATOM 2479 C CA . ASN A 1 318 ? 16.925 -6.424 16.334 1.00 98.25 318 ASN A CA 1
ATOM 2480 C C . ASN A 1 318 ? 18.300 -6.617 16.986 1.00 98.25 318 ASN A C 1
ATOM 2482 O O . ASN A 1 318 ? 18.357 -6.852 18.191 1.00 98.25 318 ASN A O 1
ATOM 2486 N N . ASP A 1 319 ? 19.389 -6.466 16.226 1.00 98.00 319 ASP A N 1
ATOM 2487 C CA . ASP A 1 319 ? 20.759 -6.571 16.746 1.00 98.00 319 ASP A CA 1
ATOM 2488 C C . ASP A 1 319 ? 21.031 -5.510 17.838 1.00 98.00 319 ASP A C 1
ATOM 2490 O O . ASP A 1 319 ? 21.771 -5.763 18.788 1.00 98.00 319 ASP A O 1
ATOM 2494 N N . LEU A 1 320 ? 20.374 -4.346 17.751 1.00 97.56 320 LEU A N 1
ATOM 2495 C CA . LEU A 1 320 ? 20.424 -3.272 18.753 1.00 97.56 320 LEU A CA 1
ATOM 2496 C C . LEU A 1 320 ? 19.313 -3.350 19.821 1.00 97.56 320 LEU A C 1
ATOM 2498 O O . LEU A 1 320 ? 19.235 -2.481 20.692 1.00 97.56 320 LEU A O 1
ATOM 2502 N N . ASN A 1 321 ? 18.442 -4.365 19.773 1.00 97.88 321 ASN A N 1
ATOM 2503 C CA . ASN A 1 321 ? 17.285 -4.535 20.661 1.00 97.88 321 ASN A CA 1
ATOM 2504 C C . ASN A 1 321 ? 16.372 -3.286 20.735 1.00 97.88 321 ASN A C 1
ATOM 2506 O O . ASN A 1 321 ? 15.899 -2.874 21.802 1.00 97.88 321 ASN A O 1
ATOM 2510 N N . ILE A 1 322 ? 16.139 -2.643 19.587 1.00 98.06 322 ILE A N 1
ATOM 2511 C CA . ILE A 1 322 ? 15.282 -1.461 19.472 1.00 98.06 322 ILE A CA 1
ATOM 2512 C C . ILE A 1 322 ? 13.882 -1.873 19.022 1.00 98.06 322 ILE A C 1
ATOM 2514 O O . ILE A 1 322 ? 13.695 -2.540 18.010 1.00 98.06 322 ILE A O 1
ATOM 2518 N N . SER A 1 323 ? 12.876 -1.435 19.782 1.00 97.62 323 SER A N 1
ATOM 2519 C CA . SER A 1 323 ? 11.472 -1.662 19.436 1.00 97.62 323 SER A CA 1
ATOM 2520 C C . SER A 1 323 ? 11.059 -0.778 18.260 1.00 97.62 323 SER A C 1
ATOM 2522 O O . SER A 1 323 ? 11.182 0.447 18.328 1.00 97.62 323 SER A O 1
ATOM 2524 N N . ILE A 1 324 ? 10.550 -1.420 17.213 1.00 98.25 324 ILE A N 1
ATOM 2525 C CA . ILE A 1 324 ? 10.044 -0.827 15.971 1.00 98.25 324 ILE A CA 1
ATOM 2526 C C . ILE A 1 324 ? 8.736 -1.526 15.568 1.00 98.25 324 ILE A C 1
ATOM 2528 O O . ILE A 1 324 ? 8.422 -2.601 16.087 1.00 98.25 324 ILE A O 1
ATOM 2532 N N . ASP A 1 325 ? 7.970 -0.954 14.634 1.00 97.75 325 ASP A N 1
ATOM 2533 C CA . ASP A 1 325 ? 6.853 -1.688 14.022 1.00 97.75 325 ASP A CA 1
ATOM 2534 C C . ASP A 1 325 ? 7.394 -2.735 13.035 1.00 97.75 325 ASP A C 1
ATOM 2536 O O . ASP A 1 325 ? 7.841 -2.407 11.939 1.00 97.75 325 ASP A O 1
ATOM 2540 N N . GLN A 1 326 ? 7.358 -4.007 13.435 1.00 97.62 326 GLN A N 1
ATOM 2541 C CA . GLN A 1 326 ? 7.802 -5.132 12.604 1.00 97.62 326 GLN A CA 1
ATOM 2542 C C . GLN A 1 326 ? 6.725 -5.625 11.625 1.00 97.62 326 GLN A C 1
ATOM 2544 O O . GLN A 1 326 ? 6.990 -6.517 10.824 1.00 97.62 326 GLN A O 1
ATOM 2549 N N . ASN A 1 327 ? 5.507 -5.072 11.663 1.00 98.06 327 ASN A N 1
ATOM 2550 C CA . ASN A 1 327 ? 4.409 -5.484 10.782 1.00 98.06 327 ASN A CA 1
ATOM 2551 C C . ASN A 1 327 ? 4.357 -4.598 9.530 1.00 98.06 327 ASN A C 1
ATOM 2553 O O . ASN A 1 327 ? 3.295 -4.110 9.137 1.00 98.06 327 ASN A O 1
ATOM 2557 N N . LEU A 1 328 ? 5.525 -4.374 8.928 1.00 98.44 328 LEU A N 1
ATOM 2558 C CA . LEU A 1 328 ? 5.691 -3.666 7.665 1.00 98.44 328 LEU A CA 1
ATOM 2559 C C . LEU A 1 328 ? 6.179 -4.650 6.607 1.00 98.44 328 LEU A C 1
ATOM 2561 O O . LEU A 1 328 ? 7.035 -5.491 6.879 1.00 98.44 328 LEU A O 1
ATOM 2565 N N . ALA A 1 329 ? 5.662 -4.513 5.396 1.00 98.44 329 ALA A N 1
ATOM 2566 C CA . ALA A 1 329 ? 6.165 -5.211 4.223 1.00 98.44 329 ALA A CA 1
ATOM 2567 C C . ALA A 1 329 ? 6.068 -4.292 3.007 1.00 98.44 329 ALA A C 1
ATOM 2569 O O . ALA A 1 329 ? 5.227 -3.398 2.981 1.00 98.44 329 ALA A O 1
ATOM 2570 N N . PHE A 1 330 ? 6.893 -4.523 1.993 1.00 98.56 330 PHE A N 1
ATOM 2571 C CA . PHE A 1 330 ? 6.631 -3.981 0.661 1.00 98.56 330 PHE A CA 1
ATOM 2572 C C . PHE A 1 330 ? 5.669 -4.902 -0.090 1.00 98.56 330 PHE A C 1
ATOM 2574 O O . PHE A 1 330 ? 5.569 -6.092 0.217 1.00 98.56 330 PHE A O 1
ATOM 2581 N N . ALA A 1 331 ? 4.926 -4.344 -1.041 1.00 98.06 331 ALA A N 1
ATOM 2582 C CA . ALA A 1 331 ? 4.019 -5.101 -1.886 1.00 98.06 331 ALA A CA 1
ATOM 2583 C C . ALA A 1 331 ? 4.768 -6.223 -2.613 1.00 98.06 331 ALA A C 1
ATOM 2585 O O . ALA A 1 331 ? 5.772 -5.973 -3.275 1.00 98.06 331 ALA A O 1
ATOM 2586 N N . ASP A 1 332 ? 4.235 -7.441 -2.516 1.00 96.62 332 ASP A N 1
ATOM 2587 C CA . ASP A 1 332 ? 4.665 -8.563 -3.345 1.00 96.62 332 ASP A CA 1
ATOM 2588 C C . ASP A 1 332 ? 4.187 -8.310 -4.777 1.00 96.62 332 ASP A C 1
ATOM 2590 O O . ASP A 1 332 ? 3.003 -8.467 -5.090 1.00 96.62 332 ASP A O 1
ATOM 2594 N N . ALA A 1 333 ? 5.090 -7.801 -5.608 1.00 97.81 333 ALA A N 1
ATOM 2595 C CA . ALA A 1 333 ? 4.807 -7.396 -6.970 1.00 97.81 333 ALA A CA 1
ATOM 2596 C C . ALA A 1 333 ? 5.656 -8.190 -7.954 1.00 97.81 333 ALA A C 1
ATOM 2598 O O . ALA A 1 333 ? 6.779 -8.601 -7.667 1.00 97.81 333 ALA A O 1
ATOM 2599 N N . PHE A 1 334 ? 5.122 -8.367 -9.152 1.00 98.50 334 PHE A N 1
ATOM 2600 C CA . PHE A 1 334 ? 5.839 -8.977 -10.259 1.00 98.50 334 PHE A CA 1
ATOM 2601 C C . PHE A 1 334 ? 5.497 -8.257 -11.555 1.00 98.50 334 PHE A C 1
ATOM 2603 O O . PHE A 1 334 ? 4.499 -7.539 -11.641 1.00 98.50 334 PHE A O 1
ATOM 2610 N N . LEU A 1 335 ? 6.326 -8.454 -12.571 1.00 98.75 335 LEU A N 1
ATOM 2611 C CA . LEU A 1 335 ? 6.036 -7.971 -1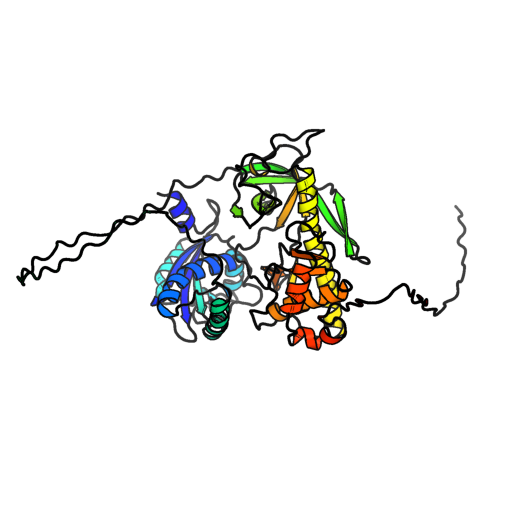3.909 1.00 98.75 335 LEU A CA 1
ATOM 2612 C C . LEU A 1 335 ? 5.263 -9.036 -14.687 1.00 98.75 335 LEU A C 1
ATOM 2614 O O . LEU A 1 335 ? 5.442 -10.234 -14.461 1.00 98.75 335 LEU A O 1
ATOM 2618 N N . ALA A 1 336 ? 4.389 -8.624 -15.597 1.00 98.44 336 ALA A N 1
ATOM 2619 C CA . ALA A 1 336 ? 3.666 -9.564 -16.442 1.00 98.44 336 ALA A CA 1
ATOM 2620 C C . ALA A 1 336 ? 3.481 -9.010 -17.856 1.00 98.44 336 ALA A C 1
ATOM 2622 O O . ALA A 1 336 ? 2.920 -7.934 -18.019 1.00 98.44 336 ALA A O 1
ATOM 2623 N N . GLU A 1 337 ? 3.953 -9.733 -18.864 1.00 98.38 337 GLU A N 1
ATOM 2624 C CA . GLU A 1 337 ? 3.906 -9.329 -20.276 1.00 98.38 337 GLU A CA 1
ATOM 2625 C C . GLU A 1 337 ? 2.666 -9.910 -20.965 1.00 98.38 337 GLU A C 1
ATOM 2627 O O . GLU A 1 337 ? 2.389 -11.102 -20.816 1.00 98.38 337 GLU A O 1
ATOM 2632 N N . GLU A 1 338 ? 1.917 -9.107 -21.725 1.00 97.88 338 GLU A N 1
ATOM 2633 C CA . GLU A 1 338 ? 0.868 -9.628 -22.615 1.00 97.88 338 GLU A CA 1
ATOM 2634 C C . GLU A 1 338 ? 1.486 -10.404 -23.784 1.00 97.88 338 GLU A C 1
ATOM 2636 O O . GLU A 1 338 ? 2.287 -9.857 -24.531 1.00 97.88 338 GLU A O 1
ATOM 2641 N N . ILE A 1 339 ? 1.096 -11.669 -23.981 1.00 97.12 339 ILE A N 1
ATOM 2642 C CA . ILE A 1 339 ? 1.742 -12.536 -24.991 1.00 97.12 339 ILE A CA 1
ATOM 2643 C C . ILE A 1 339 ? 0.822 -13.042 -26.108 1.00 97.12 339 ILE A C 1
ATOM 2645 O O . ILE A 1 339 ? 1.298 -13.705 -27.025 1.00 97.12 339 ILE A O 1
ATOM 2649 N N . GLN A 1 340 ? -0.489 -12.785 -26.046 1.00 94.88 340 GLN A N 1
ATOM 2650 C CA . GLN A 1 340 ? -1.441 -13.371 -27.004 1.00 94.88 340 GLN A CA 1
ATOM 2651 C C . GLN A 1 340 ? -2.293 -12.344 -27.747 1.00 94.88 340 GLN A C 1
ATOM 2653 O O . GLN A 1 340 ? -2.418 -12.415 -28.966 1.00 94.88 340 GLN A O 1
ATOM 2658 N N . CYS A 1 341 ? -2.931 -11.426 -27.027 1.00 93.94 341 CYS A N 1
ATOM 2659 C CA . CYS A 1 341 ? -3.836 -10.450 -27.617 1.00 93.94 341 CYS A CA 1
ATOM 2660 C C . CYS A 1 341 ? -3.704 -9.113 -26.902 1.00 93.94 341 CYS A C 1
ATOM 2662 O O . CYS A 1 341 ? -3.751 -9.072 -25.671 1.00 93.94 341 CYS A O 1
ATOM 2664 N N . ALA A 1 342 ? -3.576 -8.041 -27.684 1.00 94.62 342 ALA A N 1
ATOM 2665 C CA . ALA A 1 342 ? -3.590 -6.694 -27.146 1.00 94.62 342 ALA A CA 1
ATOM 2666 C C . ALA A 1 342 ? -4.964 -6.403 -26.542 1.00 94.62 342 ALA A C 1
ATOM 2668 O O . ALA A 1 342 ? -6.003 -6.626 -27.173 1.00 94.62 342 ALA A O 1
ATOM 2669 N N . THR A 1 343 ? -4.971 -5.908 -25.310 1.00 95.81 343 THR A N 1
ATOM 2670 C CA . THR A 1 343 ? -6.205 -5.488 -24.643 1.00 95.81 343 THR A CA 1
ATOM 2671 C C . THR A 1 343 ? -6.439 -3.987 -24.839 1.00 95.81 343 THR A C 1
ATOM 2673 O O . THR A 1 343 ? -5.464 -3.234 -24.906 1.00 95.81 343 THR A O 1
ATOM 2676 N N . PRO A 1 344 ? -7.694 -3.490 -24.843 1.00 95.25 344 PRO A N 1
ATOM 2677 C CA . PRO A 1 344 ? -7.956 -2.048 -24.803 1.00 95.25 344 PRO A CA 1
ATOM 2678 C C . PRO A 1 344 ? -7.265 -1.363 -23.616 1.00 95.25 344 PRO A C 1
ATOM 2680 O O . PRO A 1 344 ? -6.786 -0.238 -23.732 1.00 95.25 344 PRO A O 1
ATOM 2683 N N . ALA A 1 345 ? -7.146 -2.074 -22.489 1.00 95.19 345 ALA A N 1
ATOM 2684 C CA . ALA A 1 345 ? -6.441 -1.595 -21.309 1.00 95.19 345 ALA A CA 1
ATOM 2685 C C . ALA A 1 345 ? -4.966 -1.282 -21.603 1.00 95.19 345 ALA A C 1
ATOM 2687 O O . ALA A 1 345 ? -4.457 -0.281 -21.093 1.00 95.19 345 ALA A O 1
ATOM 2688 N N . SER A 1 346 ? -4.282 -2.101 -22.412 1.00 95.31 346 SER A N 1
ATOM 2689 C CA . SER A 1 346 ? -2.860 -1.931 -22.746 1.00 95.31 346 SER A CA 1
ATOM 2690 C C . SER A 1 346 ? -2.580 -0.665 -23.566 1.00 95.31 346 SER A C 1
ATOM 2692 O O . SER A 1 346 ? -1.530 -0.049 -23.404 1.00 95.31 346 SER A O 1
ATOM 2694 N N . GLY A 1 347 ? -3.518 -0.246 -24.423 1.00 93.44 347 GLY A N 1
ATOM 2695 C CA . GLY A 1 347 ? -3.282 0.794 -25.431 1.00 93.44 347 GLY A CA 1
ATOM 2696 C C . GLY A 1 347 ? -2.367 0.353 -26.587 1.00 93.44 347 GLY A C 1
ATOM 2697 O O . GLY A 1 347 ? -2.040 1.169 -27.448 1.00 93.44 347 GLY A O 1
ATOM 2698 N N . VAL A 1 348 ? -1.954 -0.919 -26.622 1.00 94.25 348 VAL A N 1
ATOM 2699 C CA . VAL A 1 348 ? -1.232 -1.536 -27.742 1.00 94.25 348 VAL A CA 1
ATOM 2700 C C . VAL A 1 348 ? -2.248 -1.969 -28.804 1.00 94.25 348 VAL A C 1
ATOM 2702 O O . VAL A 1 348 ? -3.358 -2.386 -28.479 1.00 94.25 348 VAL A O 1
ATOM 2705 N N . LYS A 1 349 ? -1.898 -1.840 -30.089 1.00 93.00 349 LYS A N 1
ATOM 2706 C CA . LYS A 1 349 ? -2.811 -2.169 -31.201 1.00 93.00 349 LYS A CA 1
ATOM 2707 C C . LYS A 1 349 ? -2.824 -3.657 -31.534 1.00 93.00 349 LYS A C 1
ATOM 2709 O O . LYS A 1 349 ? -3.886 -4.215 -31.791 1.00 93.00 349 LYS A O 1
ATOM 2714 N N . GLU A 1 350 ? -1.653 -4.282 -31.544 1.00 94.31 350 GLU A N 1
ATOM 2715 C CA . GLU A 1 350 ? -1.467 -5.685 -31.902 1.00 94.31 350 GLU A CA 1
ATOM 2716 C C . GLU A 1 350 ? -0.247 -6.272 -31.188 1.00 94.31 350 GLU A C 1
ATOM 2718 O O . GLU A 1 350 ? 0.672 -5.541 -30.828 1.00 94.31 350 GLU A O 1
ATOM 2723 N N . ILE A 1 351 ? -0.267 -7.589 -30.974 1.00 95.25 351 ILE A N 1
ATOM 2724 C CA . ILE A 1 351 ? 0.855 -8.361 -30.430 1.00 95.25 351 ILE A CA 1
ATOM 2725 C C . ILE A 1 351 ? 1.258 -9.376 -31.496 1.00 95.25 351 ILE A C 1
ATOM 2727 O O . ILE A 1 351 ? 0.400 -10.075 -32.040 1.00 95.25 351 ILE A O 1
ATOM 2731 N N . GLY A 1 352 ? 2.550 -9.460 -31.792 1.00 93.69 352 GLY A N 1
ATOM 2732 C CA . GLY A 1 352 ? 3.095 -10.343 -32.818 1.00 93.69 352 GLY A CA 1
ATOM 2733 C C . GLY A 1 352 ? 4.590 -10.608 -32.628 1.00 93.69 352 GLY A C 1
ATOM 2734 O O . GLY A 1 352 ? 5.182 -10.103 -31.677 1.00 93.69 352 GLY A O 1
ATOM 2735 N N . PRO A 1 353 ? 5.222 -11.384 -33.529 1.00 91.06 353 PRO A N 1
ATOM 2736 C CA . PRO A 1 353 ? 6.643 -11.737 -33.426 1.00 91.06 353 PRO A CA 1
ATOM 2737 C C . PRO A 1 353 ? 7.582 -10.528 -33.314 1.00 91.06 353 PRO A C 1
ATOM 2739 O O . PRO A 1 353 ? 8.557 -10.585 -32.573 1.00 91.06 353 PRO A O 1
ATOM 2742 N N . ASP A 1 354 ? 7.241 -9.436 -34.003 1.00 92.19 354 ASP A N 1
ATOM 2743 C CA . ASP A 1 354 ? 8.011 -8.185 -34.040 1.00 92.19 354 ASP A CA 1
ATOM 2744 C C . ASP A 1 354 ? 7.323 -7.049 -33.258 1.00 92.19 354 ASP A C 1
ATOM 2746 O O . ASP A 1 354 ? 7.652 -5.874 -33.413 1.00 92.19 354 ASP A O 1
ATOM 2750 N N . SER A 1 355 ? 6.293 -7.363 -32.471 1.00 91.31 355 SER A N 1
ATOM 2751 C CA . SER A 1 355 ? 5.484 -6.377 -31.745 1.00 91.31 355 SER A CA 1
ATOM 2752 C C . SER A 1 355 ? 5.159 -6.929 -30.360 1.00 91.31 355 SER A C 1
ATOM 2754 O O . SER A 1 355 ? 4.131 -7.596 -30.202 1.00 91.31 355 SER A O 1
ATOM 2756 N N . PRO A 1 356 ? 6.053 -6.725 -29.373 1.00 94.81 356 PRO A N 1
ATOM 2757 C CA . PRO A 1 356 ? 5.845 -7.238 -28.028 1.00 94.81 356 PRO A CA 1
ATOM 2758 C C . PRO A 1 356 ? 4.603 -6.606 -27.398 1.00 94.81 356 PRO A C 1
ATOM 2760 O O . PRO A 1 356 ? 4.240 -5.461 -27.688 1.00 94.81 356 PRO A O 1
ATOM 2763 N N . GLY A 1 357 ? 3.942 -7.360 -26.523 1.00 96.31 357 GLY A N 1
ATOM 2764 C CA . GLY A 1 357 ? 2.852 -6.816 -25.727 1.00 96.31 357 GLY A CA 1
ATOM 2765 C C . GLY A 1 357 ? 3.351 -5.877 -24.637 1.00 96.31 357 GLY A C 1
ATOM 2766 O O . GLY A 1 357 ? 4.545 -5.758 -24.360 1.00 96.31 357 GLY A O 1
ATOM 2767 N N . LEU A 1 358 ? 2.412 -5.196 -23.984 1.00 97.44 358 LEU A N 1
ATOM 2768 C CA . LEU A 1 358 ? 2.753 -4.335 -22.861 1.00 97.44 358 LEU A CA 1
ATOM 2769 C C . LEU A 1 358 ? 3.110 -5.174 -21.624 1.00 97.44 358 LEU A C 1
ATOM 2771 O O . LEU A 1 358 ? 2.413 -6.135 -21.288 1.00 97.44 358 LEU A O 1
ATOM 2775 N N . THR A 1 359 ? 4.149 -4.756 -20.903 1.00 98.38 359 THR A N 1
ATOM 2776 C CA . THR A 1 359 ? 4.490 -5.301 -19.582 1.00 98.38 359 THR A CA 1
ATOM 2777 C C . THR A 1 359 ? 3.811 -4.504 -18.478 1.00 98.38 359 THR A C 1
ATOM 2779 O O . THR A 1 359 ? 3.941 -3.289 -18.411 1.00 98.38 359 THR A O 1
ATOM 2782 N N . TRP A 1 360 ? 3.124 -5.186 -17.573 1.00 98.56 360 TRP A N 1
ATOM 2783 C CA . TRP A 1 360 ? 2.411 -4.615 -16.435 1.00 98.56 360 TRP A CA 1
ATOM 2784 C C . TRP A 1 360 ? 3.204 -4.793 -15.145 1.00 98.56 360 TRP A C 1
ATOM 2786 O O . TRP A 1 360 ? 3.829 -5.834 -14.960 1.00 98.56 360 TRP A O 1
ATOM 2796 N N . LEU A 1 361 ? 3.099 -3.846 -14.209 1.00 98.69 361 LEU A N 1
ATOM 2797 C CA . LEU A 1 361 ? 3.382 -4.124 -12.800 1.00 98.69 361 LEU A CA 1
ATOM 2798 C C . LEU A 1 361 ? 2.117 -4.702 -12.164 1.00 98.69 361 LEU A C 1
ATOM 2800 O O . LEU A 1 361 ? 1.062 -4.066 -12.180 1.00 98.69 361 LEU A O 1
ATOM 2804 N N . VAL A 1 362 ? 2.217 -5.909 -11.621 1.00 98.56 362 VAL A N 1
ATOM 2805 C CA . VAL A 1 362 ? 1.092 -6.657 -11.063 1.00 98.56 362 VAL A CA 1
ATOM 2806 C C . VAL A 1 362 ? 1.267 -6.799 -9.561 1.00 98.56 362 VAL A C 1
ATOM 2808 O O . VAL A 1 362 ? 2.284 -7.295 -9.086 1.00 98.56 362 VAL A O 1
ATOM 2811 N N . GLU A 1 363 ? 0.243 -6.398 -8.814 1.00 97.62 363 GLU A N 1
ATOM 2812 C CA . GLU A 1 363 ? 0.200 -6.491 -7.355 1.00 97.62 363 GLU A CA 1
ATOM 2813 C C . GLU A 1 363 ? -1.111 -7.144 -6.903 1.00 97.62 363 GLU A C 1
ATOM 2815 O O . GLU A 1 363 ? -2.144 -6.941 -7.552 1.00 97.62 363 GLU A O 1
ATOM 2820 N N . PRO A 1 364 ? -1.135 -7.890 -5.782 1.00 95.94 364 PRO A N 1
ATOM 2821 C CA . PRO A 1 364 ? -2.382 -8.311 -5.160 1.00 95.94 364 PRO A CA 1
ATOM 2822 C C . PRO A 1 364 ? -3.307 -7.115 -4.973 1.00 95.94 364 PRO A C 1
ATOM 2824 O O . PRO A 1 364 ? -2.875 -6.046 -4.528 1.00 95.94 364 PRO A O 1
ATOM 2827 N N . LYS A 1 365 ? -4.586 -7.280 -5.308 1.00 93.06 365 LYS A N 1
ATOM 2828 C CA . LYS A 1 365 ? -5.559 -6.214 -5.093 1.00 93.06 365 LYS A CA 1
ATOM 2829 C C . LYS A 1 365 ? -5.731 -5.985 -3.592 1.00 93.06 365 LYS A C 1
ATOM 2831 O O . LYS A 1 365 ? -6.036 -6.911 -2.846 1.00 93.06 365 LYS A O 1
ATOM 2836 N N . ARG A 1 366 ? -5.536 -4.742 -3.156 1.00 91.50 366 ARG A N 1
ATOM 2837 C CA . ARG A 1 366 ? -5.629 -4.328 -1.752 1.00 91.50 366 ARG A CA 1
ATOM 2838 C C . ARG A 1 366 ? -6.744 -3.306 -1.561 1.00 91.50 366 ARG A C 1
ATOM 2840 O O . ARG A 1 366 ? -7.408 -2.896 -2.515 1.00 91.50 366 ARG A O 1
ATOM 2847 N N . SER A 1 367 ? -6.924 -2.919 -0.304 1.00 89.62 367 SER A N 1
ATOM 2848 C CA . SER A 1 367 ? -7.762 -1.797 0.103 1.00 89.62 367 SER A CA 1
ATOM 2849 C C . SER A 1 367 ? -7.431 -0.554 -0.729 1.00 89.62 367 SER A C 1
ATOM 2851 O O . SER A 1 367 ? -6.273 -0.277 -1.020 1.00 89.62 367 SER A O 1
ATOM 2853 N N . SER A 1 368 ? -8.453 0.208 -1.092 1.00 87.12 368 SER A N 1
ATOM 2854 C CA . SER A 1 368 ? -8.333 1.537 -1.700 1.00 87.12 368 SER A CA 1
ATOM 2855 C C . SER A 1 368 ? -7.938 2.621 -0.694 1.00 87.12 368 SER A C 1
ATOM 2857 O O . SER A 1 368 ? -7.557 3.721 -1.090 1.00 87.12 368 SER A O 1
ATOM 2859 N N . PHE A 1 369 ? -8.026 2.332 0.608 1.00 87.69 369 PHE A N 1
ATOM 2860 C CA . PHE A 1 369 ? -7.516 3.221 1.647 1.00 87.69 369 PHE A CA 1
ATOM 2861 C C . PHE A 1 369 ? -5.981 3.229 1.675 1.00 87.69 369 PHE A C 1
ATOM 2863 O O . PHE A 1 369 ? -5.363 2.197 1.945 1.00 87.69 369 PHE A O 1
ATOM 2870 N N . VAL A 1 370 ? -5.407 4.413 1.452 1.00 90.94 370 VAL A N 1
ATOM 2871 C CA . VAL A 1 370 ? -3.965 4.674 1.417 1.00 90.94 370 VAL A CA 1
ATOM 2872 C C . VAL A 1 370 ? -3.584 5.635 2.537 1.00 90.94 370 VAL A C 1
ATOM 2874 O O . VAL A 1 370 ? -4.254 6.641 2.768 1.00 90.94 370 VAL A O 1
ATOM 2877 N N . GLU A 1 371 ? -2.488 5.325 3.218 1.00 92.38 371 GLU A N 1
ATOM 2878 C CA . GLU A 1 371 ? -1.838 6.176 4.203 1.00 92.38 371 GLU A CA 1
ATOM 2879 C C . GLU A 1 371 ? -0.478 6.633 3.664 1.00 92.38 371 GLU A C 1
ATOM 2881 O O . GLU A 1 371 ? 0.374 5.803 3.353 1.00 92.38 371 GLU A O 1
ATOM 2886 N N . HIS A 1 372 ? -0.272 7.949 3.567 1.00 93.62 372 HIS A N 1
ATOM 2887 C CA . HIS A 1 372 ? 1.005 8.543 3.161 1.00 93.62 372 HIS A CA 1
ATOM 2888 C C . HIS A 1 372 ? 1.867 8.863 4.390 1.00 93.62 372 HIS A C 1
ATOM 2890 O O . HIS A 1 372 ? 1.391 9.474 5.352 1.00 93.62 372 HIS A O 1
ATOM 2896 N N . PHE A 1 373 ? 3.144 8.479 4.344 1.00 95.81 373 PHE A N 1
ATOM 2897 C CA . PHE A 1 373 ? 4.141 8.732 5.391 1.00 95.81 373 PHE A CA 1
ATOM 2898 C C . PHE A 1 373 ? 5.181 9.769 4.969 1.00 95.81 373 PHE A C 1
ATOM 2900 O O . PHE A 1 373 ? 5.648 10.546 5.806 1.00 95.81 373 PHE A O 1
ATOM 2907 N N . THR A 1 374 ? 5.529 9.785 3.684 1.00 96.62 374 THR A N 1
ATOM 2908 C CA . THR A 1 374 ? 6.319 10.830 3.026 1.00 96.62 374 THR A CA 1
ATOM 2909 C C . THR A 1 374 ? 5.701 11.150 1.667 1.00 96.62 374 THR A C 1
ATOM 2911 O O . THR A 1 374 ? 4.841 10.418 1.182 1.00 96.62 374 THR A O 1
ATOM 2914 N N . TYR A 1 375 ? 6.128 12.259 1.072 1.00 96.44 375 TYR A N 1
ATOM 2915 C CA . TYR A 1 375 ? 5.773 12.668 -0.286 1.00 96.44 375 TYR A CA 1
ATOM 2916 C C . TYR A 1 375 ? 7.035 12.713 -1.148 1.00 96.44 375 TYR A C 1
ATOM 2918 O O . TYR A 1 375 ? 8.139 12.504 -0.647 1.00 96.44 375 TYR A O 1
ATOM 2926 N N . THR A 1 376 ? 6.883 13.028 -2.432 1.00 95.94 376 THR A N 1
ATOM 2927 C CA . THR A 1 376 ? 7.996 13.115 -3.386 1.00 95.94 376 THR A CA 1
ATOM 2928 C C . THR A 1 376 ? 9.116 14.057 -2.935 1.00 95.94 376 THR A C 1
ATOM 2930 O O . THR A 1 376 ? 10.253 13.636 -2.870 1.00 95.94 376 THR A O 1
ATOM 2933 N N . LEU A 1 377 ? 8.814 15.308 -2.566 1.00 97.00 377 LEU A N 1
ATOM 2934 C CA . LEU A 1 377 ? 9.825 16.297 -2.135 1.00 97.00 377 LEU A CA 1
ATOM 2935 C C . LEU A 1 377 ? 9.603 16.788 -0.696 1.00 97.00 377 LEU A C 1
ATOM 2937 O O . LEU A 1 377 ? 10.003 17.899 -0.332 1.00 97.00 377 LEU A O 1
ATOM 2941 N N . SER A 1 378 ? 8.903 15.997 0.123 1.00 96.56 378 SER A N 1
ATOM 2942 C CA . SER A 1 378 ? 8.728 16.311 1.539 1.00 96.56 378 SER A CA 1
ATOM 2943 C C . SER A 1 378 ? 8.772 15.071 2.417 1.00 96.56 378 SER A C 1
ATOM 2945 O O . SER A 1 378 ? 7.966 14.150 2.286 1.00 96.56 378 SER A O 1
ATOM 2947 N N . HIS A 1 379 ? 9.706 15.100 3.364 1.00 96.38 379 HIS A N 1
ATOM 2948 C CA . HIS A 1 379 ? 10.053 13.971 4.227 1.00 96.38 379 HIS A CA 1
ATOM 2949 C C . HIS A 1 379 ? 9.814 14.287 5.706 1.00 96.38 379 HIS A C 1
ATOM 2951 O O . HIS A 1 379 ? 10.514 13.789 6.584 1.00 96.38 379 HIS A O 1
ATOM 2957 N N . LYS A 1 380 ? 8.833 15.146 6.002 1.00 94.94 380 LYS A N 1
ATOM 2958 C CA . LYS A 1 380 ? 8.501 15.530 7.378 1.00 94.94 380 LYS A CA 1
ATOM 2959 C C . LYS A 1 380 ? 7.697 14.436 8.064 1.00 94.94 380 LYS A C 1
ATOM 2961 O O . LYS A 1 380 ? 6.772 13.870 7.489 1.00 94.94 380 LYS A O 1
ATOM 2966 N N . LEU A 1 381 ? 8.011 14.170 9.328 1.00 91.56 381 LEU A N 1
ATOM 2967 C CA . LEU A 1 381 ? 7.217 13.261 10.145 1.00 91.56 381 LEU A CA 1
ATOM 2968 C C . LEU A 1 381 ? 5.895 13.938 10.535 1.00 91.56 381 LEU A C 1
ATOM 2970 O O . LEU A 1 381 ? 5.864 14.830 11.384 1.00 91.56 381 LEU A O 1
ATOM 2974 N N . HIS A 1 382 ? 4.795 13.506 9.920 1.00 85.12 382 HIS A N 1
ATOM 2975 C CA . HIS A 1 382 ? 3.461 14.058 10.186 1.00 85.12 382 HIS A CA 1
ATOM 2976 C C . HIS A 1 382 ? 2.769 13.417 11.397 1.00 85.12 382 HIS A C 1
ATOM 2978 O O . HIS A 1 382 ? 1.957 14.059 12.065 1.00 85.12 382 HIS A O 1
ATOM 2984 N N . LYS A 1 383 ? 3.102 12.159 11.700 1.00 88.06 383 LYS A N 1
ATOM 2985 C CA . LYS A 1 383 ? 2.456 11.338 12.729 1.00 88.06 383 LYS A CA 1
ATOM 2986 C C . LYS A 1 383 ? 3.478 10.873 13.758 1.00 88.06 383 LYS A C 1
ATOM 2988 O O . LYS A 1 383 ? 4.588 10.493 13.412 1.00 88.06 383 LYS A O 1
ATOM 2993 N N . LYS A 1 384 ? 3.098 10.908 15.037 1.00 88.38 384 LYS A N 1
ATOM 2994 C CA . LYS A 1 384 ? 3.978 10.559 16.170 1.00 88.38 384 LYS A CA 1
ATOM 2995 C C . LYS A 1 384 ? 3.753 9.140 16.699 1.00 88.38 384 LYS A C 1
ATOM 2997 O O . LYS A 1 384 ? 4.062 8.862 17.854 1.00 88.38 384 LYS A O 1
ATOM 3002 N N . ASP A 1 385 ? 3.169 8.262 15.892 1.00 92.62 385 ASP A N 1
ATOM 3003 C CA . ASP A 1 385 ? 3.039 6.848 16.237 1.00 92.62 385 ASP A CA 1
ATOM 3004 C C . ASP A 1 385 ? 4.309 6.058 15.884 1.00 92.62 385 ASP A C 1
ATOM 3006 O O . ASP A 1 385 ? 5.168 6.505 15.118 1.00 92.62 385 ASP A O 1
ATOM 3010 N N . LEU A 1 386 ? 4.427 4.863 16.472 1.00 96.31 386 LEU A N 1
ATOM 3011 C CA . LEU A 1 386 ? 5.590 3.994 16.291 1.00 96.31 386 LEU A CA 1
ATOM 3012 C C . LEU A 1 386 ? 5.788 3.594 14.824 1.00 96.31 386 LEU A C 1
ATOM 3014 O O . LEU A 1 386 ? 6.927 3.501 14.374 1.00 96.31 386 LEU A O 1
ATOM 3018 N N . ARG A 1 387 ? 4.703 3.376 14.075 1.00 96.94 387 ARG A N 1
ATOM 3019 C CA . ARG A 1 387 ? 4.756 2.968 12.668 1.00 96.94 387 ARG A CA 1
ATOM 3020 C C . ARG A 1 387 ? 5.379 4.054 11.803 1.00 96.94 387 ARG A C 1
ATOM 3022 O O . ARG A 1 387 ? 6.333 3.792 11.080 1.00 96.94 387 ARG A O 1
ATOM 3029 N N . SER A 1 388 ? 4.882 5.275 11.930 1.00 96.38 388 SER A N 1
ATOM 3030 C CA . SER A 1 388 ? 5.360 6.442 11.196 1.00 96.38 388 SER A CA 1
ATOM 3031 C C . SER A 1 388 ? 6.812 6.749 11.550 1.00 96.38 388 SER A C 1
ATOM 3033 O O . SER A 1 388 ? 7.627 6.964 10.656 1.00 96.38 388 SER A O 1
ATOM 3035 N N . ALA A 1 389 ? 7.168 6.674 12.838 1.00 97.69 389 ALA A N 1
ATOM 3036 C CA . ALA A 1 389 ? 8.554 6.807 13.280 1.00 97.69 389 ALA A CA 1
ATOM 3037 C C . ALA A 1 389 ? 9.461 5.699 12.710 1.00 97.69 389 ALA A C 1
ATOM 3039 O O . ALA A 1 389 ? 10.588 5.977 12.308 1.00 97.69 389 ALA A O 1
ATOM 3040 N N . THR A 1 390 ? 8.962 4.462 12.627 1.00 98.56 390 THR A N 1
ATOM 3041 C CA . THR A 1 390 ? 9.685 3.320 12.044 1.00 98.56 390 THR A CA 1
ATOM 3042 C C . THR A 1 390 ? 9.924 3.512 10.546 1.00 98.56 390 THR A C 1
ATOM 3044 O O . THR A 1 390 ? 11.044 3.320 10.090 1.00 98.56 390 THR A O 1
ATOM 3047 N N . ILE A 1 391 ? 8.911 3.937 9.783 1.00 98.56 391 ILE A N 1
ATOM 3048 C CA . ILE A 1 391 ? 9.021 4.170 8.331 1.00 98.56 391 ILE A CA 1
ATOM 3049 C C . ILE A 1 391 ? 9.978 5.332 8.025 1.00 98.56 391 ILE A C 1
ATOM 3051 O O . ILE A 1 391 ? 10.778 5.254 7.093 1.00 98.56 391 ILE A O 1
ATOM 3055 N N . HIS A 1 392 ? 9.955 6.393 8.837 1.00 98.00 392 HIS A N 1
ATOM 3056 C CA . HIS A 1 392 ? 10.918 7.494 8.722 1.00 98.00 392 HIS A CA 1
ATOM 3057 C C . HIS A 1 392 ? 12.348 7.042 9.028 1.00 98.00 392 HIS A C 1
ATOM 3059 O O . HIS A 1 392 ? 13.265 7.361 8.271 1.00 98.00 392 HIS A O 1
ATOM 3065 N N . ALA A 1 393 ? 12.539 6.261 10.094 1.00 98.50 393 ALA A N 1
ATOM 3066 C CA . ALA A 1 393 ? 13.841 5.685 10.421 1.00 98.50 393 ALA A CA 1
ATOM 3067 C C . ALA A 1 393 ? 14.330 4.702 9.350 1.00 98.50 393 ALA A C 1
ATOM 3069 O O . ALA A 1 393 ? 15.521 4.669 9.065 1.00 98.50 393 ALA A O 1
ATOM 3070 N N . PHE A 1 394 ? 13.427 3.956 8.711 1.00 98.75 394 PHE A N 1
ATOM 3071 C CA . PHE A 1 394 ? 13.745 3.100 7.572 1.00 98.75 394 PHE A CA 1
ATOM 3072 C C . PHE A 1 394 ? 14.304 3.907 6.388 1.00 98.75 394 PHE A C 1
ATOM 3074 O O . PHE A 1 394 ? 15.330 3.524 5.831 1.00 98.75 394 PHE A O 1
ATOM 3081 N N . ALA A 1 395 ? 13.698 5.047 6.033 1.00 98.56 395 ALA A N 1
ATOM 3082 C CA . ALA A 1 395 ? 14.217 5.903 4.960 1.00 98.56 395 ALA A CA 1
ATOM 3083 C C . ALA A 1 395 ? 15.628 6.442 5.277 1.00 98.56 395 ALA A C 1
ATOM 3085 O O . ALA A 1 395 ? 16.503 6.439 4.410 1.00 98.56 395 ALA A O 1
ATOM 3086 N N . HIS A 1 396 ? 15.875 6.841 6.531 1.00 98.50 396 HIS A N 1
ATOM 3087 C CA . HIS A 1 396 ? 17.200 7.268 7.004 1.00 98.50 396 HIS A CA 1
ATOM 3088 C C . HIS A 1 396 ? 18.210 6.114 7.021 1.00 98.50 396 HIS A C 1
ATOM 3090 O O . HIS A 1 396 ? 19.343 6.275 6.566 1.00 98.50 396 HIS A O 1
ATOM 3096 N N . PHE A 1 397 ? 17.793 4.927 7.457 1.00 98.50 397 PHE A N 1
ATOM 3097 C CA . PHE A 1 397 ? 18.617 3.728 7.387 1.00 98.50 397 PHE A CA 1
ATOM 3098 C C . PHE A 1 397 ? 19.004 3.406 5.943 1.00 98.50 397 PHE A C 1
ATOM 3100 O O . PHE A 1 397 ? 20.182 3.203 5.680 1.00 98.50 397 PHE A O 1
ATOM 3107 N N . ALA A 1 398 ? 18.060 3.414 4.997 1.00 98.25 398 ALA A N 1
ATOM 3108 C CA . ALA A 1 398 ? 18.342 3.147 3.587 1.00 98.25 398 ALA A CA 1
ATOM 3109 C C . ALA A 1 398 ? 19.327 4.169 2.989 1.00 98.25 398 ALA A C 1
ATOM 3111 O O . ALA A 1 398 ? 20.234 3.789 2.249 1.00 98.25 398 ALA A O 1
ATOM 3112 N N . TRP A 1 399 ? 19.219 5.447 3.370 1.00 97.81 399 TRP A N 1
ATOM 3113 C CA . TRP A 1 399 ? 20.205 6.474 3.019 1.00 97.81 399 TRP A CA 1
ATOM 3114 C C . TRP A 1 399 ? 21.615 6.127 3.510 1.00 97.81 399 TRP A C 1
ATOM 3116 O O . TRP A 1 399 ? 22.566 6.148 2.730 1.00 97.81 399 TRP A O 1
ATOM 3126 N N . GLY A 1 400 ? 21.760 5.767 4.786 1.00 96.81 400 GLY A N 1
ATOM 3127 C CA . GLY A 1 400 ? 23.049 5.356 5.345 1.00 96.81 400 GLY A CA 1
ATOM 3128 C C . GLY A 1 400 ? 23.587 4.073 4.715 1.00 96.81 400 GLY A C 1
ATOM 3129 O O . GLY A 1 400 ? 24.731 4.023 4.270 1.00 96.81 400 GLY A O 1
ATOM 3130 N N . HIS A 1 401 ? 22.738 3.051 4.642 1.00 96.12 401 HIS A N 1
ATOM 3131 C CA . HIS A 1 401 ? 23.080 1.704 4.196 1.00 96.12 401 HIS A CA 1
ATOM 3132 C C . HIS A 1 401 ? 23.413 1.642 2.700 1.00 96.12 401 HIS A C 1
ATOM 3134 O O . HIS A 1 401 ? 24.258 0.855 2.294 1.00 96.12 401 HIS A O 1
ATOM 3140 N N . SER A 1 402 ? 22.831 2.527 1.885 1.00 96.25 402 SER A N 1
ATOM 3141 C CA . SER A 1 402 ? 23.186 2.692 0.468 1.00 96.25 402 SER A CA 1
ATOM 3142 C C . SER A 1 402 ? 24.469 3.505 0.245 1.00 96.25 402 SER A C 1
ATOM 3144 O O . SER A 1 402 ? 24.724 3.957 -0.871 1.00 96.25 402 SER A O 1
ATOM 3146 N N . ASN A 1 403 ? 25.262 3.765 1.289 1.00 95.25 403 ASN A N 1
ATOM 3147 C CA . ASN A 1 403 ? 26.400 4.684 1.246 1.00 95.25 403 ASN A CA 1
ATOM 3148 C C . ASN A 1 403 ? 26.016 6.058 0.665 1.00 95.25 403 ASN A C 1
ATOM 3150 O O . ASN A 1 403 ? 26.684 6.618 -0.213 1.00 95.25 403 ASN A O 1
ATOM 3154 N N . ARG A 1 404 ? 24.890 6.601 1.144 1.00 95.94 404 ARG A N 1
ATOM 3155 C CA . ARG A 1 404 ? 24.405 7.930 0.765 1.00 95.94 404 ARG A CA 1
ATOM 3156 C C . ARG A 1 404 ? 24.168 8.056 -0.741 1.00 95.94 404 ARG A C 1
ATOM 3158 O O . ARG A 1 404 ? 24.513 9.078 -1.335 1.00 95.94 404 ARG A O 1
ATOM 3165 N N . SER A 1 405 ? 23.685 6.997 -1.391 1.00 95.94 405 SER A N 1
ATOM 3166 C CA . SER A 1 405 ? 23.449 6.984 -2.844 1.00 95.94 405 SER A CA 1
ATOM 3167 C C . SER A 1 405 ? 21.973 6.970 -3.219 1.00 95.94 405 SER A C 1
ATOM 3169 O O . SER A 1 405 ? 21.646 7.403 -4.325 1.00 95.94 405 SER A O 1
ATOM 3171 N N . LEU A 1 406 ? 21.104 6.535 -2.303 1.00 97.44 406 LEU A N 1
ATOM 3172 C CA . LEU A 1 406 ? 19.673 6.383 -2.522 1.00 97.44 406 LEU A CA 1
ATOM 3173 C C . LEU A 1 406 ? 18.883 6.789 -1.276 1.00 97.44 406 LEU A C 1
ATOM 3175 O O . LEU A 1 406 ? 19.247 6.429 -0.159 1.00 97.44 406 LEU A O 1
ATOM 3179 N N . VAL A 1 407 ? 17.760 7.477 -1.468 1.00 98.25 407 VAL A N 1
ATOM 3180 C CA . VAL A 1 407 ? 16.744 7.663 -0.425 1.00 98.25 407 VAL A CA 1
ATOM 3181 C C . VAL A 1 407 ? 15.364 7.276 -0.937 1.00 98.25 407 VAL A C 1
ATOM 3183 O O . VAL A 1 407 ? 15.031 7.540 -2.089 1.00 98.25 407 VAL A O 1
ATOM 3186 N N . PHE A 1 408 ? 14.555 6.657 -0.076 1.00 98.56 408 PHE A N 1
ATOM 3187 C CA . PHE A 1 408 ? 13.151 6.383 -0.367 1.00 98.56 408 PHE A CA 1
ATOM 3188 C C . PHE A 1 408 ? 12.278 7.621 -0.120 1.00 98.56 408 PHE A C 1
ATOM 3190 O O . PHE A 1 408 ? 12.373 8.287 0.915 1.00 98.56 408 PHE A O 1
ATOM 3197 N N . ALA A 1 409 ? 11.391 7.888 -1.069 1.00 98.38 409 ALA A N 1
ATOM 3198 C CA . ALA A 1 409 ? 10.408 8.961 -1.070 1.00 98.38 409 ALA A CA 1
ATOM 3199 C C . ALA A 1 409 ? 9.018 8.396 -1.388 1.00 98.38 409 ALA A C 1
ATOM 3201 O O . ALA A 1 409 ? 8.883 7.227 -1.754 1.00 98.38 409 ALA A O 1
ATOM 3202 N N . ASP A 1 410 ? 7.989 9.231 -1.225 1.00 97.50 410 ASP A N 1
ATOM 3203 C CA . ASP A 1 410 ? 6.587 8.857 -1.469 1.00 97.50 410 ASP A CA 1
ATOM 3204 C C . ASP A 1 410 ? 6.197 7.519 -0.800 1.00 97.50 410 ASP A C 1
ATOM 3206 O O . ASP A 1 410 ? 5.510 6.668 -1.365 1.00 97.50 410 ASP A O 1
ATOM 3210 N N . LEU A 1 411 ? 6.706 7.297 0.419 1.00 98.25 411 LEU A N 1
ATOM 3211 C CA . LEU A 1 411 ? 6.422 6.098 1.191 1.00 98.25 411 LEU A CA 1
ATOM 3212 C C . LEU A 1 411 ? 4.968 6.167 1.633 1.00 98.25 411 LEU A C 1
ATOM 3214 O O . LEU A 1 411 ? 4.592 6.956 2.502 1.00 98.25 411 LEU A O 1
ATOM 3218 N N . GLN A 1 412 ? 4.162 5.310 1.031 1.00 96.69 412 GLN A N 1
ATOM 3219 C CA . GLN A 1 412 ? 2.744 5.159 1.298 1.00 96.69 412 GLN A CA 1
ATOM 3220 C C . GLN A 1 412 ? 2.410 3.680 1.441 1.00 96.69 412 GLN A C 1
ATOM 3222 O O . GLN A 1 412 ? 3.128 2.812 0.939 1.00 96.69 412 GLN A O 1
ATOM 3227 N N . GLY A 1 413 ? 1.321 3.380 2.137 1.00 96.75 413 GLY A N 1
ATOM 3228 C CA . GLY A 1 413 ? 0.902 2.006 2.344 1.00 96.75 413 GLY A CA 1
ATOM 3229 C C . GLY A 1 413 ? -0.592 1.844 2.525 1.00 96.75 413 GLY A C 1
ATOM 3230 O O . GLY A 1 413 ? -1.334 2.794 2.759 1.00 96.75 413 GLY A O 1
ATOM 3231 N N . THR A 1 414 ? -1.032 0.598 2.413 1.00 95.25 414 THR A N 1
ATOM 3232 C CA . THR A 1 414 ? -2.403 0.185 2.715 1.00 95.25 414 THR A CA 1
ATOM 3233 C C . THR A 1 414 ? -2.402 -0.743 3.925 1.00 95.25 414 THR A C 1
ATOM 3235 O O . THR A 1 414 ? -1.595 -1.683 3.947 1.00 95.25 414 THR A O 1
ATOM 3238 N N . PRO A 1 415 ? -3.304 -0.549 4.906 1.00 94.50 415 PRO A N 1
ATOM 3239 C CA . PRO A 1 415 ? -3.505 -1.518 5.970 1.00 94.50 415 PRO A CA 1
ATOM 3240 C C . PRO A 1 415 ? -3.831 -2.890 5.382 1.00 94.50 415 PRO A C 1
ATOM 3242 O O . PRO A 1 415 ? -4.724 -3.028 4.545 1.00 94.50 415 PRO A O 1
ATOM 3245 N N . ALA A 1 416 ? -3.076 -3.893 5.806 1.00 95.06 416 ALA A N 1
ATOM 3246 C CA . ALA A 1 416 ? -3.195 -5.265 5.338 1.00 95.06 416 ALA A CA 1
ATOM 3247 C C . ALA A 1 416 ? -2.707 -6.222 6.429 1.00 95.06 416 ALA A C 1
ATOM 3249 O O . ALA A 1 416 ? -2.157 -5.795 7.448 1.00 95.06 416 ALA A O 1
ATOM 3250 N N . LEU A 1 417 ? -2.912 -7.520 6.238 1.00 94.19 417 LEU A N 1
ATOM 3251 C CA . LEU A 1 417 ? -2.234 -8.506 7.067 1.00 94.19 417 LEU A CA 1
ATOM 3252 C C . LEU A 1 417 ? -0.784 -8.649 6.598 1.00 94.19 417 LEU A C 1
ATOM 3254 O O . LEU A 1 417 ? -0.532 -8.921 5.426 1.00 94.19 417 LEU A O 1
ATOM 3258 N N . VAL A 1 418 ? 0.163 -8.467 7.518 1.00 95.69 418 VAL A N 1
ATOM 3259 C CA . VAL A 1 418 ? 1.580 -8.790 7.309 1.00 95.69 418 VAL A CA 1
ATOM 3260 C C . VAL A 1 418 ? 1.871 -10.033 8.141 1.00 95.69 418 VAL A C 1
ATOM 3262 O O . VAL A 1 418 ? 1.825 -10.006 9.374 1.00 95.69 418 VAL A O 1
ATOM 3265 N N . GLY A 1 419 ? 2.055 -11.166 7.461 1.00 93.25 419 GLY A N 1
ATOM 3266 C CA . GLY A 1 419 ? 1.934 -12.479 8.095 1.00 93.25 419 GLY A CA 1
ATOM 3267 C C . GLY A 1 419 ? 0.504 -12.695 8.603 1.00 93.25 419 GLY A C 1
ATOM 3268 O O . GLY A 1 419 ? -0.445 -12.677 7.827 1.00 93.25 419 GLY A O 1
ATOM 3269 N N . HIS A 1 420 ? 0.340 -12.856 9.915 1.00 92.50 420 HIS A N 1
ATOM 3270 C CA . HIS A 1 420 ? -0.970 -13.028 10.565 1.00 92.50 420 HIS A CA 1
ATOM 3271 C C . HIS A 1 420 ? -1.329 -11.863 11.497 1.00 92.50 420 HIS A C 1
ATOM 3273 O O . HIS A 1 420 ? -2.101 -12.033 12.441 1.00 92.50 420 HIS A O 1
ATOM 3279 N N . LYS A 1 421 ? -0.716 -10.694 11.284 1.00 95.62 421 LYS A N 1
ATOM 3280 C CA . LYS A 1 421 ? -0.893 -9.516 12.136 1.00 95.62 421 LYS A CA 1
ATOM 3281 C C . LYS A 1 421 ? -1.394 -8.320 11.344 1.00 95.62 421 LYS A C 1
ATOM 3283 O O . LYS A 1 421 ? -1.040 -8.161 10.177 1.00 95.62 421 LYS A O 1
ATOM 3288 N N . ASP A 1 422 ? -2.185 -7.467 11.996 1.00 94.88 422 ASP A N 1
ATOM 3289 C CA . ASP A 1 422 ? -2.577 -6.175 11.425 1.00 94.88 422 ASP A CA 1
ATOM 3290 C C . ASP A 1 422 ? -1.306 -5.336 11.193 1.00 94.88 422 ASP A C 1
ATOM 3292 O O . ASP A 1 422 ? -0.621 -4.934 12.135 1.00 94.88 422 ASP A O 1
ATOM 3296 N N . GLY A 1 423 ? -0.988 -5.075 9.928 1.00 96.44 423 GLY A N 1
ATOM 3297 C CA . GLY A 1 423 ? 0.219 -4.380 9.505 1.00 96.44 423 GLY A CA 1
ATOM 3298 C C . GLY A 1 423 ? -0.042 -3.358 8.406 1.00 96.44 423 GLY A C 1
ATOM 3299 O O . GLY A 1 423 ? -1.169 -2.890 8.206 1.00 96.44 423 GLY A O 1
ATOM 3300 N N . MET A 1 424 ? 1.030 -2.999 7.710 1.00 97.50 424 MET A N 1
ATOM 3301 C CA . MET A 1 424 ? 1.031 -2.057 6.598 1.00 97.50 424 MET A CA 1
ATOM 3302 C C . MET A 1 424 ? 1.842 -2.637 5.441 1.00 97.50 424 MET A C 1
ATOM 3304 O O . MET A 1 424 ? 3.002 -3.009 5.618 1.00 97.50 424 MET A O 1
ATOM 3308 N N . VAL A 1 425 ? 1.235 -2.689 4.257 1.00 98.25 425 VAL A N 1
ATOM 3309 C CA . VAL A 1 425 ? 1.940 -3.025 3.016 1.00 98.25 425 VAL A CA 1
ATOM 3310 C C . VAL A 1 425 ? 2.241 -1.728 2.278 1.00 98.25 425 VAL A C 1
ATOM 3312 O O . VAL A 1 425 ? 1.316 -1.050 1.829 1.00 98.25 425 VAL A O 1
ATOM 3315 N N . LEU A 1 426 ? 3.523 -1.385 2.187 1.00 98.62 426 LEU A N 1
ATOM 3316 C CA . LEU A 1 426 ? 4.049 -0.247 1.443 1.00 98.62 426 LEU A CA 1
ATOM 3317 C C . LEU A 1 426 ? 4.073 -0.567 -0.052 1.00 98.62 426 LEU A C 1
ATOM 3319 O O . LEU A 1 426 ? 4.433 -1.676 -0.443 1.00 98.62 426 LEU A O 1
ATOM 3323 N N . PHE A 1 427 ? 3.686 0.380 -0.896 1.00 98.00 427 PHE A N 1
ATOM 3324 C CA . PHE A 1 427 ? 3.606 0.162 -2.342 1.00 98.00 427 PHE A CA 1
ATOM 3325 C C . PHE A 1 427 ? 3.844 1.457 -3.112 1.00 98.00 427 PHE A C 1
ATOM 3327 O O . PHE A 1 427 ? 3.765 2.538 -2.535 1.00 98.00 427 PHE A O 1
ATOM 3334 N N . ASP A 1 428 ? 4.134 1.326 -4.411 1.00 97.00 428 ASP A N 1
ATOM 3335 C CA . ASP A 1 428 ? 4.528 2.443 -5.282 1.00 97.00 428 ASP A CA 1
ATOM 3336 C C . ASP A 1 428 ? 5.574 3.383 -4.638 1.00 97.00 428 ASP A C 1
ATOM 3338 O O . ASP A 1 428 ? 5.379 4.600 -4.660 1.00 97.00 428 ASP A O 1
ATOM 3342 N N . PRO A 1 429 ? 6.667 2.865 -4.035 1.00 97.94 429 PRO A N 1
ATOM 3343 C CA . PRO A 1 429 ? 7.695 3.738 -3.498 1.00 97.94 429 PRO A CA 1
ATOM 3344 C C . PRO A 1 429 ? 8.392 4.488 -4.627 1.00 97.94 429 PRO A C 1
ATOM 3346 O O . PRO A 1 429 ? 8.621 3.955 -5.716 1.00 97.94 429 PRO A O 1
ATOM 3349 N N . MET A 1 430 ? 8.821 5.701 -4.317 1.00 97.75 430 MET A N 1
ATOM 3350 C CA . MET A 1 430 ? 9.751 6.451 -5.139 1.00 97.75 430 MET A CA 1
ATOM 3351 C C . MET A 1 430 ? 11.142 6.389 -4.513 1.00 97.75 430 MET A C 1
ATOM 3353 O O . MET A 1 430 ? 11.296 6.172 -3.309 1.00 97.75 430 MET A O 1
ATOM 3357 N N . THR A 1 431 ? 12.170 6.584 -5.326 1.00 98.44 431 THR A N 1
ATOM 3358 C CA . THR A 1 431 ? 13.538 6.736 -4.837 1.00 98.44 431 THR A CA 1
ATOM 3359 C C . THR A 1 431 ? 14.195 7.935 -5.495 1.00 98.44 431 THR A C 1
ATOM 3361 O O . THR A 1 431 ? 13.880 8.277 -6.634 1.00 98.44 431 THR A O 1
ATOM 3364 N N . HIS A 1 432 ? 15.099 8.576 -4.762 1.00 98.56 432 HIS A N 1
ATOM 3365 C CA . HIS A 1 432 ? 16.000 9.581 -5.307 1.00 98.56 432 HIS A CA 1
ATOM 3366 C C . HIS A 1 432 ? 17.418 9.056 -5.262 1.00 98.56 432 HIS A C 1
ATOM 3368 O O . HIS A 1 432 ? 17.868 8.594 -4.210 1.00 98.56 432 HIS A O 1
ATOM 3374 N N . THR A 1 433 ? 18.108 9.109 -6.395 1.00 98.12 433 THR A N 1
ATOM 3375 C CA . THR A 1 433 ? 19.475 8.597 -6.527 1.00 98.12 433 THR A CA 1
ATOM 3376 C C . THR A 1 433 ? 20.426 9.691 -6.970 1.00 98.12 433 THR A C 1
ATOM 3378 O O . THR A 1 433 ? 20.031 10.638 -7.635 1.00 98.12 433 THR A O 1
ATOM 3381 N N . LYS A 1 434 ? 21.717 9.583 -6.649 1.00 96.31 434 LYS A N 1
ATOM 3382 C CA . LYS A 1 434 ? 22.701 10.613 -7.045 1.00 96.31 434 LYS A CA 1
ATOM 3383 C C . LYS A 1 434 ? 22.709 10.925 -8.549 1.00 96.31 434 LYS A C 1
ATOM 3385 O O . LYS A 1 434 ? 22.995 12.056 -8.926 1.00 96.31 434 LYS A O 1
ATOM 3390 N N . ASN A 1 435 ? 22.417 9.936 -9.390 1.00 96.06 435 ASN A N 1
ATOM 3391 C CA . ASN A 1 435 ? 22.423 10.047 -10.847 1.00 96.06 435 ASN A CA 1
ATOM 3392 C C . ASN A 1 435 ? 21.023 10.183 -11.473 1.00 96.06 435 ASN A C 1
ATOM 3394 O O . ASN A 1 435 ? 20.935 10.244 -12.695 1.00 96.06 435 ASN A O 1
ATOM 3398 N N . GLY A 1 436 ? 19.947 10.223 -10.679 1.00 96.56 436 GLY A N 1
ATOM 3399 C CA . GLY A 1 436 ? 18.584 10.331 -11.207 1.00 96.56 436 GLY A CA 1
ATOM 3400 C C . GLY A 1 436 ? 18.116 9.098 -11.993 1.00 96.56 436 GLY A C 1
ATOM 3401 O O . GLY A 1 436 ? 17.285 9.224 -12.887 1.00 96.56 436 GLY A O 1
ATOM 3402 N N . ALA A 1 437 ? 18.686 7.915 -11.731 1.00 96.06 437 ALA A N 1
ATOM 3403 C CA . ALA A 1 437 ? 18.520 6.735 -12.583 1.00 96.06 437 ALA A CA 1
ATOM 3404 C C . ALA A 1 437 ? 17.503 5.702 -12.066 1.00 96.06 437 ALA A C 1
ATOM 3406 O O . ALA A 1 437 ? 17.407 4.613 -12.629 1.00 96.06 437 ALA A O 1
ATOM 3407 N N . SER A 1 438 ? 16.729 6.002 -11.018 1.00 96.88 438 SER A N 1
ATOM 3408 C CA . SER A 1 438 ? 15.751 5.052 -10.456 1.00 96.88 438 SER A CA 1
ATOM 3409 C C . SER A 1 438 ? 14.350 5.109 -11.087 1.00 96.88 438 SER A C 1
ATOM 3411 O O . SER A 1 438 ? 13.382 4.594 -10.521 1.00 96.88 438 SER A O 1
ATOM 3413 N N . GLY A 1 439 ? 14.245 5.708 -12.276 1.00 96.94 439 GLY A N 1
ATOM 3414 C CA . GLY A 1 439 ? 13.027 5.782 -13.085 1.00 96.94 439 GLY A CA 1
ATOM 3415 C C . GLY A 1 439 ? 12.214 7.064 -12.887 1.00 96.94 439 GLY A C 1
ATOM 3416 O O . GLY A 1 439 ? 12.661 8.017 -12.248 1.00 96.94 439 GLY A O 1
ATOM 3417 N N . VAL A 1 440 ? 11.002 7.098 -13.453 1.00 95.88 440 VAL A N 1
ATOM 3418 C CA . VAL A 1 440 ? 10.095 8.257 -13.366 1.00 95.88 440 VAL A CA 1
ATOM 3419 C C . VAL A 1 440 ? 9.902 8.695 -11.908 1.00 95.88 440 VAL A C 1
ATOM 3421 O O . VAL A 1 440 ? 9.604 7.883 -11.021 1.00 95.88 440 VAL A O 1
ATOM 3424 N N . GLY A 1 441 ? 10.050 10.004 -11.682 1.00 95.00 441 GLY A N 1
ATOM 3425 C CA . GLY A 1 441 ? 9.957 10.638 -10.367 1.00 95.00 441 GLY A CA 1
ATOM 3426 C C . GLY A 1 441 ? 11.275 10.702 -9.592 1.00 95.00 441 GLY A C 1
ATOM 3427 O O . GLY A 1 441 ? 11.295 11.219 -8.481 1.00 95.00 441 GLY A O 1
ATOM 3428 N N . ASP A 1 442 ? 12.391 10.223 -10.139 1.00 97.94 442 ASP A N 1
ATOM 3429 C CA . ASP A 1 442 ? 13.697 10.429 -9.515 1.00 97.94 442 ASP A CA 1
ATOM 3430 C C . ASP A 1 442 ? 14.186 11.880 -9.705 1.00 97.94 442 ASP A C 1
ATOM 3432 O O . ASP A 1 442 ? 14.717 12.245 -10.750 1.00 97.94 442 ASP A O 1
ATOM 3436 N N . PHE A 1 443 ? 14.018 12.714 -8.674 1.00 97.38 443 PHE A N 1
ATOM 3437 C CA . PHE A 1 443 ? 14.5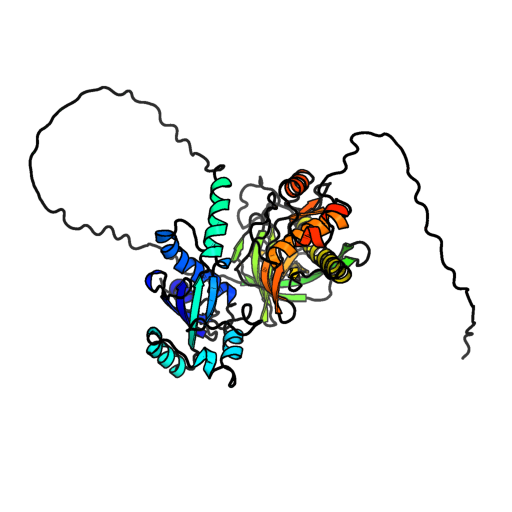12 14.100 -8.631 1.00 97.38 443 PHE A CA 1
ATOM 3438 C C . PHE A 1 443 ? 16.016 14.211 -8.333 1.00 97.38 443 PHE A C 1
ATOM 3440 O O . PHE A 1 443 ? 16.533 15.296 -8.061 1.00 97.38 443 PHE A O 1
ATOM 3447 N N . GLY A 1 444 ? 16.749 13.102 -8.354 1.00 97.62 444 GLY A N 1
ATOM 3448 C CA . GLY A 1 444 ? 18.193 13.109 -8.237 1.00 97.62 444 GLY A CA 1
ATOM 3449 C C . GLY A 1 444 ? 18.696 13.701 -6.915 1.00 97.62 444 GLY A C 1
ATOM 3450 O O . GLY A 1 444 ? 18.180 13.431 -5.826 1.00 97.62 444 GLY A O 1
ATOM 3451 N N . ILE A 1 445 ? 19.695 14.579 -7.026 1.00 97.38 445 ILE A N 1
ATOM 3452 C CA . ILE A 1 445 ? 20.250 15.329 -5.892 1.00 97.38 445 ILE A CA 1
ATOM 3453 C C . ILE A 1 445 ? 19.216 16.259 -5.251 1.00 97.38 445 ILE A C 1
ATOM 3455 O O . ILE A 1 445 ? 19.200 16.352 -4.029 1.00 97.38 445 ILE A O 1
ATOM 3459 N N . GLU A 1 446 ? 18.322 16.889 -6.021 1.00 97.81 446 GLU A N 1
ATOM 3460 C CA . GLU A 1 446 ? 17.280 17.761 -5.456 1.00 97.81 446 GLU A CA 1
ATOM 3461 C C . GLU A 1 446 ? 16.375 16.977 -4.495 1.00 97.81 446 GLU A C 1
ATOM 3463 O O . GLU A 1 446 ? 16.091 17.421 -3.378 1.00 97.81 446 GLU A O 1
ATOM 3468 N N . GLY A 1 447 ? 15.975 15.771 -4.903 1.00 98.06 447 GLY A N 1
ATOM 3469 C CA . GLY A 1 447 ? 15.199 14.864 -4.067 1.00 98.06 447 GLY A CA 1
ATOM 3470 C C . GLY A 1 447 ? 15.942 14.468 -2.787 1.00 98.06 447 GLY A C 1
ATOM 3471 O O . GLY A 1 447 ? 15.380 14.550 -1.692 1.00 98.06 447 GLY A O 1
ATOM 3472 N N . ILE A 1 448 ? 17.231 14.126 -2.895 1.00 98.12 448 ILE A N 1
ATOM 3473 C CA . ILE A 1 448 ? 18.091 13.818 -1.739 1.00 98.12 448 ILE A CA 1
ATOM 3474 C C . ILE A 1 448 ? 18.220 15.023 -0.796 1.00 98.12 448 ILE A C 1
ATOM 3476 O O . ILE A 1 448 ? 18.059 14.884 0.416 1.00 98.12 448 ILE A O 1
ATOM 3480 N N . GLU A 1 449 ? 18.479 16.219 -1.318 1.00 97.38 449 GLU A N 1
ATOM 3481 C CA . GLU A 1 449 ? 18.572 17.443 -0.518 1.00 97.38 449 GLU A CA 1
ATOM 3482 C C . GLU A 1 449 ? 17.251 17.758 0.187 1.00 97.38 449 GLU A C 1
ATOM 3484 O O . GLU A 1 449 ? 17.248 18.227 1.329 1.00 97.38 449 GLU A O 1
ATOM 3489 N N . SER A 1 450 ? 16.120 17.462 -0.461 1.00 98.06 450 SER A N 1
ATOM 3490 C CA . SER A 1 450 ? 14.804 17.605 0.154 1.00 98.06 450 SER A CA 1
ATOM 3491 C C . SER A 1 450 ? 14.643 16.708 1.381 1.00 98.06 450 SER A C 1
ATOM 3493 O O . SER A 1 450 ? 14.161 17.177 2.415 1.00 98.06 450 SER A O 1
ATOM 3495 N N . PHE A 1 451 ? 15.132 15.468 1.312 1.00 97.81 451 PHE A N 1
ATOM 3496 C CA . PHE A 1 451 ? 15.169 14.552 2.445 1.00 97.81 451 PHE A CA 1
ATOM 3497 C C . PHE A 1 451 ? 16.068 15.068 3.565 1.00 97.81 451 PHE A C 1
ATOM 3499 O O . PHE A 1 451 ? 15.619 15.162 4.705 1.00 97.81 451 PHE A O 1
ATOM 3506 N N . LEU A 1 452 ? 17.306 15.457 3.251 1.00 96.94 452 LEU A N 1
ATOM 3507 C CA . LEU A 1 452 ? 18.272 15.929 4.250 1.00 96.94 452 LEU A CA 1
ATOM 3508 C C . LEU A 1 452 ? 17.792 17.186 4.984 1.00 96.94 452 LEU A C 1
ATOM 3510 O O . LEU A 1 452 ? 18.073 17.363 6.166 1.00 96.94 452 LEU A O 1
ATOM 3514 N N . ARG A 1 453 ? 17.055 18.055 4.288 1.00 96.69 453 ARG A N 1
ATOM 3515 C CA . ARG A 1 453 ? 16.463 19.265 4.862 1.00 96.69 453 ARG A CA 1
ATOM 3516 C C . ARG A 1 453 ? 15.244 18.969 5.737 1.00 96.69 453 ARG A C 1
ATOM 3518 O O . ARG A 1 453 ? 15.071 19.613 6.770 1.00 96.69 453 ARG A O 1
ATOM 3525 N N . ASP A 1 454 ? 14.356 18.086 5.285 1.00 97.00 454 ASP A N 1
ATOM 3526 C CA . ASP A 1 454 ? 13.052 17.873 5.919 1.00 97.00 454 ASP A CA 1
ATOM 3527 C C . ASP A 1 454 ? 13.089 16.812 7.032 1.00 97.00 454 ASP A C 1
ATOM 3529 O O . ASP A 1 454 ? 12.259 16.869 7.947 1.00 97.00 454 ASP A O 1
ATOM 3533 N N . HIS A 1 455 ? 14.018 15.854 6.964 1.00 97.25 455 HIS A N 1
ATOM 3534 C CA . HIS A 1 455 ? 14.129 14.781 7.942 1.00 97.25 455 HIS A CA 1
ATOM 3535 C C . HIS A 1 455 ? 14.696 15.300 9.266 1.00 97.25 455 HIS A C 1
ATOM 3537 O O . HIS A 1 455 ? 15.753 15.925 9.324 1.00 97.25 455 HIS A O 1
ATOM 3543 N N . ILE A 1 456 ? 14.006 14.979 10.357 1.00 96.00 456 ILE A N 1
ATOM 3544 C CA . ILE A 1 456 ? 14.459 15.249 11.721 1.00 96.00 456 ILE A CA 1
ATOM 3545 C C . ILE A 1 456 ? 14.461 13.915 12.455 1.00 96.00 456 ILE A C 1
ATOM 3547 O O . ILE A 1 456 ? 13.403 13.299 12.596 1.00 96.00 456 ILE A O 1
ATOM 3551 N N . CYS A 1 457 ? 15.634 13.486 12.930 1.00 97.19 457 CYS A N 1
ATOM 3552 C CA . CYS A 1 457 ? 15.775 12.238 13.675 1.00 97.19 457 CYS A CA 1
ATOM 3553 C C . CYS A 1 457 ? 14.801 12.205 14.861 1.00 97.19 457 CYS A C 1
ATOM 3555 O O . CYS A 1 457 ? 14.888 13.027 15.775 1.00 97.19 457 CYS A O 1
ATOM 3557 N N . GLY A 1 458 ? 13.879 11.243 14.840 1.00 95.38 458 GLY A N 1
ATOM 3558 C CA . GLY A 1 458 ? 13.020 10.927 15.978 1.00 95.38 458 GLY A CA 1
ATOM 3559 C C . GLY A 1 458 ? 13.654 9.891 16.906 1.00 95.38 458 GLY A C 1
ATOM 3560 O O . GLY A 1 458 ? 14.760 9.407 16.661 1.00 95.38 458 GLY A O 1
ATOM 3561 N N . ASP A 1 459 ? 12.909 9.488 17.936 1.00 96.75 459 ASP A N 1
ATOM 3562 C CA . ASP A 1 459 ? 13.372 8.527 18.946 1.00 96.75 459 ASP A CA 1
ATOM 3563 C C . ASP A 1 459 ? 13.897 7.219 18.336 1.00 96.75 459 ASP A C 1
ATOM 3565 O O . ASP A 1 459 ? 14.889 6.673 18.811 1.00 96.75 459 ASP A O 1
ATOM 3569 N N . VAL A 1 460 ? 13.263 6.717 17.267 1.00 98.06 460 VAL A N 1
ATOM 3570 C CA . VAL A 1 460 ? 13.705 5.490 16.586 1.00 98.06 460 VAL A CA 1
ATOM 3571 C C . VAL A 1 460 ? 15.055 5.701 15.890 1.00 98.06 460 VAL A C 1
ATOM 3573 O O . VAL A 1 460 ? 15.958 4.900 16.106 1.00 98.06 460 VAL A O 1
ATOM 3576 N N . CYS A 1 461 ? 15.237 6.788 15.127 1.00 98.31 461 CYS A N 1
ATOM 3577 C CA . CYS A 1 461 ? 16.508 7.086 14.451 1.00 98.31 461 CYS A CA 1
ATOM 3578 C C . CYS A 1 461 ? 17.664 7.225 15.451 1.00 98.31 461 CYS A C 1
ATOM 3580 O O . CYS A 1 461 ? 18.727 6.646 15.245 1.00 98.31 461 CYS A O 1
ATOM 3582 N N . LEU A 1 462 ? 17.432 7.961 16.545 1.00 97.81 462 LEU A N 1
ATOM 3583 C CA . LEU A 1 462 ? 18.436 8.208 17.585 1.00 97.81 462 LEU A CA 1
ATOM 3584 C C . LEU A 1 462 ? 18.815 6.921 18.324 1.00 97.81 462 LEU A C 1
ATOM 3586 O O . LEU A 1 462 ? 19.985 6.664 18.580 1.00 97.81 462 LEU A O 1
ATOM 3590 N N . ARG A 1 463 ? 17.834 6.070 18.645 1.00 97.62 463 ARG A N 1
ATOM 3591 C CA . ARG A 1 463 ? 18.093 4.775 19.294 1.00 97.62 463 ARG A CA 1
ATOM 3592 C C . ARG A 1 463 ? 18.815 3.785 18.385 1.00 97.62 463 ARG A C 1
ATOM 3594 O O . ARG A 1 463 ? 19.535 2.929 18.884 1.00 97.62 463 ARG A O 1
ATOM 3601 N N . LEU A 1 464 ? 18.621 3.911 17.077 1.00 97.44 464 LEU A N 1
ATOM 3602 C CA . LEU A 1 464 ? 19.362 3.178 16.056 1.00 97.44 464 LEU A CA 1
ATOM 3603 C C . LEU A 1 464 ? 20.718 3.826 15.726 1.00 97.44 464 LEU A C 1
ATOM 3605 O O . LEU A 1 464 ? 21.404 3.343 14.835 1.00 97.44 464 LEU A O 1
ATOM 3609 N N . LEU A 1 465 ? 21.104 4.910 16.413 1.00 97.31 465 LEU A N 1
ATOM 3610 C CA . LEU A 1 465 ? 22.359 5.640 16.200 1.00 97.31 465 LEU A CA 1
ATOM 3611 C C . LEU A 1 465 ? 22.555 6.105 14.746 1.00 97.31 465 LEU A C 1
ATOM 3613 O O . LEU A 1 465 ? 23.687 6.237 14.270 1.00 97.31 465 LEU A O 1
ATOM 3617 N N . LEU A 1 466 ? 21.463 6.345 14.012 1.00 96.06 466 LEU A N 1
ATOM 3618 C CA . LEU A 1 466 ? 21.524 6.747 12.602 1.00 96.06 466 LEU A CA 1
ATOM 3619 C C . LEU A 1 466 ? 22.039 8.180 12.443 1.00 96.06 466 LEU A C 1
ATOM 3621 O O . LEU A 1 466 ? 22.622 8.520 11.422 1.00 96.06 466 LEU A O 1
ATOM 3625 N N . ASP A 1 467 ? 21.879 9.021 13.460 1.00 94.69 467 ASP A N 1
ATOM 3626 C CA . ASP A 1 467 ? 22.469 10.360 13.520 1.00 94.69 467 ASP A CA 1
ATOM 3627 C C . ASP A 1 467 ? 24.006 10.335 13.566 1.00 94.69 467 ASP A C 1
ATOM 3629 O O . ASP A 1 467 ? 24.644 11.289 13.125 1.00 94.69 467 ASP A O 1
ATOM 3633 N N . GLN A 1 468 ? 24.593 9.238 14.049 1.00 92.50 468 GLN A N 1
ATOM 3634 C CA . GLN A 1 468 ? 26.042 9.068 14.192 1.00 92.50 468 GLN A CA 1
ATOM 3635 C C . GLN A 1 468 ? 26.634 8.226 13.062 1.00 92.50 468 GLN A C 1
ATOM 3637 O O . GLN A 1 468 ? 27.661 8.580 12.489 1.00 92.50 468 GLN A O 1
ATOM 3642 N N . THR A 1 469 ? 25.983 7.110 12.733 1.00 88.44 469 THR A N 1
ATOM 3643 C CA . THR A 1 469 ? 26.464 6.141 11.735 1.00 88.44 469 THR A CA 1
ATOM 3644 C C . THR A 1 469 ? 26.070 6.514 10.307 1.00 88.44 469 THR A C 1
ATOM 3646 O O . THR A 1 469 ? 26.760 6.157 9.355 1.00 88.44 469 THR A O 1
ATOM 3649 N N . ALA A 1 470 ? 24.992 7.281 10.149 1.00 88.19 470 ALA A N 1
ATOM 3650 C CA . ALA A 1 470 ? 24.457 7.718 8.867 1.00 88.19 470 ALA A CA 1
ATOM 3651 C C . ALA A 1 470 ? 24.068 9.208 8.912 1.00 88.19 470 ALA A C 1
ATOM 3653 O O . ALA A 1 470 ? 22.922 9.547 8.612 1.00 88.19 470 ALA A O 1
ATOM 3654 N N . PRO A 1 471 ? 24.975 10.123 9.302 1.00 83.31 471 PRO A N 1
ATOM 3655 C CA . PRO A 1 471 ? 24.611 11.510 9.562 1.00 83.31 471 PRO A CA 1
ATOM 3656 C C . PRO A 1 471 ? 23.940 12.155 8.344 1.00 83.31 471 PRO A C 1
ATOM 3658 O O . PRO A 1 471 ? 24.329 11.925 7.194 1.00 83.31 471 PRO A O 1
ATOM 3661 N N . LEU A 1 472 ? 22.942 13.001 8.610 1.00 87.38 472 LEU A N 1
ATOM 3662 C CA . LEU A 1 472 ? 22.157 13.722 7.601 1.00 87.38 472 LEU A CA 1
ATOM 3663 C C . LEU A 1 472 ? 22.935 14.914 7.037 1.00 87.38 472 LEU A C 1
ATOM 3665 O O . LEU A 1 472 ? 22.535 16.068 7.147 1.00 87.38 472 LEU A O 1
ATOM 3669 N N . THR A 1 473 ? 24.087 14.634 6.448 1.00 83.12 473 THR A N 1
ATOM 3670 C CA . THR A 1 473 ? 24.874 15.598 5.688 1.00 83.12 473 THR A CA 1
ATOM 3671 C C . THR A 1 473 ? 25.449 14.896 4.468 1.00 83.12 473 THR A C 1
ATOM 3673 O O . THR A 1 473 ? 25.848 13.729 4.519 1.00 83.12 473 THR A O 1
ATOM 3676 N N . LEU A 1 474 ? 25.515 15.601 3.345 1.00 74.69 474 LEU A N 1
ATOM 3677 C CA . LEU A 1 474 ? 26.432 15.213 2.285 1.00 74.69 474 LEU A CA 1
ATOM 3678 C C . LEU A 1 474 ? 27.820 15.615 2.786 1.00 74.69 474 LEU A C 1
ATOM 3680 O O . LEU A 1 474 ? 28.069 16.802 2.988 1.00 74.69 474 LEU A O 1
ATOM 3684 N N . HIS A 1 475 ? 28.713 14.658 3.050 1.00 67.88 475 HIS A N 1
ATOM 3685 C CA . HIS A 1 475 ? 30.123 15.012 3.214 1.00 67.88 475 HIS A CA 1
ATOM 3686 C C . HIS A 1 475 ? 30.626 15.462 1.844 1.00 67.88 475 HIS A C 1
ATOM 3688 O O . HIS A 1 475 ? 30.993 14.649 1.003 1.00 67.88 475 HIS A O 1
ATOM 3694 N N . GLY A 1 476 ? 30.541 16.764 1.596 1.00 51.50 476 GLY A N 1
ATOM 3695 C CA . GLY A 1 476 ? 31.147 17.400 0.446 1.00 51.50 476 GLY A CA 1
ATOM 3696 C C . GLY A 1 476 ? 32.578 17.764 0.795 1.00 51.50 476 GLY A C 1
ATOM 3697 O O . GLY A 1 476 ? 32.810 18.825 1.367 1.00 51.50 476 GLY A O 1
ATOM 3698 N N . ASN A 1 477 ? 33.538 16.935 0.395 1.00 41.16 477 ASN A N 1
ATOM 3699 C CA . ASN A 1 477 ? 34.835 17.480 0.019 1.00 41.16 477 ASN A CA 1
ATOM 3700 C C . ASN A 1 477 ? 34.631 18.207 -1.317 1.00 41.16 477 ASN A C 1
ATOM 3702 O O . ASN A 1 477 ? 34.876 17.674 -2.393 1.00 41.16 477 ASN A O 1
ATOM 3706 N N . HIS A 1 478 ? 34.159 19.455 -1.252 1.00 47.94 478 HIS A N 1
ATOM 3707 C CA . HIS A 1 478 ? 34.492 20.447 -2.273 1.00 47.94 478 HIS A CA 1
ATOM 3708 C C . HIS A 1 478 ? 35.913 20.934 -1.999 1.00 47.94 478 HIS A C 1
ATOM 3710 O O . HIS A 1 478 ? 36.119 22.077 -1.610 1.00 47.94 478 HIS A O 1
ATOM 3716 N N . ASN A 1 479 ? 36.860 20.006 -2.090 1.00 48.69 479 ASN A N 1
ATOM 3717 C CA . ASN A 1 479 ? 38.282 20.207 -2.308 1.00 48.69 479 ASN A CA 1
ATOM 3718 C C . ASN A 1 479 ? 38.945 18.829 -2.348 1.00 48.69 479 ASN A C 1
ATOM 3720 O O . ASN A 1 479 ? 38.537 17.930 -1.622 1.00 48.69 479 ASN A O 1
ATOM 3724 N N . GLU A 1 480 ? 40.000 18.755 -3.154 1.00 45.09 480 GLU A N 1
ATOM 3725 C CA . GLU A 1 480 ? 40.947 17.650 -3.342 1.00 45.09 480 GLU A CA 1
ATOM 3726 C C . GLU A 1 480 ? 40.592 16.738 -4.527 1.00 45.09 480 GLU A C 1
ATOM 3728 O O . GLU A 1 480 ? 39.583 16.046 -4.538 1.00 45.09 480 GLU A O 1
ATOM 3733 N N . SER A 1 481 ? 41.274 16.859 -5.672 1.00 45.75 481 SER A N 1
ATOM 3734 C CA . SER A 1 481 ? 42.690 16.510 -5.882 1.00 45.75 481 SER A CA 1
ATOM 3735 C C . SER A 1 481 ? 42.988 15.108 -5.372 1.00 45.75 481 SER A C 1
ATOM 3737 O O . SER A 1 481 ? 42.908 14.859 -4.175 1.00 45.75 481 SER A O 1
ATOM 3739 N N . ASP A 1 482 ? 43.341 14.238 -6.311 1.00 48.66 482 ASP A N 1
ATOM 3740 C CA . ASP A 1 482 ? 43.854 12.888 -6.117 1.00 48.66 482 ASP A CA 1
ATOM 3741 C C . ASP A 1 482 ? 44.541 12.678 -4.762 1.00 48.66 482 ASP A C 1
ATOM 3743 O O . ASP A 1 482 ? 45.639 13.175 -4.507 1.00 48.66 482 ASP A O 1
ATOM 3747 N N . SER A 1 483 ? 43.908 11.887 -3.903 1.00 43.53 483 SER A N 1
ATOM 3748 C CA . SER A 1 483 ? 44.638 11.072 -2.942 1.00 43.53 483 SER A CA 1
ATOM 3749 C C . SER A 1 483 ? 43.903 9.748 -2.782 1.00 43.53 483 SER A C 1
ATOM 3751 O O . SER A 1 483 ? 42.871 9.630 -2.124 1.00 43.53 483 SER A O 1
ATOM 3753 N N . GLU A 1 484 ? 44.428 8.741 -3.476 1.00 49.12 484 GLU A N 1
ATOM 3754 C CA . GLU A 1 484 ? 44.153 7.343 -3.186 1.00 49.12 484 GLU A CA 1
ATOM 3755 C C . GLU A 1 484 ? 44.468 7.090 -1.708 1.00 49.12 484 GLU A C 1
ATOM 3757 O O . GLU A 1 484 ? 45.600 7.290 -1.261 1.00 49.12 484 GLU A O 1
ATOM 3762 N N . LEU A 1 485 ? 43.469 6.646 -0.947 1.00 38.69 485 LEU A N 1
ATOM 3763 C CA . LEU A 1 485 ? 43.707 6.013 0.343 1.00 38.69 485 LEU A CA 1
ATOM 3764 C C . LEU A 1 485 ? 43.681 4.490 0.172 1.00 38.69 485 LEU A C 1
ATOM 3766 O O . LEU A 1 485 ? 42.861 3.974 -0.594 1.00 38.69 485 LEU A O 1
ATOM 3770 N N . PRO A 1 486 ? 44.574 3.760 0.862 1.00 38.19 486 PRO A N 1
ATOM 3771 C CA . PRO A 1 486 ? 44.806 2.354 0.603 1.00 38.19 486 PRO A CA 1
ATOM 3772 C C . PRO A 1 486 ? 43.722 1.492 1.244 1.00 38.19 486 PRO A C 1
ATOM 3774 O O . PRO A 1 486 ? 43.363 1.659 2.410 1.00 38.19 486 PRO A O 1
ATOM 3777 N N . VAL A 1 487 ? 43.249 0.519 0.474 1.00 38.34 487 VAL A N 1
ATOM 3778 C CA . VAL A 1 487 ? 42.483 -0.617 0.979 1.00 38.34 487 VAL A CA 1
ATOM 3779 C C . VAL A 1 487 ? 43.469 -1.554 1.677 1.00 38.34 487 VAL A C 1
ATOM 3781 O O . VAL A 1 487 ? 44.238 -2.246 1.012 1.00 38.34 487 VAL A O 1
ATOM 3784 N N . GLU A 1 488 ? 43.466 -1.580 3.009 1.00 34.06 488 GLU A N 1
ATOM 3785 C CA . GLU A 1 488 ? 44.100 -2.675 3.746 1.00 34.06 488 GLU A CA 1
ATOM 3786 C C . GLU A 1 488 ? 43.176 -3.905 3.773 1.00 34.06 488 GLU A C 1
ATOM 3788 O O . GLU A 1 488 ? 41.995 -3.780 4.115 1.00 34.06 488 GLU A O 1
ATOM 3793 N N . PRO A 1 489 ? 43.683 -5.106 3.444 1.00 36.62 489 PRO A N 1
ATOM 3794 C CA . PRO A 1 489 ? 42.941 -6.344 3.600 1.00 36.62 489 PRO A CA 1
ATOM 3795 C C . PRO A 1 489 ? 43.076 -6.874 5.032 1.00 36.62 489 PRO A C 1
ATOM 3797 O O . PRO A 1 489 ? 44.175 -7.036 5.563 1.00 36.62 489 PRO A O 1
ATOM 3800 N N . ALA A 1 490 ? 41.946 -7.226 5.642 1.00 33.03 490 ALA A N 1
ATOM 3801 C CA . ALA A 1 490 ? 41.922 -7.967 6.896 1.00 33.03 490 ALA A CA 1
ATOM 3802 C C . ALA A 1 490 ? 42.363 -9.432 6.671 1.00 33.03 490 ALA A C 1
ATOM 3804 O O . ALA A 1 490 ? 41.564 -10.293 6.312 1.00 33.03 490 ALA A O 1
ATOM 3805 N N . LEU A 1 491 ? 43.649 -9.708 6.900 1.00 34.56 491 LEU A N 1
ATOM 3806 C CA . LEU A 1 491 ? 44.173 -11.003 7.362 1.00 34.56 491 LEU A CA 1
ATOM 3807 C C . LEU A 1 491 ? 44.018 -11.042 8.896 1.00 34.56 491 LEU A C 1
ATOM 3809 O O . LEU A 1 491 ? 44.318 -10.057 9.557 1.00 34.56 491 LEU A O 1
ATOM 3813 N N . GLY A 1 492 ? 43.600 -12.108 9.574 1.00 32.44 492 GLY A N 1
ATOM 3814 C CA . GLY A 1 492 ? 43.216 -13.450 9.168 1.00 32.44 492 GLY A CA 1
ATOM 3815 C C . GLY A 1 492 ? 42.883 -14.285 10.415 1.00 32.44 492 GLY A C 1
ATOM 3816 O O . GLY A 1 492 ? 43.091 -13.845 11.545 1.00 32.44 492 GLY A O 1
ATOM 3817 N N . ALA A 1 493 ? 42.405 -15.508 10.210 1.00 32.41 493 ALA A N 1
ATOM 3818 C CA . ALA A 1 493 ? 42.586 -16.617 11.143 1.00 32.41 493 ALA A CA 1
ATOM 3819 C C . ALA A 1 493 ? 42.488 -17.913 10.335 1.00 32.41 493 ALA A C 1
ATOM 3821 O O . ALA A 1 493 ? 41.438 -18.233 9.782 1.00 32.41 493 ALA A O 1
ATOM 3822 N N . GLY A 1 494 ? 43.624 -18.596 10.202 1.00 33.78 494 GLY A N 1
ATOM 3823 C CA . GLY A 1 494 ? 43.740 -19.841 9.462 1.00 33.78 494 GLY A CA 1
ATOM 3824 C C . GLY A 1 494 ? 43.078 -21.012 10.177 1.00 33.78 494 GLY A C 1
ATOM 3825 O O . GLY A 1 494 ? 43.099 -21.099 11.403 1.00 33.78 494 GLY A O 1
ATOM 3826 N N . ILE A 1 495 ? 42.561 -21.942 9.382 1.00 35.25 495 ILE A N 1
ATOM 3827 C CA . ILE A 1 495 ? 42.403 -23.344 9.753 1.00 35.25 495 ILE A CA 1
ATOM 3828 C C . ILE A 1 495 ? 42.939 -24.151 8.572 1.00 35.25 495 ILE A C 1
ATOM 3830 O O . ILE A 1 495 ? 42.666 -23.835 7.419 1.00 35.25 495 ILE A O 1
ATOM 3834 N N . GLN A 1 496 ? 43.797 -25.105 8.915 1.00 33.09 496 GLN A N 1
ATOM 3835 C CA . GLN A 1 496 ? 44.610 -25.928 8.035 1.00 33.09 496 GLN A CA 1
ATOM 3836 C C . GLN A 1 496 ? 43.762 -26.860 7.171 1.00 33.09 496 GLN A C 1
ATOM 3838 O O . GLN A 1 496 ? 42.825 -27.491 7.661 1.00 33.09 496 GLN A O 1
ATOM 3843 N N . ASP A 1 497 ? 44.175 -26.979 5.913 1.00 32.16 497 ASP A N 1
ATOM 3844 C CA . ASP A 1 497 ? 43.771 -28.031 4.996 1.00 32.16 497 ASP A CA 1
ATOM 3845 C C . ASP A 1 497 ? 44.238 -29.398 5.518 1.00 32.16 497 ASP A C 1
ATOM 3847 O O . ASP A 1 497 ? 45.406 -29.589 5.867 1.00 32.16 497 ASP A O 1
ATOM 3851 N N . ALA A 1 498 ? 43.316 -30.357 5.537 1.00 35.69 498 ALA A N 1
ATOM 3852 C CA . ALA A 1 498 ? 43.624 -31.776 5.504 1.00 35.69 498 ALA A CA 1
ATOM 3853 C C . ALA A 1 498 ? 42.929 -32.348 4.266 1.00 35.69 498 ALA A C 1
ATOM 3855 O O . ALA A 1 498 ? 41.706 -32.480 4.222 1.00 35.69 498 ALA A O 1
ATOM 3856 N N . GLU A 1 499 ? 43.738 -32.616 3.244 1.00 39.56 499 GLU A N 1
ATOM 3857 C CA . GLU A 1 499 ? 43.393 -33.449 2.101 1.00 39.56 499 GLU A CA 1
ATOM 3858 C C . GLU A 1 499 ? 43.020 -34.851 2.600 1.00 39.56 499 GLU A C 1
ATOM 3860 O O . GLU A 1 499 ? 43.818 -35.501 3.277 1.00 39.56 499 GLU A O 1
ATOM 3865 N N . GLU A 1 500 ? 41.843 -35.351 2.226 1.00 39.53 500 GLU A N 1
ATOM 3866 C CA . GLU A 1 500 ? 41.598 -36.790 2.232 1.00 39.53 500 GLU A CA 1
ATOM 3867 C C . GLU A 1 500 ? 40.934 -37.217 0.921 1.00 39.53 500 GLU A C 1
ATOM 3869 O O . GLU A 1 500 ? 39.843 -36.782 0.549 1.00 39.53 500 GLU A O 1
ATOM 3874 N N . ASN A 1 501 ? 41.690 -38.059 0.219 1.00 39.50 501 ASN A N 1
ATOM 3875 C CA . ASN A 1 501 ? 41.324 -38.858 -0.937 1.00 39.50 501 ASN A CA 1
ATOM 3876 C C . ASN A 1 501 ? 39.928 -39.473 -0.816 1.00 39.50 501 ASN A C 1
ATOM 3878 O O . ASN A 1 501 ? 39.597 -40.088 0.193 1.00 39.50 501 ASN A O 1
ATOM 3882 N N . THR A 1 502 ? 39.190 -39.495 -1.921 1.00 39.38 502 THR A N 1
ATOM 3883 C CA . THR A 1 502 ? 38.339 -40.652 -2.216 1.00 39.38 502 THR A CA 1
ATOM 3884 C C . THR A 1 502 ? 38.457 -41.014 -3.687 1.00 39.38 502 THR A C 1
ATOM 3886 O O . THR A 1 502 ? 38.047 -40.283 -4.586 1.00 39.38 502 THR A O 1
ATOM 3889 N N . GLU A 1 503 ? 39.101 -42.160 -3.888 1.00 44.34 503 GLU A N 1
ATOM 3890 C CA . GLU A 1 503 ? 39.185 -42.909 -5.127 1.00 44.34 503 GLU A CA 1
ATOM 3891 C C . GLU A 1 503 ? 37.794 -43.330 -5.605 1.00 44.34 503 GLU A C 1
ATOM 3893 O O . GLU A 1 503 ? 36.929 -43.737 -4.828 1.00 44.34 503 GLU A O 1
ATOM 3898 N N . ALA A 1 504 ? 37.625 -43.291 -6.922 1.00 46.62 504 ALA A N 1
ATOM 3899 C CA . ALA A 1 504 ? 36.598 -44.029 -7.625 1.00 46.62 504 ALA A CA 1
ATOM 3900 C C . ALA A 1 504 ? 37.024 -45.501 -7.752 1.00 46.62 504 ALA A C 1
ATOM 3902 O O . ALA A 1 504 ? 38.113 -45.786 -8.248 1.00 46.62 504 ALA A O 1
ATOM 3903 N N . SER A 1 505 ? 36.151 -46.431 -7.370 1.00 51.00 505 SER A N 1
ATOM 3904 C CA . SER A 1 505 ? 36.132 -47.790 -7.923 1.00 51.00 505 SER A CA 1
ATOM 3905 C C . SER A 1 505 ? 34.738 -48.418 -7.793 1.00 51.00 505 SER A C 1
ATOM 3907 O O . SER A 1 505 ? 34.162 -48.424 -6.711 1.00 51.00 505 SER A O 1
ATOM 3909 N N . GLU A 1 506 ? 34.266 -48.880 -8.959 1.00 45.84 506 GLU A N 1
ATOM 3910 C CA . GLU A 1 506 ? 33.293 -49.949 -9.284 1.00 45.84 506 GLU A CA 1
ATOM 3911 C C . GLU A 1 506 ? 31.872 -49.957 -8.695 1.00 45.84 506 GLU A C 1
ATOM 3913 O O . GLU A 1 506 ? 31.679 -50.176 -7.479 1.00 45.84 506 GLU A O 1
#

pLDDT: mean 84.12, std 21.48, range [30.23, 98.75]

Secondary structure (DSSP, 8-state):
--HHHHHHHTTT--TT--EEEEEEEEEETTEE-GGG-EEEEEEETTSBHHHHHHHHHHHHHHHHHHHHSSPPPGGGEEEEETTTBPPPTT-TTSBHHHHHHHHHSTTTHHHHTS---GGGHHHHHHHHHTT--EEEEEEEE-HHHHHHHHHHHTTT--S---------PPPPP----------------------------PPP----EEEEEEEEEEEEEPTTT--EEEEEEEEEEEEEEESS-SEE-SSEEEEEEEETTS-EEEEEEES-SSSSS----TTS-SS-HHHHHHHHHHHHHHHHHHHHHHHHHHHHHHHTT------EEE---EEEEE-S---TTTT-S--BTTBPPPEEEEEE---S--EES-BTTB------SHHHHHHHHHHHHHHHHTTSSEEEES-EEEEEEETTEEEEEEES-EEEETTS-SSTT--HHHHHHHHHHH----HHHHHTTHHHHS-SS----------PPP--------------------

Foldseek 3Di:
DPVVVVCQQVAPDDPPAAKAKEWEFEDEVHDTDCQLHTDIGIHGQQAWLLQVLQVVQQSSQVSVCVPPVAGGGSVQWDKAFPPRHHQDFLLNGGGNNVSCVVCCPPVRCVPFQPPDDPVCPVVQVVCVVVVHGYTYIYTYGHPVLRVLQVVPPVPPPDPDPPPPDDDDDDDDDDDDDDDDDDDDDPDDDPPDPPDDPPPDDDPDDPFDWDKFKWWWKAFAQDLPPRDTDIHTDPDIWTWIKGLAFPDDDLFKGWIWTQTPVRFIKIWIFGQDQDNPPPRDDLLARPDALVLRVLQQVLQNSVLSSLQSLLVVLVVLCVVLVHDAPPQEHAFPKTKIWTAAAAGSNQSQDGDDPPGTGHIIIITGDGRPDKDWLFALLARAGSDDDRHSLRVSLSQLSCCLVVVNFKGKGRFMWDFHGRPSGGHTHTHSIDMAGCVQSSGRSHPHVSSLVSSLVRRDRDPRNVSSVSCPSVNSDDPDPPDDDDDDDDDDDDDDDDDDDDDDDDDDDD

InterPro domains:
  IPR004166 Alpha-type protein kinase, alpha-kinase domain [PF02816] (247-461)
  IPR004166 Alpha-type protein kinase, alpha-kinase domain [PS51158] (220-469)
  IPR004166 Alpha-type protein kinase, alpha-kinase domain [SM00811] (229-461)
  IPR011009 Protein kinase-like domain superfamily [SSF56112] (237-467)
  IPR051852 Alpha-type Protein Kinase [PTHR45992] (390-467)

Radius of gyration: 28.9 Å; chains: 1; bounding box: 90×111×60 Å